Protein AF-A0A813B010-F1 (afdb_monomer_lite)

Foldseek 3Di:
DDPLLCLLVPHDDPPPDDRDPNPDPVSVVVVVVVVVVVVVCVVVVLDDPPDDPVVSVVSNVVVVVPDDDDDDDDDDDDDDDDDDDDDDDDDDDDDDDPPDPDDDDDDPPDDDDWFWDQDPPPRDTDGPDPDQVLQVLCVVLPNDPLLSVLLVVLPNSHLQCLLVLFPDDPPDPDCVRSQVSSCVSNVHGDDPVCVVSSSVSNNVSNVVVVVVVVCLVPDDPPDDQDQDDPVLLVSLVVVVCVVCVVDDDDQLLAFDSVLLSVLVSCVSQLFFADDPLQLLGGNVQVVVPPDFDFDWDQDPVRDTDGDRPPPRRTQDPPDPVSSLSSQSNVLVSVVSQVLAHSVLSNVLSVVLVCLQPDDAPPQFDHFDPVLSVVLSNQLRVQLRVQRRNNRHQHSVSDNSSNVSSVVSSPDPSSVVSSHTGGDPPPPPPPPPPDDDDDDDDDDDDDDDDDDDD

Secondary structure (DSSP, 8-state):
--HHHHHHTTPPPPTTSPPP-TT-HHHHHHHHHHHHHHHHHHHTTS--TTS-HHHHHHHHHHHGGG-------------------------------SS-------PPPP------EE-TTT--EE---SS-HHHHHHHHTT--HHHHHHHHHTT--SHHHHHTSSS--TT-S--HHHHHHHHHHHTSPPPTTHHHHHHHHHHHHHHHHHHHHHHHHH--TTSPPPPPPHHHHHHHHHHHHHH-TTS---TTTSBPHHHHHHHHHHHHHT---PPPGGG--BHHHHHH-----EEEEE-TTS-EEEEE----------SHHHHHHHHHHHHHHHHHHTSS-HHHHHHHHHHHHHHHHSPPPTTBPPPPHHHHHHHHHHHHHHHHHHHTT--SPPTTS--HHHHHHHHHTTSHHHHGGGSPPBP------------------------------

Sequence (453 aa):
VTFEDRRLLGHHVDRNAASPLCYSRDECTRLAALVYGVLHLIRTGVLDPDLPRVMRLKALVEQGETLDRHTVVDHDEPVSEVGSEDCASEDLEDELDDLSSNLPGLPPPSAQDEEVVKHVLSGVLHFKVSGDRLKDKAKAYGLPEATTALLVNNGVNTLGKLAFVSAYQPGMADEAPLFTALEEVMGRGPTAAEKPILRRLYFEANTVCLADMRARIERTDASEPRKLPMAERSSRAELQKTRLEGVVMTLDNEPSHALVDRIFQQQDDGCISWIPWGQLTSRSQEAVQIKKVISFALDASGGLKARAQEDHLEARLVGDARLRQALQRRALAYDLSRMIDYKTLETWTETLFAEMMRDPPKGYRTVTVQQVQEADKRLWQLVSEQTRGNVSMQADNSKPVDAAIKLYMERTEVRLLLQPLPAASGCSAFTDANKPCCRNFNTKGCDGGTAFS

pLDDT: mean 72.88, std 22.27, range [27.06, 97.0]

Radius of gyration: 33.72 Å; chains: 1; bounding box: 84×94×93 Å

Structure (mmCIF, N/CA/C/O backbone):
data_AF-A0A813B010-F1
#
_entry.id   AF-A0A813B010-F1
#
loop_
_atom_site.group_PDB
_atom_site.id
_atom_site.type_symbol
_atom_site.label_atom_id
_atom_site.label_alt_id
_atom_site.label_comp_id
_atom_site.label_asym_id
_atom_site.label_entity_id
_atom_site.label_seq_id
_atom_site.pdbx_PDB_ins_code
_atom_site.Cartn_x
_atom_site.Cartn_y
_atom_site.Cartn_z
_atom_site.occupancy
_atom_site.B_iso_or_equiv
_atom_site.auth_seq_id
_atom_site.auth_comp_id
_atom_site.auth_asym_id
_atom_site.auth_atom_id
_atom_site.pdbx_PDB_model_num
ATOM 1 N N . VAL A 1 1 ? 33.918 30.978 7.379 1.00 63.34 1 VAL A N 1
ATOM 2 C CA . VAL A 1 1 ? 33.956 30.446 5.996 1.00 63.34 1 VAL A CA 1
ATOM 3 C C . VAL A 1 1 ? 32.570 30.589 5.392 1.00 63.34 1 VAL A C 1
ATOM 5 O O . VAL A 1 1 ? 31.666 29.867 5.813 1.00 63.34 1 VAL A O 1
ATOM 8 N N . THR A 1 2 ? 32.386 31.556 4.495 1.00 76.69 2 THR A N 1
ATOM 9 C CA . THR A 1 2 ? 31.087 31.852 3.864 1.00 76.69 2 THR A CA 1
ATOM 10 C C . THR A 1 2 ? 30.794 30.884 2.707 1.00 76.69 2 THR A C 1
ATOM 12 O O . THR A 1 2 ? 31.622 30.039 2.356 1.00 76.69 2 THR A O 1
ATOM 15 N N . PHE A 1 3 ? 29.592 30.965 2.129 1.00 67.62 3 PHE A N 1
ATOM 16 C CA . PHE A 1 3 ? 29.183 30.146 0.981 1.00 67.62 3 PHE A CA 1
ATOM 17 C C . PHE A 1 3 ? 30.067 30.382 -0.257 1.00 67.62 3 PHE A C 1
ATOM 19 O O . PHE A 1 3 ? 30.430 29.437 -0.957 1.00 67.62 3 PHE A O 1
ATOM 26 N N . GLU A 1 4 ? 30.483 31.626 -0.484 1.00 70.75 4 GLU A N 1
ATOM 27 C CA . GLU A 1 4 ? 31.356 32.005 -1.598 1.00 70.75 4 GLU A CA 1
ATOM 28 C C . GLU A 1 4 ? 32.765 31.404 -1.463 1.00 70.75 4 GLU A C 1
ATOM 30 O O . GLU A 1 4 ? 33.340 30.952 -2.451 1.00 70.75 4 GLU A O 1
ATOM 35 N N . ASP A 1 5 ? 33.288 31.291 -0.237 1.00 73.12 5 ASP A N 1
ATOM 36 C CA . ASP A 1 5 ? 34.591 30.669 0.069 1.00 73.12 5 ASP A CA 1
ATOM 37 C C . ASP A 1 5 ? 34.612 29.206 -0.352 1.00 73.12 5 ASP A C 1
ATOM 39 O O . ASP A 1 5 ? 35.573 28.723 -0.945 1.00 73.12 5 ASP A O 1
ATOM 43 N N . ARG A 1 6 ? 33.528 28.491 -0.034 1.00 72.88 6 ARG A N 1
ATOM 44 C CA . ARG A 1 6 ? 33.376 27.063 -0.333 1.00 72.88 6 ARG A CA 1
ATOM 45 C C . ARG A 1 6 ? 33.299 26.828 -1.838 1.00 72.88 6 ARG A C 1
ATOM 47 O O . ARG A 1 6 ? 33.824 25.832 -2.329 1.00 72.88 6 ARG A O 1
ATOM 54 N N . ARG A 1 7 ? 32.685 27.767 -2.562 1.00 70.62 7 ARG A N 1
ATOM 55 C CA . ARG A 1 7 ? 32.562 27.751 -4.022 1.00 70.62 7 ARG A CA 1
ATOM 56 C C . ARG A 1 7 ? 33.905 28.027 -4.710 1.00 70.62 7 ARG A C 1
ATOM 58 O O . ARG A 1 7 ? 34.228 27.350 -5.679 1.00 70.62 7 ARG A O 1
ATOM 65 N N . LEU A 1 8 ? 34.714 28.947 -4.178 1.00 71.94 8 LEU A N 1
ATOM 66 C CA . LEU A 1 8 ? 36.087 29.202 -4.643 1.00 71.94 8 LEU A CA 1
ATOM 67 C C . LEU A 1 8 ? 37.047 28.033 -4.358 1.00 71.94 8 LEU A C 1
ATOM 69 O O . LEU A 1 8 ? 37.937 27.765 -5.157 1.00 71.94 8 LEU A O 1
ATOM 73 N N . LEU A 1 9 ? 36.839 27.302 -3.258 1.00 71.56 9 LEU A N 1
ATOM 74 C CA . LEU A 1 9 ? 37.610 26.103 -2.892 1.00 71.56 9 LEU A CA 1
ATOM 75 C C . LEU A 1 9 ? 37.189 24.831 -3.659 1.00 71.56 9 LEU A C 1
ATOM 77 O O . LEU A 1 9 ? 37.701 23.749 -3.378 1.00 71.56 9 LEU A O 1
ATOM 81 N N . GLY A 1 10 ? 36.269 24.945 -4.624 1.00 65.75 10 GLY A N 1
ATOM 82 C CA . GLY A 1 10 ? 35.882 23.843 -5.508 1.00 65.75 10 GLY A CA 1
ATOM 83 C C . GLY A 1 10 ? 34.891 22.847 -4.903 1.00 65.75 10 GLY A C 1
ATOM 84 O O . GLY A 1 10 ? 34.796 21.716 -5.380 1.00 65.75 10 GLY A O 1
ATOM 85 N N . HIS A 1 11 ? 34.143 23.228 -3.862 1.00 70.19 11 HIS A N 1
ATOM 86 C CA . HIS A 1 11 ? 33.082 22.371 -3.336 1.00 70.19 11 HIS A CA 1
ATOM 87 C C . HIS A 1 11 ? 31.906 22.279 -4.329 1.00 70.19 11 HIS A C 1
ATOM 89 O O . HIS A 1 11 ? 31.590 23.260 -5.004 1.00 70.19 11 HIS A O 1
ATOM 95 N N . HIS A 1 12 ? 31.279 21.099 -4.442 1.00 58.09 12 HIS A N 1
ATOM 96 C CA . HIS A 1 12 ? 30.240 20.816 -5.438 1.00 58.09 12 HIS A CA 1
ATOM 97 C C . HIS A 1 12 ? 29.097 21.835 -5.380 1.00 58.09 12 HIS A C 1
ATOM 99 O O . HIS A 1 12 ? 28.494 22.059 -4.333 1.00 58.09 12 HIS A O 1
ATOM 105 N N . VAL A 1 13 ? 28.823 22.436 -6.534 1.00 62.72 13 VAL A N 1
ATOM 106 C CA . VAL A 1 13 ? 27.777 23.436 -6.742 1.00 62.72 13 VAL A CA 1
ATOM 107 C C . VAL A 1 13 ? 26.550 22.755 -7.351 1.00 62.72 13 VAL A C 1
ATOM 109 O O . VAL A 1 13 ? 26.685 21.799 -8.119 1.00 62.72 13 VAL A O 1
ATOM 112 N N . ASP A 1 14 ? 25.358 23.259 -7.040 1.00 59.34 14 ASP A N 1
ATOM 113 C CA . ASP A 1 14 ? 24.119 22.840 -7.692 1.00 59.34 14 ASP A CA 1
ATOM 114 C C . ASP A 1 14 ? 24.185 23.033 -9.214 1.00 59.34 14 ASP A C 1
ATOM 116 O O . ASP A 1 14 ? 24.765 23.996 -9.717 1.00 59.34 14 ASP A O 1
ATOM 120 N N . ARG A 1 15 ? 23.526 22.138 -9.963 1.00 54.69 15 ARG A N 1
ATOM 121 C CA . ARG A 1 15 ? 23.610 22.013 -11.436 1.00 54.69 15 ARG A CA 1
ATOM 122 C C . ARG A 1 15 ? 23.333 23.307 -12.227 1.00 54.69 15 ARG A C 1
ATOM 124 O O . ARG A 1 15 ? 23.700 23.382 -13.395 1.00 54.69 15 ARG A O 1
ATOM 131 N N . ASN A 1 16 ? 22.694 24.301 -11.608 1.00 59.88 16 ASN A N 1
ATOM 132 C CA . ASN A 1 16 ? 22.284 25.557 -12.240 1.00 59.88 16 ASN A CA 1
ATOM 133 C C . ASN A 1 16 ? 23.102 26.786 -11.805 1.00 59.88 16 ASN A C 1
ATOM 135 O O . ASN A 1 16 ? 22.886 27.867 -12.351 1.00 59.88 16 ASN A O 1
ATOM 139 N N . ALA A 1 17 ? 24.016 26.665 -10.840 1.00 62.75 17 ALA A N 1
ATOM 140 C CA . ALA A 1 17 ? 24.825 27.798 -10.405 1.00 62.75 17 ALA A CA 1
ATOM 141 C C . ALA A 1 17 ? 26.125 27.873 -11.220 1.00 62.75 17 ALA A C 1
ATOM 143 O O . ALA A 1 17 ? 26.918 26.934 -11.266 1.00 62.75 17 ALA A O 1
ATOM 144 N N . ALA A 1 18 ? 26.340 29.012 -11.884 1.00 60.38 18 ALA A N 1
ATOM 145 C CA . ALA A 1 18 ? 27.565 29.276 -12.631 1.00 60.38 18 ALA A CA 1
ATOM 146 C C . ALA A 1 18 ? 28.778 29.221 -11.688 1.00 60.38 18 ALA A C 1
ATOM 148 O O . ALA A 1 18 ? 28.702 29.700 -10.558 1.00 60.38 18 ALA A O 1
ATOM 149 N N . SER A 1 19 ? 29.916 28.676 -12.112 1.00 61.06 19 SER A N 1
ATOM 150 C CA . SER A 1 19 ? 31.158 28.796 -11.337 1.00 61.06 19 SER A CA 1
ATOM 151 C C . SER A 1 19 ? 31.598 30.269 -11.298 1.00 61.06 19 SER A C 1
ATOM 153 O O . SER A 1 19 ? 31.494 30.945 -12.324 1.00 61.06 19 SER A O 1
ATOM 155 N N . PRO A 1 20 ? 32.055 30.804 -10.150 1.00 62.22 20 PRO A N 1
ATOM 156 C CA . PRO A 1 20 ? 32.650 32.135 -10.116 1.00 62.22 20 PRO A CA 1
ATOM 157 C C . PRO A 1 20 ? 33.964 32.118 -10.914 1.00 62.22 20 PRO A C 1
ATOM 159 O O . PRO A 1 20 ? 34.501 31.050 -11.214 1.00 62.22 20 PRO A O 1
ATOM 162 N N . LEU A 1 21 ? 34.469 33.285 -11.309 1.00 58.78 21 LEU A N 1
ATOM 163 C CA . LEU A 1 21 ? 35.710 33.406 -12.078 1.00 58.78 21 LEU A CA 1
ATOM 164 C C . LEU A 1 21 ? 36.921 33.077 -11.185 1.00 58.78 21 LEU A C 1
ATOM 166 O O . LEU A 1 21 ? 37.579 33.963 -10.661 1.00 58.78 21 LEU A O 1
ATOM 170 N N . CYS A 1 22 ? 37.252 31.789 -11.065 1.00 56.66 22 CYS A N 1
ATOM 171 C CA . CYS A 1 22 ? 38.273 31.224 -10.166 1.00 56.66 22 CYS A CA 1
ATOM 172 C C . CYS A 1 22 ? 39.730 31.703 -10.375 1.00 56.66 22 CYS A C 1
ATOM 174 O O . CYS A 1 22 ? 40.641 31.142 -9.770 1.00 56.66 22 CYS A O 1
ATOM 176 N N . TYR A 1 23 ? 39.981 32.686 -11.242 1.00 58.53 23 TYR A N 1
ATOM 177 C CA . TYR A 1 23 ? 41.326 33.113 -11.638 1.00 58.53 23 TYR A CA 1
ATOM 178 C C . TYR A 1 23 ? 41.639 34.582 -11.332 1.00 58.53 23 TYR A C 1
ATOM 180 O O . TYR A 1 23 ? 42.729 35.044 -11.678 1.00 58.53 23 TYR A O 1
ATOM 188 N N . SER A 1 24 ? 40.742 35.332 -10.679 1.00 65.25 24 SER A N 1
ATOM 189 C CA . SER A 1 24 ? 41.118 36.661 -10.196 1.00 65.25 24 SER A CA 1
ATOM 190 C C . SER A 1 24 ? 42.029 36.507 -8.968 1.00 65.25 24 SER A C 1
ATOM 192 O O . SER A 1 24 ? 41.710 35.835 -7.986 1.00 65.25 24 SER A O 1
ATOM 194 N N . ARG A 1 25 ? 43.232 37.090 -9.044 1.00 61.41 25 ARG A N 1
ATOM 195 C CA . ARG A 1 25 ? 44.229 37.030 -7.962 1.00 61.41 25 ARG A CA 1
ATOM 196 C C . ARG A 1 25 ? 43.669 37.600 -6.655 1.00 61.41 25 ARG A C 1
ATOM 198 O O . ARG A 1 25 ? 44.035 37.108 -5.591 1.00 61.41 25 ARG A O 1
ATOM 205 N N . ASP A 1 26 ? 42.749 38.556 -6.761 1.00 71.06 26 ASP A N 1
ATOM 206 C CA . ASP A 1 26 ? 42.093 39.227 -5.641 1.00 71.06 26 ASP A CA 1
ATOM 207 C C . ASP A 1 26 ? 41.082 38.329 -4.913 1.00 71.06 26 ASP A C 1
ATOM 209 O O . ASP A 1 26 ? 41.072 38.329 -3.684 1.00 71.06 26 ASP A O 1
ATOM 213 N N . GLU A 1 27 ? 40.313 37.475 -5.601 1.00 69.19 27 GLU A N 1
ATOM 214 C CA . GLU A 1 27 ? 39.380 36.543 -4.935 1.00 69.19 27 GLU A CA 1
ATOM 215 C C . GLU A 1 27 ? 40.111 35.497 -4.074 1.00 69.19 27 GLU A C 1
ATOM 217 O O . GLU A 1 27 ? 39.638 35.119 -2.997 1.00 69.19 27 GLU A O 1
ATOM 222 N N . CYS A 1 28 ? 41.312 35.085 -4.492 1.00 72.69 28 CYS A N 1
ATOM 223 C CA . CYS A 1 28 ? 42.154 34.151 -3.741 1.00 72.69 28 CYS A CA 1
ATOM 224 C C . CYS A 1 28 ? 42.842 34.787 -2.519 1.00 72.69 28 CYS A C 1
ATOM 226 O O . CYS A 1 28 ? 43.199 34.063 -1.587 1.00 72.69 28 CYS A O 1
ATOM 228 N N . THR A 1 29 ? 43.018 36.116 -2.474 1.00 80.00 29 THR A N 1
ATOM 229 C CA . THR A 1 29 ? 43.701 36.789 -1.346 1.00 80.00 29 THR A CA 1
ATOM 230 C C . THR A 1 29 ? 42.975 36.585 -0.022 1.00 80.00 29 THR A C 1
ATOM 232 O O . THR A 1 29 ? 43.601 36.366 1.013 1.00 80.00 29 THR A O 1
ATOM 235 N N . ARG A 1 30 ? 41.643 36.588 -0.055 1.00 77.38 30 ARG A N 1
ATOM 236 C CA . ARG A 1 30 ? 40.811 36.430 1.135 1.00 77.38 30 ARG A CA 1
ATOM 237 C C . ARG A 1 30 ? 40.887 35.015 1.704 1.00 77.38 30 ARG A C 1
ATOM 239 O O . ARG A 1 30 ? 40.965 34.843 2.917 1.00 77.38 30 ARG A O 1
ATOM 246 N N . LEU A 1 31 ? 40.933 34.002 0.836 1.00 78.00 31 LEU A N 1
ATOM 247 C CA . LEU A 1 31 ? 41.191 32.621 1.249 1.00 78.00 31 LEU A CA 1
ATOM 248 C C . LEU A 1 31 ? 42.603 32.476 1.824 1.00 78.00 31 LEU A C 1
ATOM 250 O O . LEU A 1 31 ? 42.778 31.852 2.869 1.00 78.00 31 LEU A O 1
ATOM 254 N N . ALA A 1 32 ? 43.596 33.106 1.192 1.00 82.75 32 ALA A N 1
ATOM 255 C CA . ALA A 1 32 ? 44.968 33.111 1.686 1.00 82.75 32 ALA A CA 1
ATOM 256 C C . ALA A 1 32 ? 45.091 33.780 3.068 1.00 82.75 32 ALA A C 1
ATOM 258 O O . ALA A 1 32 ? 45.823 33.276 3.914 1.00 82.75 32 ALA A O 1
ATOM 259 N N . ALA A 1 33 ? 44.336 34.851 3.339 1.00 83.12 33 ALA A N 1
ATOM 260 C CA . ALA A 1 33 ? 44.286 35.496 4.653 1.00 83.12 33 ALA A CA 1
ATOM 261 C C . ALA A 1 33 ? 43.704 34.576 5.741 1.00 83.12 33 ALA A C 1
ATOM 263 O O . ALA A 1 33 ? 44.234 34.524 6.850 1.00 83.12 33 ALA A O 1
ATOM 264 N N . LEU A 1 34 ? 42.661 33.798 5.422 1.00 81.38 34 LEU A N 1
ATOM 265 C CA . LEU A 1 34 ? 42.108 32.806 6.350 1.00 81.38 34 LEU A CA 1
ATOM 266 C C . LEU A 1 34 ? 43.116 31.691 6.644 1.00 81.38 34 LEU A C 1
ATOM 268 O O . LEU A 1 34 ? 43.336 31.356 7.805 1.00 81.38 34 LEU A O 1
ATOM 272 N N . VAL A 1 35 ? 43.765 31.151 5.607 1.00 84.75 35 VAL A N 1
ATOM 273 C CA . VAL A 1 35 ? 44.811 30.127 5.763 1.00 84.75 35 VAL A CA 1
ATOM 274 C C . VAL A 1 35 ? 45.983 30.671 6.579 1.00 84.75 35 VAL A C 1
ATOM 276 O O . VAL A 1 35 ? 46.479 29.982 7.466 1.00 84.75 35 VAL A O 1
ATOM 279 N N . TYR A 1 36 ? 46.389 31.918 6.341 1.00 88.69 36 TYR A N 1
ATOM 280 C CA . TYR A 1 36 ? 47.424 32.581 7.127 1.00 88.69 36 TYR A CA 1
ATOM 281 C C . TYR A 1 36 ? 47.031 32.710 8.603 1.00 88.69 36 TYR A C 1
ATOM 283 O O . TYR A 1 36 ? 47.849 32.410 9.467 1.00 88.69 36 TYR A O 1
ATOM 291 N N . GLY A 1 37 ? 45.782 33.082 8.905 1.00 84.69 37 GLY A N 1
ATOM 292 C CA . GLY A 1 37 ? 45.273 33.128 10.278 1.00 84.69 37 GLY A CA 1
ATOM 293 C C . GLY A 1 37 ? 45.339 31.766 10.973 1.00 84.69 37 GLY A C 1
ATOM 294 O O . GLY A 1 37 ? 45.813 31.673 12.102 1.00 84.69 37 GLY A O 1
ATOM 295 N N . VAL A 1 38 ? 44.958 30.690 10.275 1.00 82.44 38 VAL A N 1
ATOM 296 C CA . VAL A 1 38 ? 45.086 29.321 10.803 1.00 82.44 38 VAL A CA 1
ATOM 297 C C . VAL A 1 38 ? 46.551 28.950 11.046 1.00 82.44 38 VAL A C 1
ATOM 299 O O . VAL A 1 38 ? 46.885 28.460 12.119 1.00 82.44 38 VAL A O 1
ATOM 302 N N . LEU A 1 39 ? 47.444 29.220 10.090 1.00 85.12 39 LEU A N 1
ATOM 303 C CA . LEU A 1 39 ? 48.878 28.945 10.238 1.00 85.12 39 LEU A CA 1
ATOM 304 C C . LEU A 1 39 ? 49.518 29.767 11.362 1.00 85.12 39 LEU A C 1
ATOM 306 O O . LEU A 1 39 ? 50.426 29.280 12.034 1.00 85.12 39 LEU A O 1
ATOM 310 N N . HIS A 1 40 ? 49.045 30.992 11.587 1.00 85.50 40 HIS A N 1
ATOM 311 C CA . HIS A 1 40 ? 49.474 31.821 12.704 1.00 85.50 40 HIS A CA 1
ATOM 312 C C . HIS A 1 40 ? 49.067 31.193 14.042 1.00 85.50 40 HIS A C 1
ATOM 314 O O . HIS A 1 40 ? 49.921 31.062 14.909 1.00 85.50 40 HIS A O 1
ATOM 320 N N . LEU A 1 41 ? 47.822 30.716 14.171 1.00 81.12 41 LEU A N 1
ATOM 321 C CA . LEU A 1 41 ? 47.330 30.034 15.377 1.00 81.12 41 LEU A CA 1
ATOM 322 C C . LEU A 1 41 ? 48.060 28.714 15.666 1.00 81.12 41 LEU A C 1
ATOM 324 O O . LEU A 1 41 ? 48.295 28.382 16.827 1.00 81.12 41 LEU A O 1
ATOM 328 N N . ILE A 1 42 ? 48.450 27.981 14.620 1.00 84.75 42 ILE A N 1
ATOM 329 C CA . ILE A 1 42 ? 49.293 26.782 14.754 1.00 84.75 42 ILE A CA 1
ATOM 330 C C . ILE A 1 42 ? 50.688 27.180 15.238 1.00 84.75 42 ILE A C 1
ATOM 332 O O . ILE A 1 42 ? 51.234 26.588 16.163 1.00 84.75 42 ILE A O 1
ATOM 336 N N . ARG A 1 43 ? 51.266 28.231 14.649 1.00 84.50 43 ARG A N 1
ATOM 337 C CA . ARG A 1 43 ? 52.595 28.718 15.030 1.00 84.50 43 ARG A CA 1
ATOM 338 C C . ARG A 1 43 ? 52.642 29.255 16.462 1.00 84.50 43 ARG A C 1
ATOM 340 O O . ARG A 1 43 ? 53.682 29.136 17.102 1.00 84.50 43 ARG A O 1
ATOM 347 N N . THR A 1 44 ? 51.563 29.862 16.950 1.00 83.12 44 THR A N 1
ATOM 348 C CA . THR A 1 44 ? 51.464 30.353 18.332 1.00 83.12 44 THR A CA 1
ATOM 349 C C . THR A 1 44 ? 51.095 29.257 19.334 1.00 83.12 44 THR A C 1
ATOM 351 O O . THR A 1 44 ? 51.026 29.549 20.523 1.00 83.12 44 THR A O 1
ATOM 354 N N . GLY A 1 45 ? 50.881 28.011 18.886 1.00 77.50 45 GLY A N 1
ATOM 355 C CA . GLY A 1 45 ? 50.537 26.872 19.747 1.00 77.50 45 GLY A CA 1
ATOM 356 C C . GLY A 1 45 ? 49.113 26.916 20.310 1.00 77.50 45 GLY A C 1
ATOM 357 O O . GLY A 1 45 ? 48.795 26.187 21.242 1.00 77.50 45 GLY A O 1
ATOM 358 N N . VAL A 1 46 ? 48.253 27.785 19.769 1.00 80.19 46 VAL A N 1
ATOM 359 C CA . VAL A 1 46 ? 46.840 27.910 20.175 1.00 80.19 46 VAL A CA 1
ATOM 360 C C . VAL A 1 46 ? 45.981 26.851 19.478 1.00 80.19 46 VAL A C 1
ATOM 362 O O . VAL A 1 46 ? 44.957 26.418 20.001 1.00 80.19 46 VAL A O 1
ATOM 365 N N . LEU A 1 47 ? 46.390 26.416 18.283 1.00 80.38 47 LEU A N 1
ATOM 366 C CA . LEU A 1 47 ? 45.672 25.424 17.492 1.00 80.38 47 LEU A CA 1
ATOM 367 C C . LEU A 1 47 ? 46.593 24.277 17.070 1.00 80.38 47 LEU A C 1
ATOM 369 O O . LEU A 1 47 ? 47.372 24.433 16.137 1.00 80.38 47 LEU A O 1
ATOM 373 N N . ASP A 1 48 ? 46.406 23.097 17.658 1.00 84.06 48 ASP A N 1
ATOM 374 C CA . ASP A 1 48 ? 47.116 21.881 17.243 1.00 84.06 48 ASP A CA 1
ATOM 375 C C . ASP A 1 48 ? 46.273 21.063 16.251 1.00 84.06 48 ASP A C 1
ATOM 377 O O . ASP A 1 48 ? 45.236 20.511 16.635 1.00 84.06 48 ASP A O 1
ATOM 381 N N . PRO A 1 49 ? 46.665 20.961 14.966 1.00 80.62 49 PRO A N 1
ATOM 382 C CA . PRO A 1 49 ? 45.850 20.312 13.936 1.00 80.62 49 PRO A CA 1
ATOM 383 C C . PRO A 1 49 ? 45.738 18.791 14.115 1.00 80.62 49 PRO A C 1
ATOM 385 O O . PRO A 1 49 ? 44.769 18.202 13.635 1.00 80.62 49 PRO A O 1
ATOM 388 N N . ASP A 1 50 ? 46.684 18.181 14.829 1.00 84.44 50 ASP A N 1
ATOM 389 C CA . ASP A 1 50 ? 46.768 16.731 15.029 1.00 84.44 50 ASP A CA 1
ATOM 390 C C . ASP A 1 50 ? 45.823 16.218 16.131 1.00 84.44 50 ASP A C 1
ATOM 392 O O . ASP A 1 50 ? 45.596 15.013 16.253 1.00 84.44 50 ASP A O 1
ATOM 396 N N . LEU A 1 51 ? 45.226 17.119 16.923 1.00 82.25 51 LEU A N 1
ATOM 397 C CA . LEU A 1 51 ? 44.290 16.749 17.983 1.00 82.25 51 LEU A CA 1
ATOM 398 C C . LEU A 1 51 ? 42.846 16.586 17.468 1.00 82.25 51 LEU A C 1
ATOM 400 O O . LEU A 1 51 ? 42.344 17.400 16.672 1.00 82.25 51 LEU A O 1
ATOM 404 N N . PRO A 1 52 ? 42.104 15.578 17.979 1.00 82.25 52 PRO A N 1
ATOM 405 C CA . PRO A 1 52 ? 40.700 15.399 17.638 1.00 82.25 52 PRO A CA 1
ATOM 406 C C . PRO A 1 52 ? 39.878 16.623 18.061 1.00 82.25 52 PRO A C 1
ATOM 408 O O . PRO A 1 52 ? 40.185 17.315 19.032 1.00 82.25 52 PRO A O 1
ATOM 411 N N . ARG A 1 53 ? 38.796 16.895 17.319 1.00 73.62 53 ARG A N 1
ATOM 412 C CA . ARG A 1 53 ? 37.987 18.124 17.444 1.00 73.62 53 ARG A CA 1
ATOM 413 C C . ARG A 1 53 ? 37.530 18.420 18.878 1.00 73.62 53 ARG A C 1
ATOM 415 O O . ARG A 1 53 ? 37.524 19.579 19.274 1.00 73.62 53 ARG A O 1
ATOM 422 N N . VAL A 1 54 ? 37.172 17.384 19.636 1.00 79.19 54 VAL A N 1
ATOM 423 C CA . VAL A 1 54 ? 36.714 17.501 21.031 1.00 79.19 54 VAL A CA 1
ATOM 424 C C . VAL A 1 54 ? 37.833 18.011 21.945 1.00 79.19 54 VAL A C 1
ATOM 426 O O . VAL A 1 54 ? 37.601 18.902 22.754 1.00 79.19 54 VAL A O 1
ATOM 429 N N . MET A 1 55 ? 39.062 17.521 21.761 1.00 77.88 55 MET A N 1
ATOM 430 C CA . MET A 1 55 ? 40.220 17.950 22.553 1.00 77.88 55 MET A CA 1
ATOM 431 C C . MET A 1 55 ? 40.636 19.385 22.231 1.00 77.88 55 MET A C 1
ATOM 433 O O . MET A 1 55 ? 40.978 20.138 23.134 1.00 77.88 55 MET A O 1
ATOM 437 N N . ARG A 1 56 ? 40.531 19.801 20.962 1.00 77.44 56 ARG A N 1
ATOM 438 C CA . ARG A 1 56 ? 40.764 21.201 20.573 1.00 77.44 56 ARG A CA 1
ATOM 439 C C . ARG A 1 56 ? 39.751 22.155 21.196 1.00 77.44 56 ARG A C 1
ATOM 441 O O . ARG A 1 56 ? 40.122 23.233 21.635 1.00 77.44 56 ARG A O 1
ATOM 448 N N . LEU A 1 57 ? 38.479 21.761 21.232 1.00 75.50 57 LEU A N 1
ATOM 449 C CA . LEU A 1 57 ? 37.429 22.578 21.838 1.00 75.50 57 LEU A CA 1
ATOM 450 C C . LEU A 1 57 ? 37.636 22.702 23.350 1.00 75.50 57 LEU A C 1
ATOM 452 O O . LEU A 1 57 ? 37.508 23.794 23.886 1.00 75.50 57 LEU A O 1
ATOM 456 N N . LYS A 1 58 ? 38.047 21.613 24.008 1.00 78.31 58 LYS A N 1
ATOM 457 C CA . LYS A 1 58 ? 38.429 21.623 25.421 1.00 78.31 58 LYS A CA 1
ATOM 458 C C . LYS A 1 58 ? 39.612 22.562 25.692 1.00 78.31 58 LYS A C 1
ATOM 460 O O . LYS A 1 58 ? 39.498 23.418 26.557 1.00 78.31 58 LYS A O 1
ATOM 465 N N . ALA A 1 59 ? 40.681 22.479 24.898 1.00 70.69 59 ALA A N 1
ATOM 466 C CA . ALA A 1 59 ? 41.842 23.362 25.031 1.00 70.69 59 ALA A CA 1
ATOM 467 C C . ALA A 1 59 ? 41.496 24.845 24.800 1.00 70.69 59 ALA A C 1
ATOM 469 O O . ALA A 1 59 ? 42.007 25.711 25.500 1.00 70.69 59 ALA A O 1
ATOM 470 N N . LEU A 1 60 ? 40.597 25.150 23.856 1.00 69.56 60 LEU A N 1
ATOM 471 C CA . LEU A 1 60 ? 40.126 26.519 23.610 1.00 69.56 60 LEU A CA 1
ATOM 472 C C . LEU A 1 60 ? 39.251 27.060 24.747 1.00 69.56 60 LEU A C 1
ATOM 474 O O . LEU A 1 60 ? 39.316 28.248 25.043 1.00 69.56 60 LEU A O 1
ATOM 478 N N . VAL A 1 61 ? 38.445 26.205 25.381 1.00 73.44 61 VAL A N 1
ATOM 479 C CA . VAL A 1 61 ? 37.649 26.569 26.563 1.00 73.44 61 VAL A CA 1
ATOM 480 C C . VAL A 1 61 ? 38.561 26.796 27.771 1.00 73.44 61 VAL A C 1
ATOM 482 O O . VAL A 1 61 ? 38.397 27.788 28.469 1.00 73.44 61 VAL A O 1
ATOM 485 N N . GLU A 1 62 ? 39.574 25.947 27.962 1.00 68.38 62 GLU A N 1
ATOM 486 C CA . GLU A 1 62 ? 40.579 26.082 29.028 1.00 68.38 62 GLU A CA 1
ATOM 487 C C . GLU A 1 62 ? 41.487 27.314 28.836 1.00 68.38 62 GLU A C 1
ATOM 489 O O . GLU A 1 62 ? 41.882 27.948 29.809 1.00 68.38 62 GLU A O 1
ATOM 494 N N . GLN A 1 63 ? 41.788 27.706 27.593 1.00 63.44 63 GLN A N 1
ATOM 495 C CA . GLN A 1 63 ? 42.519 28.945 27.271 1.00 63.44 63 GLN A CA 1
ATOM 496 C C . GLN A 1 63 ? 41.625 30.203 27.293 1.00 63.44 63 GLN A C 1
ATOM 498 O O . GLN A 1 63 ? 42.128 31.326 27.360 1.00 63.44 63 GLN A O 1
ATOM 503 N N . GLY A 1 64 ? 40.301 30.028 27.231 1.00 53.12 64 GLY A N 1
ATOM 504 C CA . GLY A 1 64 ? 39.304 31.100 27.188 1.00 53.12 64 GLY A CA 1
ATOM 505 C C . GLY A 1 64 ? 39.111 31.852 28.508 1.00 53.12 64 GLY A C 1
ATOM 506 O O . GLY A 1 64 ? 38.508 32.921 28.499 1.00 53.12 64 GLY A O 1
ATOM 507 N N . GLU A 1 65 ? 39.662 31.361 29.622 1.00 47.12 65 GLU A N 1
ATOM 508 C CA . GLU A 1 65 ? 39.632 32.063 30.915 1.00 47.12 65 GLU A CA 1
ATOM 509 C C . GLU A 1 65 ? 40.628 33.244 30.999 1.00 47.12 65 GLU A C 1
ATOM 511 O O . GLU A 1 65 ? 40.604 33.993 31.974 1.00 47.12 65 GLU A O 1
ATOM 516 N N . THR A 1 66 ? 41.473 33.476 29.979 1.00 45.34 66 THR A N 1
ATOM 517 C CA . THR A 1 66 ? 42.498 34.546 29.987 1.00 45.34 66 THR A CA 1
ATOM 518 C C . THR A 1 66 ? 42.472 35.510 28.790 1.00 45.34 66 THR A C 1
ATOM 520 O O . THR A 1 66 ? 43.504 36.087 28.449 1.00 45.34 66 THR A O 1
ATOM 523 N N . LEU A 1 67 ? 41.327 35.726 28.135 1.00 37.19 67 LEU A N 1
ATOM 524 C CA . LEU A 1 67 ? 41.164 36.840 27.186 1.00 37.19 67 LEU A CA 1
ATOM 525 C C . LEU A 1 67 ? 40.228 37.890 27.778 1.00 37.19 67 LEU A C 1
ATOM 527 O O . LEU A 1 67 ? 39.011 37.855 27.610 1.00 37.19 67 LEU A O 1
ATOM 531 N N . ASP A 1 68 ? 40.847 38.820 28.500 1.00 34.25 68 ASP A N 1
ATOM 532 C CA . ASP A 1 68 ? 40.193 39.988 29.060 1.00 34.25 68 ASP A CA 1
ATOM 533 C C . ASP A 1 68 ? 39.700 40.930 27.947 1.00 34.25 68 ASP A C 1
ATOM 535 O O . ASP A 1 68 ? 40.299 41.071 26.875 1.00 34.25 68 ASP A O 1
ATOM 539 N N . ARG A 1 69 ? 38.563 41.562 28.222 1.00 45.00 69 ARG A N 1
ATOM 540 C CA . ARG A 1 69 ? 37.819 42.471 27.344 1.00 45.00 69 ARG A CA 1
ATOM 541 C C . ARG A 1 69 ? 38.708 43.608 26.821 1.00 45.00 69 ARG A C 1
ATOM 543 O O . ARG A 1 69 ? 39.067 44.479 27.598 1.00 45.00 69 ARG A O 1
ATOM 550 N N . HIS A 1 70 ? 38.936 43.693 25.506 1.00 32.66 70 HIS A N 1
ATOM 551 C CA . HIS A 1 70 ? 38.881 44.968 24.764 1.00 32.66 70 HIS A CA 1
ATOM 552 C C . HIS A 1 70 ? 39.031 44.787 23.245 1.00 32.66 70 HIS A C 1
ATOM 554 O O . HIS A 1 70 ? 40.118 44.551 22.728 1.00 32.66 70 HIS A O 1
ATOM 560 N N . THR A 1 71 ? 37.914 44.945 22.531 1.00 32.59 71 THR A N 1
ATOM 561 C CA . THR A 1 71 ? 37.672 45.824 21.360 1.00 32.59 71 THR A CA 1
ATOM 562 C C . THR A 1 71 ? 36.508 45.248 20.552 1.00 32.59 71 THR A C 1
ATOM 564 O O . THR A 1 71 ? 36.665 44.722 19.456 1.00 32.59 71 THR A O 1
ATOM 567 N N . VAL A 1 72 ? 35.307 45.351 21.121 1.00 29.28 72 VAL A N 1
ATOM 568 C CA . VAL A 1 72 ? 34.070 45.348 20.338 1.00 29.28 72 VAL A CA 1
ATOM 569 C C . VAL A 1 72 ? 33.628 46.803 20.308 1.00 29.28 72 VAL A C 1
ATOM 571 O O . VAL A 1 72 ? 33.386 47.399 21.354 1.00 29.28 72 VAL A O 1
ATOM 574 N N . VAL A 1 73 ? 33.652 47.397 19.117 1.00 31.06 73 VAL A N 1
ATOM 575 C CA . VAL A 1 73 ? 32.872 48.599 18.832 1.00 31.06 73 VAL A CA 1
ATOM 576 C C . VAL A 1 73 ? 31.462 48.099 18.559 1.00 31.06 73 VAL A C 1
ATOM 578 O O . VAL A 1 73 ? 31.259 47.309 17.636 1.00 31.06 73 VAL A O 1
ATOM 581 N N . ASP A 1 74 ? 30.539 48.512 19.419 1.00 32.47 74 ASP A N 1
ATOM 582 C CA . ASP A 1 74 ? 29.117 48.211 19.351 1.00 32.47 74 ASP A CA 1
ATOM 583 C C . ASP A 1 74 ? 28.474 48.739 18.062 1.00 32.47 74 ASP A C 1
ATOM 585 O O . ASP A 1 74 ? 28.748 49.857 17.622 1.00 32.47 74 ASP A O 1
ATOM 589 N N . HIS A 1 75 ? 27.558 47.940 17.515 1.00 31.91 75 HIS A N 1
ATOM 590 C CA . HIS A 1 75 ? 26.277 48.442 17.023 1.00 31.91 75 HIS A CA 1
ATOM 591 C C . HIS A 1 75 ? 25.202 47.344 17.160 1.00 31.91 75 HIS A C 1
ATOM 593 O O . HIS A 1 75 ? 25.112 46.447 16.323 1.00 31.91 75 HIS A O 1
ATOM 599 N N . ASP A 1 76 ? 24.482 47.416 18.289 1.00 30.80 76 ASP A N 1
ATOM 600 C CA . ASP A 1 76 ? 23.030 47.245 18.534 1.00 30.80 76 ASP A CA 1
ATOM 601 C C . ASP A 1 76 ? 22.227 46.361 17.547 1.00 30.80 76 ASP A C 1
ATOM 603 O O . ASP A 1 76 ? 22.091 46.702 16.374 1.00 30.80 76 ASP A O 1
ATOM 607 N N . GLU A 1 77 ? 21.759 45.160 17.940 1.00 28.36 77 GLU A N 1
ATOM 608 C CA . GLU A 1 77 ? 20.505 44.820 18.686 1.00 28.36 77 GLU A CA 1
ATOM 609 C C . GLU A 1 77 ? 19.319 44.466 17.739 1.00 28.36 77 GLU A C 1
ATOM 611 O O . GLU A 1 77 ? 19.251 44.976 16.622 1.00 28.36 77 GLU A O 1
ATOM 616 N N . PRO A 1 78 ? 18.282 43.706 18.156 1.00 34.03 78 PRO A N 1
ATOM 617 C CA . PRO A 1 78 ? 18.290 42.424 18.880 1.00 34.03 78 PRO A CA 1
ATOM 618 C C . PRO A 1 78 ? 17.267 41.417 18.277 1.00 34.03 78 PRO A C 1
ATOM 620 O O . PRO A 1 78 ? 16.221 41.822 17.774 1.00 34.03 78 PRO A O 1
ATOM 623 N N . VAL A 1 79 ? 17.464 40.095 18.396 1.00 28.50 79 VAL A N 1
ATOM 624 C CA . VAL A 1 79 ? 16.319 39.153 18.382 1.00 28.50 79 VAL A CA 1
ATOM 625 C C . VAL A 1 79 ? 16.541 38.026 19.387 1.00 28.50 79 VAL A C 1
ATOM 627 O O . VAL A 1 79 ? 17.551 37.332 19.371 1.00 28.50 79 VAL A O 1
ATOM 630 N N . SER A 1 80 ? 15.541 37.902 20.253 1.00 30.73 80 SER A N 1
ATOM 631 C CA . SER A 1 80 ? 15.383 37.045 21.423 1.00 30.73 80 SER A CA 1
ATOM 632 C C . SER A 1 80 ? 15.650 35.554 21.210 1.00 30.73 80 SER A C 1
ATOM 634 O O . SER A 1 80 ? 15.001 34.905 20.386 1.00 30.73 80 SER A O 1
ATOM 636 N N . GLU A 1 81 ? 16.496 35.012 22.081 1.00 27.94 81 GLU A N 1
ATOM 637 C CA . GLU A 1 81 ? 16.520 33.610 22.479 1.00 27.94 81 GLU A CA 1
ATOM 638 C C . GLU A 1 81 ? 15.337 33.306 23.413 1.00 27.94 81 GLU A C 1
ATOM 640 O O . GLU A 1 81 ? 15.075 34.032 24.372 1.00 27.94 81 GLU A O 1
ATOM 645 N N . VAL A 1 82 ? 14.648 32.196 23.163 1.00 30.31 82 VAL A N 1
ATOM 646 C CA . VAL A 1 82 ? 13.957 31.436 24.210 1.00 30.31 82 VAL A CA 1
ATOM 647 C C . VAL A 1 82 ? 14.526 30.029 24.159 1.00 30.31 82 VAL A C 1
ATOM 649 O O . VAL A 1 82 ? 14.376 29.319 23.165 1.00 30.31 82 VAL A O 1
ATOM 652 N N . GLY A 1 83 ? 15.271 29.703 25.211 1.00 27.06 83 GLY A N 1
ATOM 653 C CA . GLY A 1 83 ? 15.978 28.448 25.378 1.00 27.06 83 GLY A CA 1
ATOM 654 C C . GLY A 1 83 ? 15.056 27.272 25.678 1.00 27.06 83 GLY A C 1
ATOM 655 O O . GLY A 1 83 ? 13.915 27.421 26.116 1.00 27.06 83 GLY A O 1
ATOM 656 N N . SER A 1 84 ? 15.608 26.085 25.470 1.00 28.73 84 SER A N 1
ATOM 657 C CA . SER A 1 84 ? 15.135 24.856 26.088 1.00 28.73 84 SER A CA 1
ATOM 658 C C . SER A 1 84 ? 16.348 24.158 26.689 1.00 28.73 84 SER A C 1
ATOM 660 O O . SER A 1 84 ? 17.119 23.510 25.977 1.00 28.73 84 SER A O 1
ATOM 662 N N . GLU A 1 85 ? 16.530 24.361 27.986 1.00 29.08 85 GLU A N 1
ATOM 663 C CA . GLU A 1 85 ? 17.274 23.455 28.850 1.00 29.08 85 GLU A CA 1
ATOM 664 C C . GLU A 1 85 ? 16.377 22.258 29.209 1.00 29.08 85 GLU A C 1
ATOM 666 O O . GLU A 1 85 ? 15.148 22.351 29.171 1.00 29.08 85 GLU A O 1
ATOM 671 N N . ASP A 1 86 ? 17.046 21.164 29.570 1.00 27.20 86 ASP A N 1
ATOM 672 C CA . ASP A 1 86 ? 16.557 20.019 30.343 1.00 27.20 86 ASP A CA 1
ATOM 673 C C . ASP A 1 86 ? 15.706 18.950 29.632 1.00 27.20 86 ASP A C 1
ATOM 675 O O . ASP A 1 86 ? 14.508 19.079 29.399 1.00 27.20 86 ASP A O 1
ATOM 679 N N . CYS A 1 87 ? 16.318 17.797 29.338 1.00 29.38 87 CYS A N 1
ATOM 680 C CA . CYS A 1 87 ? 16.531 16.758 30.358 1.00 29.38 87 CYS A CA 1
ATOM 681 C C . CYS A 1 87 ? 17.125 15.494 29.718 1.00 29.38 87 CYS A C 1
ATOM 683 O O . CYS A 1 87 ? 16.467 14.796 28.946 1.00 29.38 87 CYS A O 1
ATOM 685 N N . ALA A 1 88 ? 18.367 15.183 30.082 1.00 30.89 88 ALA A N 1
ATOM 686 C CA . ALA A 1 88 ? 18.898 13.834 29.992 1.00 30.89 88 ALA A CA 1
ATOM 687 C C . ALA A 1 88 ? 18.375 13.025 31.189 1.00 30.89 88 ALA A C 1
ATOM 689 O O . ALA A 1 88 ? 18.475 13.469 32.331 1.00 30.89 88 ALA A O 1
ATOM 690 N N . SER A 1 89 ? 17.865 11.827 30.932 1.00 31.12 89 SER A N 1
ATOM 691 C CA . SER A 1 89 ? 17.905 10.739 31.904 1.00 31.12 89 SER A CA 1
ATOM 692 C C . SER A 1 89 ? 18.287 9.481 31.145 1.00 31.12 89 SER A C 1
ATOM 694 O O . SER A 1 89 ? 17.585 9.053 30.227 1.00 31.12 89 SER A O 1
ATOM 696 N N . GLU A 1 90 ? 19.457 8.980 31.502 1.00 34.88 90 GLU A N 1
ATOM 697 C CA . GLU A 1 90 ? 20.050 7.741 31.040 1.00 34.88 90 GLU A CA 1
ATOM 698 C C . GLU A 1 90 ? 19.306 6.532 31.646 1.00 34.88 90 GLU A C 1
ATOM 700 O O . GLU A 1 90 ? 18.656 6.645 32.688 1.00 34.88 90 GLU A O 1
ATOM 705 N N . ASP A 1 91 ? 19.495 5.388 30.984 1.00 29.23 91 ASP A N 1
ATOM 706 C CA . ASP A 1 91 ? 19.754 4.081 31.598 1.00 29.23 91 ASP A CA 1
ATOM 707 C C . ASP A 1 91 ? 18.639 3.023 31.806 1.00 29.23 91 ASP A C 1
ATOM 709 O O . ASP A 1 91 ? 17.766 3.127 32.663 1.00 29.23 91 ASP A O 1
ATOM 713 N N . LEU A 1 92 ? 18.865 1.907 31.079 1.00 33.31 92 LEU A N 1
ATOM 714 C CA . LEU A 1 92 ? 18.813 0.495 31.510 1.00 33.31 92 LEU A CA 1
ATOM 715 C C . LEU A 1 92 ? 17.483 -0.271 31.471 1.00 33.31 92 LEU A C 1
ATOM 717 O O . LEU A 1 92 ? 16.867 -0.431 32.513 1.00 33.31 92 LEU A O 1
ATOM 721 N N . GLU A 1 93 ? 17.182 -0.926 30.337 1.00 32.97 93 GLU A N 1
ATOM 722 C CA . GLU A 1 93 ? 16.510 -2.247 30.289 1.00 32.97 93 GLU A CA 1
ATOM 723 C C . GLU A 1 93 ? 16.933 -3.030 29.019 1.00 32.97 93 GLU A C 1
ATOM 725 O O . GLU A 1 93 ? 16.189 -3.110 28.049 1.00 32.97 93 GLU A O 1
ATOM 730 N N . ASP A 1 94 ? 18.141 -3.605 29.018 1.00 31.73 94 ASP A N 1
ATOM 731 C CA . ASP A 1 94 ? 18.600 -4.610 28.039 1.00 31.73 94 ASP A CA 1
ATOM 732 C C . ASP A 1 94 ? 19.164 -5.811 28.820 1.00 31.73 94 ASP A C 1
ATOM 734 O O . ASP A 1 94 ? 20.370 -5.899 28.980 1.00 31.73 94 ASP A O 1
ATOM 738 N N . GLU A 1 95 ? 18.316 -6.696 29.363 1.00 35.88 95 GLU A N 1
ATOM 739 C CA . GLU A 1 95 ? 18.671 -8.081 29.762 1.00 35.88 95 GLU A CA 1
ATOM 740 C C . GLU A 1 95 ? 17.399 -8.893 30.113 1.00 35.88 95 GLU A C 1
ATOM 742 O O . GLU A 1 95 ? 17.179 -9.198 31.280 1.00 35.88 95 GLU A O 1
ATOM 747 N N . LEU A 1 96 ? 16.532 -9.266 29.155 1.00 33.56 96 LEU A N 1
ATOM 748 C CA . LEU A 1 96 ? 15.451 -10.246 29.429 1.00 33.56 96 LEU A CA 1
ATOM 749 C C . LEU A 1 96 ? 14.960 -11.080 28.217 1.00 33.56 96 LEU A C 1
ATOM 751 O O . LEU A 1 96 ? 13.805 -11.493 28.204 1.00 33.56 96 LEU A O 1
ATOM 755 N N . ASP A 1 97 ? 15.812 -11.414 27.238 1.00 29.84 97 ASP A N 1
ATOM 756 C CA . ASP A 1 97 ? 15.371 -12.190 26.052 1.00 29.84 97 ASP A CA 1
ATOM 757 C C . ASP A 1 97 ? 16.029 -13.571 25.839 1.00 29.84 97 ASP A C 1
ATOM 759 O O . ASP A 1 97 ? 15.870 -14.172 24.779 1.00 29.84 97 ASP A O 1
ATOM 763 N N . ASP A 1 98 ? 16.682 -14.150 26.854 1.00 31.38 98 ASP A N 1
ATOM 764 C CA . ASP A 1 98 ? 17.420 -15.421 26.691 1.00 31.38 98 ASP A CA 1
ATOM 765 C C . ASP A 1 98 ? 16.837 -16.659 27.405 1.00 31.38 98 ASP A C 1
ATOM 767 O O . ASP A 1 98 ? 17.541 -17.644 27.620 1.00 31.38 98 ASP A O 1
ATOM 771 N N . LEU A 1 99 ? 15.534 -16.689 27.723 1.00 31.91 99 LEU A N 1
ATOM 772 C CA . LEU A 1 99 ? 14.871 -17.906 28.231 1.00 31.91 99 LEU A CA 1
ATOM 773 C C . LEU A 1 99 ? 13.420 -18.069 27.733 1.00 31.91 99 LEU A C 1
ATOM 775 O O . LEU A 1 99 ? 12.466 -17.937 28.495 1.00 31.91 99 LEU A O 1
ATOM 779 N N . SER A 1 100 ? 13.237 -18.428 26.458 1.00 32.94 100 SER A N 1
ATOM 780 C CA . SER A 1 100 ? 11.972 -19.030 25.970 1.00 32.94 100 SER A CA 1
ATOM 781 C C . SER A 1 100 ? 12.157 -20.033 24.814 1.00 32.94 100 SER A C 1
ATOM 783 O O . SER A 1 100 ? 11.206 -20.493 24.181 1.00 32.94 100 SER A O 1
ATOM 785 N N . SER A 1 101 ? 13.388 -20.465 24.541 1.00 34.56 101 SER A N 1
ATOM 786 C CA . SER A 1 101 ? 13.653 -21.580 23.632 1.00 34.56 101 SER A CA 1
ATOM 787 C C . SER A 1 101 ? 13.540 -22.907 24.387 1.00 34.56 101 SER A C 1
ATOM 789 O O . SER A 1 101 ? 14.543 -23.458 24.819 1.00 34.56 101 SER A O 1
ATOM 791 N N . ASN A 1 102 ? 12.309 -23.392 24.601 1.00 35.16 102 ASN A N 1
ATOM 792 C CA . ASN A 1 102 ? 11.927 -24.820 24.646 1.00 35.16 102 ASN A CA 1
ATOM 793 C C . ASN A 1 102 ? 10.521 -24.998 25.248 1.00 35.16 102 ASN A C 1
ATOM 795 O O . ASN A 1 102 ? 10.381 -25.253 26.441 1.00 35.16 102 ASN A O 1
ATOM 799 N N . LEU A 1 103 ? 9.479 -24.973 24.411 1.00 31.41 103 LEU A N 1
ATOM 800 C CA . LEU A 1 103 ? 8.232 -25.687 24.703 1.00 31.41 103 LEU A CA 1
ATOM 801 C C . LEU A 1 103 ? 7.695 -26.331 23.408 1.00 31.41 103 LEU A C 1
ATOM 803 O O . LEU A 1 103 ? 7.422 -25.609 22.447 1.00 31.41 103 LEU A O 1
ATOM 807 N N . PRO A 1 104 ? 7.543 -27.665 23.330 1.00 33.22 104 PRO A N 1
ATOM 808 C CA . PRO A 1 104 ? 6.965 -28.324 22.164 1.00 33.22 104 PRO A CA 1
ATOM 809 C C . PRO A 1 104 ? 5.430 -28.331 22.224 1.00 33.22 104 PRO A C 1
ATOM 811 O O . PRO A 1 104 ? 4.851 -28.731 23.231 1.00 33.22 104 PRO A O 1
ATOM 814 N N . GLY A 1 105 ? 4.783 -28.014 21.097 1.00 36.66 105 GLY A N 1
ATOM 815 C CA . GLY A 1 105 ? 3.453 -28.540 20.765 1.00 36.66 105 GLY A CA 1
ATOM 816 C C . GLY A 1 105 ? 2.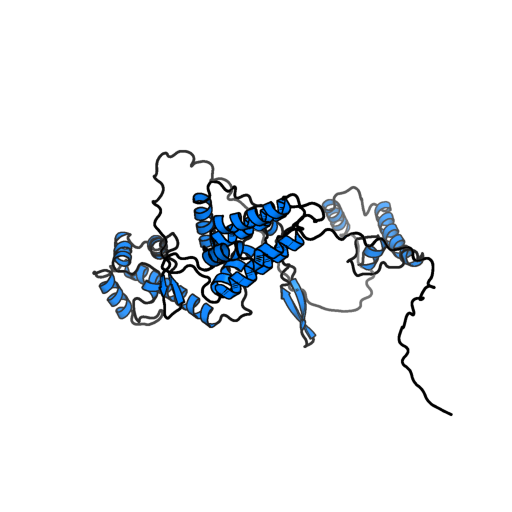236 -27.683 21.124 1.00 36.66 105 GLY A C 1
ATOM 817 O O . GLY A 1 105 ? 1.367 -28.148 21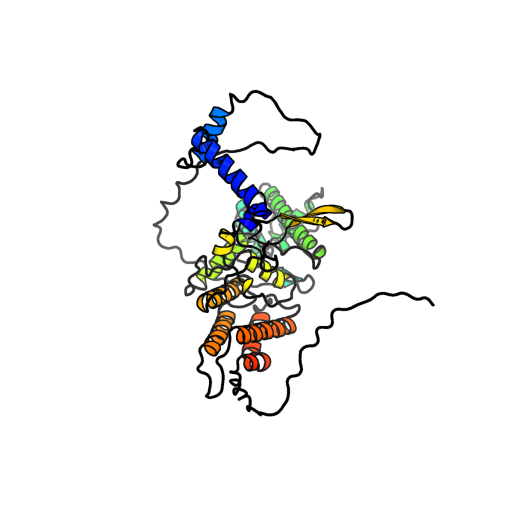.858 1.00 36.66 105 GLY A O 1
ATOM 818 N N . LEU A 1 106 ? 2.092 -26.504 20.511 1.00 30.88 106 LEU A N 1
ATOM 819 C CA . LEU A 1 106 ? 0.779 -25.866 20.362 1.00 30.88 106 LEU A CA 1
ATOM 820 C C . LEU A 1 106 ? 0.403 -25.824 18.869 1.00 30.88 106 LEU A C 1
ATOM 822 O O . LEU A 1 106 ? 1.196 -25.318 18.073 1.00 30.88 106 LEU A O 1
ATOM 826 N N . PRO A 1 107 ? -0.749 -26.384 18.452 1.00 31.75 107 PRO A N 1
ATOM 827 C CA . PRO A 1 107 ? -1.164 -26.334 17.055 1.00 31.75 107 PRO A CA 1
ATOM 828 C C . PRO A 1 107 ? -1.437 -24.879 16.631 1.00 31.75 107 PRO A C 1
ATOM 830 O O . PRO A 1 107 ? -1.943 -24.097 17.442 1.00 31.75 107 PRO A O 1
ATOM 833 N N . PRO A 1 108 ? -1.122 -24.500 15.378 1.00 33.62 108 PRO A N 1
ATOM 834 C CA . PRO A 1 108 ? -1.368 -23.148 14.889 1.00 33.62 108 PRO A CA 1
ATOM 835 C C . PRO A 1 108 ? -2.873 -22.833 14.920 1.00 33.62 108 PRO A C 1
ATOM 837 O O . PRO A 1 108 ? -3.682 -23.719 14.616 1.00 33.62 108 PRO A O 1
ATOM 840 N N . PRO A 1 109 ? -3.279 -21.596 15.272 1.00 32.31 109 PRO A N 1
ATOM 841 C CA . PRO A 1 109 ? -4.681 -21.208 15.231 1.00 32.31 109 PRO A CA 1
ATOM 842 C C . PRO A 1 109 ? -5.203 -21.371 13.801 1.00 32.31 109 PRO A C 1
ATOM 844 O O . PRO A 1 109 ? -4.646 -20.830 12.846 1.00 32.31 109 PRO A O 1
ATOM 847 N N . SER A 1 110 ? -6.262 -22.167 13.668 1.00 30.23 110 SER A N 1
ATOM 848 C CA . SER A 1 110 ? -6.951 -22.459 12.413 1.00 30.23 110 SER A CA 1
ATOM 849 C C . SER A 1 110 ? -7.275 -21.173 11.655 1.00 30.23 110 SER A C 1
ATOM 851 O O . SER A 1 110 ? -7.904 -20.277 12.221 1.00 30.23 110 SER A O 1
ATOM 853 N N . ALA A 1 111 ? -6.880 -21.116 10.381 1.00 35.88 111 ALA A N 1
ATOM 854 C CA . ALA A 1 111 ? -7.252 -20.063 9.447 1.00 35.88 111 ALA A CA 1
ATOM 855 C C . ALA A 1 111 ? -8.780 -19.897 9.439 1.00 35.88 111 ALA A C 1
ATOM 857 O O . ALA A 1 111 ? -9.504 -20.809 9.044 1.00 35.88 111 ALA A O 1
ATOM 858 N N . GLN A 1 112 ? -9.266 -18.759 9.931 1.00 29.92 112 GLN A N 1
ATOM 859 C CA . GLN A 1 112 ? -10.668 -18.378 9.816 1.00 29.92 112 GLN A CA 1
ATOM 860 C C . GLN A 1 112 ? -10.768 -17.280 8.766 1.00 29.92 112 GLN A C 1
ATOM 862 O O . GLN A 1 112 ? -10.134 -16.232 8.894 1.00 29.92 112 GLN A O 1
ATOM 867 N N . ASP A 1 113 ? -11.539 -17.573 7.723 1.00 30.11 113 ASP A N 1
ATOM 868 C CA . ASP A 1 113 ? -11.785 -16.703 6.584 1.00 30.11 113 ASP A CA 1
ATOM 869 C C . ASP A 1 113 ? -12.284 -15.323 7.031 1.00 30.11 113 ASP A C 1
ATOM 871 O O . ASP A 1 113 ? -13.201 -15.182 7.849 1.00 30.11 113 ASP A O 1
ATOM 875 N N . GLU A 1 114 ? -11.642 -14.285 6.501 1.00 39.03 114 GLU A N 1
ATOM 876 C CA . GLU A 1 114 ? -12.020 -12.903 6.759 1.00 39.03 114 GLU A CA 1
ATOM 877 C C . GLU A 1 114 ? -13.187 -12.512 5.857 1.00 39.03 114 GLU A C 1
ATOM 879 O O . GLU A 1 114 ? -13.133 -12.672 4.641 1.00 39.03 114 GLU A O 1
ATOM 884 N N . GLU A 1 115 ? -14.241 -11.981 6.466 1.00 32.84 115 GLU A N 1
ATOM 885 C CA . GLU A 1 115 ? -15.436 -11.497 5.784 1.00 32.84 115 GLU A CA 1
ATOM 886 C C . GLU A 1 115 ? -15.538 -9.992 6.061 1.00 32.84 115 GLU A C 1
ATOM 888 O O . GLU A 1 115 ? -15.682 -9.560 7.211 1.00 32.84 115 GLU A O 1
ATOM 893 N N . VAL A 1 116 ? -15.374 -9.176 5.018 1.00 39.97 116 VAL A N 1
ATOM 894 C CA . VAL A 1 116 ? -15.433 -7.710 5.112 1.00 39.97 116 VAL A CA 1
ATOM 895 C C . VAL A 1 116 ? -16.846 -7.257 4.787 1.00 39.97 116 VAL A C 1
ATOM 897 O O . VAL A 1 116 ? -17.225 -7.148 3.628 1.00 39.97 116 VAL A O 1
ATOM 900 N N . VAL A 1 117 ? -17.648 -6.942 5.802 1.00 39.62 117 VAL A N 1
ATOM 901 C CA . VAL A 1 117 ? -19.016 -6.464 5.563 1.00 39.62 117 VAL A CA 1
ATOM 902 C C . VAL A 1 117 ? -18.999 -4.945 5.390 1.00 39.62 117 VAL A C 1
ATOM 904 O O . VAL A 1 117 ? -18.778 -4.198 6.346 1.00 39.62 117 VAL A O 1
ATOM 907 N N . LYS A 1 118 ? -19.236 -4.473 4.161 1.00 41.09 118 LYS A N 1
ATOM 908 C CA . LYS A 1 118 ? -19.472 -3.053 3.862 1.00 41.09 118 LYS A CA 1
ATOM 909 C C . LYS A 1 118 ? -20.957 -2.746 4.025 1.00 41.09 118 LYS A C 1
ATOM 911 O O . LYS A 1 118 ? -21.793 -3.311 3.324 1.00 41.09 118 LYS A O 1
ATOM 916 N N . HIS A 1 119 ? -21.295 -1.826 4.920 1.00 39.03 119 HIS A N 1
ATOM 917 C CA . HIS A 1 119 ? -22.675 -1.385 5.089 1.00 39.03 119 HIS A CA 1
ATOM 918 C C . HIS A 1 119 ? -23.108 -0.553 3.866 1.00 39.03 119 HIS A C 1
ATOM 920 O O . HIS A 1 119 ? -22.510 0.484 3.570 1.00 39.03 119 HIS A O 1
ATOM 926 N N . VAL A 1 120 ? -24.133 -1.014 3.140 1.00 35.97 120 VAL A N 1
ATOM 927 C CA . VAL A 1 120 ? -24.518 -0.509 1.802 1.00 35.97 120 VAL A CA 1
ATOM 928 C C . VAL A 1 120 ? -24.876 0.984 1.803 1.00 35.97 120 VAL A C 1
ATOM 930 O O . VAL A 1 120 ? -24.579 1.684 0.842 1.00 35.97 120 VAL A O 1
ATOM 933 N N . LEU A 1 121 ? -25.465 1.484 2.895 1.00 31.17 121 LEU A N 1
ATOM 934 C CA . LEU A 1 121 ? -25.941 2.871 2.999 1.00 31.17 121 LEU A CA 1
ATOM 935 C C . LEU A 1 121 ? -24.937 3.836 3.642 1.00 31.17 121 LEU A C 1
ATOM 937 O O . LEU A 1 121 ? -24.969 5.025 3.347 1.00 31.17 121 LEU A O 1
ATOM 941 N N . SER A 1 122 ? -24.053 3.353 4.520 1.00 40.28 122 SER A N 1
ATOM 942 C CA . SER A 1 122 ? -23.113 4.210 5.263 1.00 40.28 122 SER A CA 1
ATOM 943 C C . SER A 1 122 ? -21.663 4.077 4.795 1.00 40.28 122 SER A C 1
ATOM 945 O O . SER A 1 122 ? -20.806 4.832 5.242 1.00 40.28 122 SER A O 1
ATOM 947 N N . GLY A 1 123 ? -21.357 3.105 3.926 1.00 38.66 123 GLY A N 1
ATOM 948 C CA . GLY A 1 123 ? -19.993 2.831 3.469 1.00 38.66 123 GLY A CA 1
ATOM 949 C C . GLY A 1 123 ? -19.045 2.359 4.579 1.00 38.66 123 GLY A C 1
ATOM 950 O O . GLY A 1 123 ? -17.843 2.246 4.338 1.00 38.66 123 GLY A O 1
ATOM 951 N N . VAL A 1 124 ? -19.567 2.079 5.780 1.00 43.09 124 VAL A N 1
ATOM 952 C CA . VAL A 1 124 ? -18.798 1.605 6.934 1.00 43.09 124 VAL A CA 1
ATOM 953 C C . VAL A 1 124 ? -18.256 0.216 6.616 1.00 43.09 124 VAL A C 1
ATOM 955 O O . VAL A 1 124 ? -19.020 -0.721 6.383 1.00 43.09 124 VAL A O 1
ATOM 958 N N . LEU A 1 125 ? -16.929 0.101 6.579 1.00 38.69 125 LEU A N 1
ATOM 959 C CA . LEU A 1 125 ? -16.224 -1.169 6.465 1.00 38.69 125 LEU A CA 1
ATOM 960 C C . LEU A 1 125 ? -16.137 -1.790 7.861 1.00 38.69 125 LEU A C 1
ATOM 962 O O . LEU A 1 125 ? -15.427 -1.276 8.727 1.00 38.69 125 LEU A O 1
ATOM 966 N N . HIS A 1 126 ? -16.841 -2.897 8.089 1.00 39.38 126 HIS A N 1
ATOM 967 C CA . HIS A 1 126 ? -16.554 -3.755 9.230 1.00 39.38 126 HIS A CA 1
ATOM 968 C C . HIS A 1 126 ? -15.320 -4.588 8.896 1.00 39.38 126 HIS A C 1
ATOM 970 O O . HIS A 1 126 ? -15.388 -5.591 8.188 1.00 39.38 126 HIS A O 1
ATOM 976 N N . PHE A 1 127 ? -14.174 -4.152 9.409 1.00 37.78 127 PHE A N 1
ATOM 977 C CA . PHE A 1 127 ? -12.967 -4.959 9.420 1.00 37.78 127 PHE A CA 1
ATOM 978 C C . PHE A 1 127 ? -13.142 -6.062 10.462 1.00 37.78 127 PHE A C 1
ATOM 980 O O . PHE A 1 127 ? -12.940 -5.834 11.653 1.00 37.78 127 PHE A O 1
ATOM 987 N N . LYS A 1 128 ? -13.488 -7.272 10.023 1.00 38.66 128 LYS A N 1
ATOM 988 C CA . LYS A 1 128 ? -13.236 -8.482 10.809 1.00 38.66 128 LYS A CA 1
ATOM 989 C C . LYS A 1 128 ? -11.762 -8.875 10.626 1.00 38.66 128 LYS A C 1
ATOM 991 O O . LYS A 1 128 ? -11.454 -9.961 10.158 1.00 38.66 128 LYS A O 1
ATOM 996 N N . VAL A 1 129 ? -10.852 -7.934 10.891 1.00 35.09 129 VAL A N 1
ATOM 997 C CA . VAL A 1 129 ? -9.408 -8.191 10.856 1.00 35.09 129 VAL A CA 1
ATOM 998 C C . VAL A 1 129 ? -9.027 -8.837 12.180 1.00 35.09 129 VAL A C 1
ATOM 1000 O O . VAL A 1 129 ? -9.449 -8.379 13.239 1.00 35.09 129 VAL A O 1
ATOM 1003 N N . SER A 1 130 ? -8.276 -9.929 12.049 1.00 35.28 130 SER A N 1
ATOM 1004 C CA . SER A 1 130 ? -7.611 -10.744 13.065 1.00 35.28 130 SER A CA 1
ATOM 1005 C C . SER A 1 130 ? -7.422 -10.068 14.433 1.00 35.28 130 SER A C 1
ATOM 1007 O O . SER A 1 130 ? -6.788 -9.020 14.537 1.00 35.28 130 SER A O 1
ATOM 1009 N N . GLY A 1 131 ? -7.967 -10.696 15.479 1.00 45.00 131 GLY A N 1
ATOM 1010 C CA . GLY A 1 131 ? -8.012 -10.165 16.843 1.00 45.00 131 GLY A CA 1
ATOM 1011 C C . GLY A 1 131 ? -9.299 -9.384 17.071 1.00 45.00 131 GLY A C 1
ATOM 1012 O O . GLY A 1 131 ? -9.429 -8.223 16.694 1.00 45.00 131 GLY A O 1
ATOM 1013 N N . ASP A 1 132 ? -10.294 -10.049 17.649 1.00 64.06 132 ASP A N 1
ATOM 1014 C CA . ASP A 1 132 ? -11.589 -9.474 17.990 1.00 64.06 132 ASP A CA 1
ATOM 1015 C C . ASP A 1 132 ? -11.345 -8.322 18.989 1.00 64.06 132 ASP A C 1
ATOM 1017 O O . ASP A 1 132 ? -11.300 -8.542 20.195 1.00 64.06 132 ASP A O 1
ATOM 1021 N N . ARG A 1 133 ? -11.096 -7.093 18.500 1.00 71.94 133 ARG A N 1
ATOM 1022 C CA . ARG A 1 133 ? -10.680 -5.925 19.313 1.00 71.94 133 ARG A CA 1
ATOM 1023 C C . ARG A 1 133 ? -11.574 -5.718 20.529 1.00 71.94 133 ARG A C 1
ATOM 1025 O O . ARG A 1 133 ? -11.120 -5.244 21.566 1.00 71.94 133 ARG A O 1
ATOM 1032 N N . LEU A 1 134 ? -12.849 -6.070 20.385 1.00 80.81 134 LEU A N 1
ATOM 1033 C CA . LEU A 1 134 ? -13.812 -6.092 21.472 1.00 80.81 134 LEU A CA 1
ATOM 1034 C C . LEU A 1 134 ? -13.407 -7.089 22.570 1.00 80.81 134 LEU A C 1
ATOM 1036 O O . LEU A 1 134 ? -13.398 -6.709 23.736 1.00 80.81 134 LEU A O 1
ATOM 1040 N N . LYS A 1 135 ? -13.041 -8.328 22.215 1.00 82.75 135 LYS A N 1
ATOM 1041 C CA . LYS A 1 135 ? -12.546 -9.351 23.150 1.00 82.75 135 LYS A CA 1
ATOM 1042 C C . LYS A 1 135 ? -11.234 -8.943 23.807 1.00 82.75 135 LYS A C 1
ATOM 1044 O O . LYS A 1 135 ? -11.121 -9.080 25.021 1.00 82.75 135 LYS A O 1
ATOM 1049 N N . ASP A 1 136 ? -10.283 -8.400 23.051 1.00 83.12 136 ASP A N 1
ATOM 1050 C CA . ASP A 1 136 ? -8.988 -7.978 23.605 1.00 83.12 136 ASP A CA 1
ATOM 1051 C C . ASP A 1 136 ? -9.164 -6.851 24.631 1.00 83.12 136 ASP A C 1
ATOM 1053 O O . ASP A 1 136 ? -8.604 -6.898 25.727 1.00 83.12 136 ASP A O 1
ATOM 1057 N N . LYS A 1 137 ? -10.013 -5.865 24.315 1.00 83.12 137 LYS A N 1
ATOM 1058 C CA . LYS A 1 137 ? -10.358 -4.764 25.226 1.00 83.12 137 LYS A CA 1
ATOM 1059 C C . LYS A 1 137 ? -11.163 -5.239 26.430 1.00 83.12 137 LYS A C 1
ATOM 1061 O O . LYS A 1 137 ? -10.861 -4.847 27.554 1.00 83.12 137 LYS A O 1
ATOM 1066 N N . ALA A 1 138 ? -12.144 -6.114 26.218 1.00 85.56 138 ALA A N 1
ATOM 1067 C CA . ALA A 1 138 ? -12.926 -6.707 27.296 1.00 85.56 138 ALA A CA 1
ATOM 1068 C C . ALA A 1 138 ? -12.027 -7.485 28.271 1.00 85.56 138 ALA A C 1
ATOM 1070 O O . ALA A 1 138 ? -12.140 -7.301 29.482 1.00 85.56 138 ALA A O 1
ATOM 1071 N N . LYS A 1 139 ? -11.072 -8.267 27.751 1.00 86.88 139 LYS A N 1
ATOM 1072 C CA . LYS A 1 139 ? -10.069 -8.983 28.548 1.00 86.88 139 LYS A CA 1
ATOM 1073 C C . LYS A 1 139 ? -9.148 -8.020 29.299 1.00 86.88 139 LYS A C 1
ATOM 1075 O O . LYS A 1 139 ? -8.935 -8.205 30.493 1.00 86.88 139 LYS A O 1
ATOM 1080 N N . ALA A 1 140 ? -8.656 -6.968 28.642 1.00 86.00 140 ALA A N 1
ATOM 1081 C CA . ALA A 1 140 ? -7.807 -5.953 29.270 1.00 86.00 140 ALA A CA 1
ATOM 1082 C C . ALA A 1 140 ? -8.512 -5.200 30.414 1.00 86.00 140 ALA A C 1
ATOM 1084 O O . ALA A 1 140 ? -7.865 -4.769 31.365 1.00 86.00 140 ALA A O 1
ATOM 1085 N N . TYR A 1 141 ? -9.837 -5.053 30.346 1.00 88.06 141 TYR A N 1
ATOM 1086 C CA . TYR A 1 141 ? -10.641 -4.435 31.404 1.00 88.06 141 TYR A CA 1
ATOM 1087 C C . TYR A 1 141 ? -11.161 -5.420 32.456 1.00 88.06 141 TYR A C 1
ATOM 1089 O O . TYR A 1 141 ? -11.872 -5.004 33.369 1.00 88.06 141 TYR A O 1
ATOM 1097 N N . GLY A 1 142 ? -10.787 -6.699 32.360 1.00 85.50 142 GLY A N 1
ATOM 1098 C CA . GLY A 1 142 ? -11.155 -7.724 33.333 1.00 85.50 142 GLY A CA 1
ATOM 1099 C C . GLY A 1 142 ? -12.598 -8.214 33.213 1.00 85.50 142 GLY A C 1
ATOM 1100 O O . GLY A 1 142 ? -13.146 -8.724 34.189 1.00 85.50 142 GLY A O 1
ATOM 1101 N N . LEU A 1 143 ? -13.236 -8.064 32.045 1.00 87.25 143 LEU A N 1
ATOM 1102 C CA . LEU A 1 143 ? -14.553 -8.652 31.811 1.00 87.25 143 LEU A CA 1
ATOM 1103 C C . LEU A 1 143 ? -14.418 -10.186 31.718 1.00 87.25 143 LEU A C 1
ATOM 1105 O O . LEU A 1 143 ? -13.570 -10.668 30.960 1.00 87.25 143 LEU A O 1
ATOM 1109 N N . PRO A 1 144 ? -15.245 -10.968 32.440 1.00 87.44 144 PRO A N 1
ATOM 1110 C CA . PRO A 1 144 ? -15.207 -12.424 32.356 1.00 87.44 144 PRO A CA 1
ATOM 1111 C C . PRO A 1 144 ? -15.408 -12.911 30.919 1.00 87.44 144 PRO A C 1
ATOM 1113 O O . PRO A 1 144 ? -16.289 -12.424 30.208 1.00 87.44 144 PRO A O 1
ATOM 1116 N N . GLU A 1 145 ? -14.643 -13.922 30.502 1.00 86.06 145 GLU A N 1
ATOM 1117 C CA . GLU A 1 145 ? -14.712 -14.467 29.139 1.00 86.06 145 GLU A CA 1
ATOM 1118 C C . GLU A 1 145 ? -16.113 -14.990 28.790 1.00 86.06 145 GLU A C 1
ATOM 1120 O O . GLU A 1 145 ? -16.588 -14.790 27.674 1.00 86.06 145 GLU A O 1
ATOM 1125 N N . ALA A 1 146 ? -16.829 -15.546 29.774 1.00 86.12 146 ALA A N 1
ATOM 1126 C CA . ALA A 1 146 ? -18.225 -15.952 29.627 1.00 86.12 146 ALA A CA 1
ATOM 1127 C C . ALA A 1 146 ? -19.146 -14.780 29.239 1.00 86.12 146 ALA A C 1
ATOM 1129 O O . ALA A 1 146 ? -20.025 -14.929 28.394 1.00 86.12 146 ALA A O 1
ATOM 1130 N N . THR A 1 147 ? -18.931 -13.598 29.817 1.00 85.19 147 THR A N 1
ATOM 1131 C CA . THR A 1 147 ? -19.731 -12.397 29.539 1.00 85.19 147 THR A CA 1
ATOM 1132 C C . THR A 1 147 ? -19.406 -11.828 28.163 1.00 85.19 147 THR A C 1
ATOM 1134 O O . THR A 1 147 ? -20.306 -11.470 27.406 1.00 85.19 147 THR A O 1
ATOM 1137 N N . THR A 1 148 ? -18.127 -11.823 27.795 1.00 86.06 148 THR A N 1
ATOM 1138 C CA . THR A 1 148 ? -17.679 -11.441 26.452 1.00 86.06 148 THR A CA 1
ATOM 1139 C C . THR A 1 148 ? -18.245 -12.383 25.383 1.00 86.06 148 THR A C 1
ATOM 1141 O O . THR A 1 148 ? -18.698 -11.924 24.335 1.00 86.06 148 THR A O 1
ATOM 1144 N N . ALA A 1 149 ? -18.284 -13.692 25.651 1.00 86.31 149 ALA A N 1
ATOM 1145 C CA . ALA A 1 149 ? -18.873 -14.681 24.752 1.00 86.31 149 ALA A CA 1
ATOM 1146 C C . ALA A 1 149 ? -20.380 -14.456 24.550 1.00 86.31 149 ALA A C 1
ATOM 1148 O O . ALA A 1 149 ? -20.855 -14.558 23.423 1.00 86.31 149 ALA A O 1
ATOM 1149 N N . LEU A 1 150 ? -21.124 -14.084 25.601 1.00 87.06 150 LEU A N 1
ATOM 1150 C CA . LEU A 1 150 ? -22.548 -13.741 25.487 1.00 87.06 150 LEU A CA 1
ATOM 1151 C C . LEU A 1 150 ? -22.783 -12.539 24.565 1.00 87.06 150 LEU A C 1
ATOM 1153 O O . LEU A 1 150 ? -23.671 -12.598 23.720 1.00 87.06 150 LEU A O 1
ATOM 1157 N N . LEU A 1 151 ? -21.978 -11.478 24.681 1.00 85.06 151 LEU A N 1
ATOM 1158 C CA . LEU A 1 151 ? -22.087 -10.309 23.798 1.00 85.06 151 LEU A CA 1
ATOM 1159 C C . LEU A 1 151 ? -21.850 -10.692 22.330 1.00 85.06 151 LEU A C 1
ATOM 1161 O O . LEU A 1 151 ? -22.628 -10.327 21.449 1.00 85.06 151 LEU A O 1
ATOM 1165 N N . VAL A 1 152 ? -20.804 -11.480 22.076 1.00 86.06 152 VAL A N 1
ATOM 1166 C CA . VAL A 1 152 ? -20.409 -11.899 20.725 1.00 86.06 152 VAL A CA 1
ATOM 1167 C C . VAL A 1 152 ? -21.443 -12.844 20.108 1.00 86.06 152 VAL A C 1
ATOM 1169 O O . VAL A 1 152 ? -21.818 -12.659 18.949 1.00 86.06 152 VAL A O 1
ATOM 1172 N N . ASN A 1 153 ? -21.939 -13.815 20.880 1.00 86.38 153 ASN A N 1
ATOM 1173 C CA . ASN A 1 153 ? -22.929 -14.795 20.427 1.00 86.38 153 ASN A CA 1
ATOM 1174 C C . ASN A 1 153 ? -24.286 -14.152 20.117 1.00 86.38 153 ASN A C 1
ATOM 1176 O O . ASN A 1 153 ? -24.959 -14.581 19.185 1.00 86.38 153 ASN A O 1
ATOM 1180 N N . ASN A 1 154 ? -24.655 -13.088 20.835 1.00 85.31 154 ASN A N 1
ATOM 1181 C CA . ASN A 1 154 ? -25.873 -12.313 20.581 1.00 85.31 154 ASN A CA 1
ATOM 1182 C C . ASN A 1 154 ? -25.662 -11.172 19.567 1.00 85.31 154 ASN A C 1
ATOM 1184 O O . ASN A 1 154 ? -26.435 -10.220 19.498 1.00 85.31 154 ASN A O 1
ATOM 1188 N N . GLY A 1 155 ? -24.611 -11.260 18.747 1.00 80.44 155 GLY A N 1
ATOM 1189 C CA . GLY A 1 155 ? -24.420 -10.403 17.578 1.00 80.44 155 GLY A CA 1
ATOM 1190 C C . GLY A 1 155 ? -23.627 -9.118 17.820 1.00 80.44 155 GLY A C 1
ATOM 1191 O O . GLY A 1 155 ? -23.259 -8.466 16.836 1.00 80.44 155 GLY A O 1
ATOM 1192 N N . VAL A 1 156 ? -23.276 -8.779 19.067 1.00 83.94 156 VAL A N 1
ATOM 1193 C CA . VAL A 1 156 ? -22.394 -7.650 19.419 1.00 83.94 156 VAL A CA 1
ATOM 1194 C C . VAL A 1 156 ? -20.939 -8.117 19.389 1.00 83.94 156 VAL A C 1
ATOM 1196 O O . VAL A 1 156 ? -20.278 -8.309 20.402 1.00 83.94 156 VAL A O 1
ATOM 1199 N N . ASN A 1 157 ? -20.440 -8.321 18.172 1.00 82.25 157 ASN A N 1
ATOM 1200 C CA . ASN A 1 157 ? -19.102 -8.848 17.897 1.00 82.25 157 ASN A CA 1
ATOM 1201 C C . ASN A 1 157 ? -18.095 -7.785 17.423 1.00 82.25 157 ASN A C 1
ATOM 1203 O O . ASN A 1 157 ? -17.015 -8.122 16.962 1.00 82.25 157 ASN A O 1
ATOM 1207 N N . THR A 1 158 ? -18.447 -6.498 17.466 1.00 82.25 158 THR A N 1
ATOM 1208 C CA . THR A 1 158 ? -17.534 -5.403 17.097 1.00 82.25 158 THR A CA 1
ATOM 1209 C C . THR A 1 158 ? -17.762 -4.192 17.997 1.00 82.25 158 THR A C 1
ATOM 1211 O O . THR A 1 158 ? -18.882 -3.966 18.458 1.00 82.25 158 THR A O 1
ATOM 1214 N N . LEU A 1 159 ? -16.723 -3.369 18.193 1.00 83.44 159 LEU A N 1
ATOM 1215 C CA . LEU A 1 159 ? -16.847 -2.082 18.897 1.00 83.44 159 LEU A CA 1
ATOM 1216 C C . LEU A 1 159 ? -17.893 -1.171 18.234 1.00 83.44 159 LEU A C 1
ATOM 1218 O O . LEU A 1 159 ? -18.636 -0.494 18.931 1.00 83.44 159 LEU A O 1
ATOM 1222 N N . GLY A 1 160 ? -18.019 -1.218 16.902 1.00 82.69 160 GLY A N 1
ATOM 1223 C CA . GLY A 1 160 ? -19.052 -0.478 16.173 1.00 82.69 160 GLY A CA 1
ATOM 1224 C C . GLY A 1 160 ? -20.468 -0.874 16.581 1.00 82.69 160 GLY A C 1
ATOM 1225 O O . GLY A 1 160 ? -21.282 -0.014 16.893 1.00 82.69 160 GLY A O 1
ATOM 1226 N N . LYS A 1 161 ? -20.759 -2.178 16.654 1.00 84.75 161 LYS A N 1
ATOM 1227 C CA . LYS A 1 161 ? -22.077 -2.647 17.105 1.00 84.75 161 LYS A CA 1
ATOM 1228 C C . LYS A 1 161 ? -22.340 -2.313 18.572 1.00 84.75 161 LYS A C 1
ATOM 1230 O O . LYS A 1 161 ? -23.458 -1.943 18.906 1.00 84.75 161 LYS A O 1
ATOM 1235 N N . LEU A 1 162 ? -21.318 -2.389 19.429 1.00 87.38 162 LEU A N 1
ATOM 1236 C CA . LEU A 1 162 ? -21.449 -1.998 20.834 1.00 87.38 162 LEU A CA 1
ATOM 1237 C C . LEU A 1 162 ? -21.754 -0.499 20.980 1.00 87.38 162 LEU A C 1
ATOM 1239 O O . LEU A 1 162 ? -22.611 -0.135 21.776 1.00 87.38 162 LEU A O 1
ATOM 1243 N N . ALA A 1 163 ? -21.100 0.361 20.194 1.00 87.19 163 ALA A N 1
ATOM 1244 C CA . ALA A 1 163 ? -21.303 1.812 20.224 1.00 87.19 163 ALA A CA 1
ATOM 1245 C C . ALA A 1 163 ? -22.742 2.240 19.886 1.00 87.19 163 ALA A C 1
ATOM 1247 O O . ALA A 1 163 ? -23.185 3.293 20.337 1.00 87.19 163 ALA A O 1
ATOM 1248 N N . PHE A 1 164 ? -23.456 1.422 19.107 1.00 87.12 164 PHE A N 1
ATOM 1249 C CA . PHE A 1 164 ? -24.819 1.677 18.637 1.00 87.12 164 PHE A CA 1
ATOM 1250 C C . PHE A 1 164 ? -25.872 0.751 19.257 1.00 87.12 164 PHE A C 1
ATOM 1252 O O . PHE A 1 164 ? -27.004 0.709 18.783 1.00 87.12 164 PHE A O 1
ATOM 1259 N N . VAL A 1 165 ? -25.527 0.018 20.321 1.00 87.94 165 VAL A N 1
ATOM 1260 C CA . VAL A 1 165 ? -26.459 -0.912 20.981 1.00 87.94 165 VAL A CA 1
ATOM 1261 C C . VAL A 1 165 ? -27.607 -0.190 21.694 1.00 87.94 165 VAL A C 1
ATOM 1263 O O . VAL A 1 165 ? -28.659 -0.773 21.923 1.00 87.94 165 VAL A O 1
ATOM 1266 N N . SER A 1 166 ? -27.417 1.081 22.058 1.00 87.75 166 SER A N 1
ATOM 1267 C CA . SER A 1 166 ? -28.394 1.856 22.820 1.00 87.75 166 SER A CA 1
ATOM 1268 C C . SER A 1 166 ? -28.448 3.310 22.356 1.00 87.75 166 SER A C 1
ATOM 1270 O O . SER A 1 166 ? -27.498 3.825 21.769 1.00 87.75 166 SER A O 1
ATOM 1272 N N . ALA A 1 167 ? -29.544 3.998 22.681 1.00 85.12 167 ALA A N 1
ATOM 1273 C CA . ALA A 1 167 ? -29.686 5.438 22.456 1.00 85.12 167 ALA A CA 1
ATOM 1274 C C . ALA A 1 167 ? -28.898 6.298 23.469 1.00 85.12 167 ALA A C 1
ATOM 1276 O O . ALA A 1 167 ? -28.878 7.524 23.351 1.00 85.12 167 ALA A O 1
ATOM 1277 N N . TYR A 1 168 ? -28.265 5.680 24.472 1.00 88.00 168 TYR A N 1
ATOM 1278 C CA . TYR A 1 168 ? -27.494 6.383 25.492 1.00 88.00 168 TYR A CA 1
ATOM 1279 C C . TYR A 1 168 ? -26.258 7.054 24.881 1.00 88.00 168 TYR A C 1
ATOM 1281 O O . TYR A 1 168 ? -25.506 6.431 24.134 1.00 88.00 168 TYR A O 1
ATOM 1289 N N . GLN A 1 169 ? -26.003 8.312 25.231 1.00 84.19 169 GLN A N 1
ATOM 1290 C CA . GLN A 1 169 ? -24.772 9.004 24.853 1.00 84.19 169 GLN A CA 1
ATOM 1291 C C . GLN A 1 169 ? -23.878 9.191 26.081 1.00 84.19 169 GLN A C 1
ATOM 1293 O O . GLN A 1 169 ? -24.383 9.574 27.140 1.00 84.19 169 GLN A O 1
ATOM 1298 N N . PRO A 1 170 ? -22.560 8.952 25.956 1.00 82.88 170 PRO A N 1
ATOM 1299 C CA . PRO A 1 170 ? -21.602 9.263 27.006 1.00 82.88 170 PRO A CA 1
ATOM 1300 C C . PRO A 1 170 ? -21.791 10.665 27.600 1.00 82.88 170 PRO A C 1
ATOM 1302 O O . PRO A 1 170 ? -21.762 11.656 26.876 1.00 82.88 170 PRO A O 1
ATOM 1305 N N . GLY A 1 171 ? -21.973 10.747 28.920 1.00 79.56 171 GLY A N 1
ATOM 1306 C CA . GLY A 1 171 ? -22.192 12.013 29.634 1.00 79.56 171 GLY A CA 1
ATOM 1307 C C . GLY A 1 171 ? -23.659 12.339 29.932 1.00 79.56 171 GLY A C 1
ATOM 1308 O O . GLY A 1 171 ? -23.927 13.297 30.654 1.00 79.56 171 GLY A O 1
ATOM 1309 N N . MET A 1 172 ? -24.610 11.536 29.445 1.00 83.75 172 MET A N 1
ATOM 1310 C CA . MET A 1 172 ? -26.002 11.605 29.896 1.00 83.75 172 MET A CA 1
ATOM 1311 C C . MET A 1 172 ? -26.133 11.068 31.329 1.00 83.75 172 MET A C 1
ATOM 1313 O O . MET A 1 172 ? -25.471 10.096 31.699 1.00 83.75 172 MET A O 1
ATOM 1317 N N . ALA A 1 173 ? -27.004 11.698 32.124 1.00 79.94 173 ALA A N 1
ATOM 1318 C CA . ALA A 1 173 ? -27.208 11.355 33.534 1.00 79.94 173 ALA A CA 1
ATOM 1319 C C . ALA A 1 173 ? -27.940 10.017 33.739 1.00 79.94 173 ALA A C 1
ATOM 1321 O O . ALA A 1 173 ? -27.726 9.353 34.750 1.00 79.94 173 ALA A O 1
ATOM 1322 N N . ASP A 1 174 ? -28.798 9.628 32.791 1.00 87.19 174 ASP A N 1
ATOM 1323 C CA . ASP A 1 174 ? -29.558 8.382 32.856 1.00 87.19 174 ASP A CA 1
ATOM 1324 C C . ASP A 1 174 ? -28.884 7.276 32.035 1.00 87.19 174 ASP A C 1
ATOM 1326 O O . ASP A 1 174 ? -28.852 7.331 30.807 1.00 87.19 174 ASP A O 1
ATOM 1330 N N . GLU A 1 175 ? -28.347 6.268 32.724 1.00 87.25 175 GLU A N 1
ATOM 1331 C CA . GLU A 1 175 ? -27.699 5.091 32.129 1.00 87.25 175 GLU A CA 1
ATOM 1332 C C . GLU A 1 175 ? -28.663 3.909 31.938 1.00 87.25 175 GLU A C 1
ATOM 1334 O O . GLU A 1 175 ? -28.263 2.865 31.411 1.00 87.25 175 GLU A O 1
ATOM 1339 N N . ALA A 1 176 ? -29.927 4.033 32.362 1.00 88.12 176 ALA A N 1
ATOM 1340 C CA . ALA A 1 176 ? -30.905 2.955 32.248 1.00 88.12 176 ALA A CA 1
ATOM 1341 C C . ALA A 1 176 ? -31.066 2.425 30.808 1.00 88.12 176 ALA A C 1
ATOM 1343 O O . ALA A 1 176 ? -31.103 1.200 30.648 1.00 88.12 176 ALA A O 1
ATOM 1344 N N . PRO A 1 177 ? -31.069 3.262 29.745 1.00 89.62 177 PRO A N 1
ATOM 1345 C CA . PRO A 1 177 ? -31.187 2.771 28.370 1.00 89.62 177 PRO A CA 1
ATOM 1346 C C . PRO A 1 177 ? -30.021 1.873 27.938 1.00 89.62 177 PRO A C 1
ATOM 1348 O O . PRO A 1 177 ? -30.224 0.922 27.187 1.00 89.62 177 PRO A O 1
ATOM 1351 N N . LEU A 1 178 ? -28.805 2.147 28.427 1.00 88.81 178 LEU A N 1
ATOM 1352 C CA . LEU A 1 178 ? -27.625 1.334 28.130 1.00 88.81 178 LEU A CA 1
ATOM 1353 C C . LEU A 1 178 ? -27.741 -0.045 28.779 1.00 88.81 178 LEU A C 1
ATOM 1355 O O . LEU A 1 178 ? -27.555 -1.061 28.114 1.00 88.81 178 LEU A O 1
ATOM 1359 N N . PHE A 1 179 ? -28.054 -0.091 30.075 1.00 91.00 179 PHE A N 1
ATOM 1360 C CA . PHE A 1 179 ? -28.150 -1.366 30.783 1.00 91.00 179 PHE A CA 1
ATOM 1361 C C . PHE A 1 179 ? -29.355 -2.189 30.341 1.00 91.00 179 PHE A C 1
ATOM 1363 O O . PHE A 1 179 ? -29.210 -3.395 30.218 1.00 91.00 179 PHE A O 1
ATOM 1370 N N . THR A 1 180 ? -30.480 -1.558 30.000 1.00 91.19 180 THR A N 1
ATOM 1371 C CA . THR A 1 180 ? -31.640 -2.262 29.423 1.00 91.19 180 THR A CA 1
ATOM 1372 C C . THR A 1 180 ? -31.260 -2.968 28.118 1.00 91.19 180 THR A C 1
ATOM 1374 O O . THR A 1 180 ? -31.556 -4.146 27.942 1.00 91.19 180 THR A O 1
ATOM 1377 N N . ALA A 1 181 ? -30.529 -2.286 27.230 1.00 88.69 181 ALA A N 1
ATOM 1378 C CA . ALA A 1 181 ? -30.063 -2.885 25.980 1.00 88.69 181 ALA A CA 1
ATOM 1379 C C . ALA A 1 181 ? -29.021 -3.996 26.212 1.00 88.69 181 ALA A C 1
ATOM 1381 O O . ALA A 1 181 ? -29.051 -5.035 25.557 1.00 88.69 181 ALA A O 1
ATOM 1382 N N . LEU A 1 182 ? -28.099 -3.813 27.164 1.00 89.25 182 LEU A N 1
ATOM 1383 C CA . LEU A 1 182 ? -27.115 -4.844 27.512 1.00 89.25 182 LEU A CA 1
ATOM 1384 C C . LEU A 1 182 ? -27.763 -6.074 28.160 1.00 89.25 182 LEU A C 1
ATOM 1386 O O . LEU A 1 182 ? -27.300 -7.186 27.927 1.00 89.25 182 LEU A O 1
ATOM 1390 N N . GLU A 1 183 ? -28.829 -5.892 28.939 1.00 91.88 183 GLU A N 1
ATOM 1391 C CA . GLU A 1 183 ? -29.618 -6.980 29.523 1.00 91.88 183 GLU A CA 1
ATOM 1392 C C . GLU A 1 183 ? -30.305 -7.822 28.451 1.00 91.88 183 GLU A C 1
ATOM 1394 O O . GLU A 1 183 ? -30.248 -9.052 28.511 1.00 91.88 183 GLU A O 1
ATOM 1399 N N . GLU A 1 184 ? -30.883 -7.166 27.443 1.00 89.25 184 GLU A N 1
ATOM 1400 C CA . GLU A 1 184 ? -31.488 -7.825 26.286 1.00 89.25 184 GLU A CA 1
ATOM 1401 C C . GLU A 1 184 ? -30.447 -8.621 25.486 1.00 89.25 184 GLU A C 1
ATOM 1403 O O . GLU A 1 184 ? -30.656 -9.798 25.195 1.00 89.25 184 GLU A O 1
ATOM 1408 N N . VAL A 1 185 ? -29.282 -8.024 25.209 1.00 87.44 185 VAL A N 1
ATOM 1409 C CA . VAL A 1 185 ? -28.197 -8.689 24.468 1.00 87.44 185 VAL A CA 1
ATOM 1410 C C . VAL A 1 185 ? -27.587 -9.843 25.261 1.00 87.44 185 VAL A C 1
ATOM 1412 O O . VAL A 1 185 ? -27.259 -10.875 24.691 1.00 87.44 185 VAL A O 1
ATOM 1415 N N . MET A 1 186 ? -27.382 -9.698 26.569 1.00 86.81 186 MET A N 1
ATOM 1416 C CA . MET A 1 186 ? -26.754 -10.745 27.382 1.00 86.81 186 MET A CA 1
ATOM 1417 C C . MET A 1 186 ? -27.736 -11.844 27.807 1.00 86.81 186 MET A C 1
ATOM 1419 O O . MET A 1 186 ? -27.295 -12.887 28.293 1.00 86.81 186 MET A O 1
ATOM 1423 N N . GLY A 1 187 ? -29.048 -11.610 27.685 1.00 85.44 187 GLY A N 1
ATOM 1424 C CA . GLY A 1 187 ? -30.097 -12.480 28.224 1.00 85.44 187 GLY A CA 1
ATOM 1425 C C . GLY A 1 187 ? -30.117 -12.542 29.758 1.00 85.44 187 GLY A C 1
ATOM 1426 O O . GLY A 1 187 ? -30.781 -13.402 30.337 1.00 85.44 187 GLY A O 1
ATOM 1427 N N . ARG A 1 188 ? -29.359 -11.664 30.430 1.00 88.75 188 ARG A N 1
ATOM 1428 C CA . ARG A 1 188 ? -29.267 -11.561 31.890 1.00 88.75 188 ARG A CA 1
ATOM 1429 C C . ARG A 1 188 ? -28.869 -10.155 32.333 1.00 88.75 188 ARG A C 1
ATOM 1431 O O . ARG A 1 188 ? -28.146 -9.454 31.631 1.00 88.75 188 ARG A O 1
ATOM 1438 N N . GLY A 1 189 ? -29.224 -9.827 33.574 1.00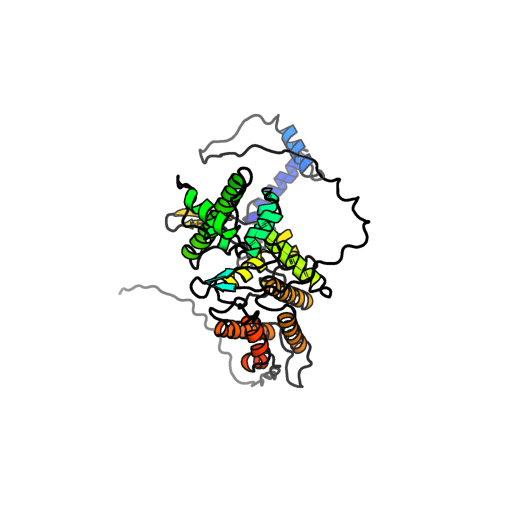 84.81 189 GLY A N 1
ATOM 1439 C CA . GLY A 1 189 ? -28.701 -8.677 34.316 1.00 84.81 189 GLY A CA 1
ATOM 1440 C C . GLY A 1 189 ? -27.165 -8.635 34.361 1.00 84.81 189 GLY A C 1
ATOM 1441 O O . GLY A 1 189 ? -26.560 -9.640 34.762 1.00 84.81 189 GLY A O 1
ATOM 1442 N N . PRO A 1 190 ? -26.503 -7.511 34.017 1.00 86.81 190 PRO A N 1
ATOM 1443 C CA . PRO A 1 190 ? -25.087 -7.320 34.296 1.00 86.81 190 PRO A CA 1
ATOM 1444 C C . PRO A 1 190 ? -24.860 -7.178 35.806 1.00 86.81 190 PRO A C 1
ATOM 1446 O O . PRO A 1 190 ? -25.542 -6.422 36.506 1.00 86.81 190 PRO A O 1
ATOM 1449 N N . THR A 1 191 ? -23.863 -7.898 36.314 1.00 88.25 191 THR A N 1
ATOM 1450 C CA . THR A 1 191 ? -23.498 -7.905 37.737 1.00 88.25 191 THR A CA 1
ATOM 1451 C C . THR A 1 191 ? -22.963 -6.534 38.151 1.00 88.25 191 THR A C 1
ATOM 1453 O O . THR A 1 191 ? -22.371 -5.828 37.337 1.00 88.25 191 THR A O 1
ATOM 1456 N N . ALA A 1 192 ? -23.086 -6.151 39.427 1.00 86.38 192 ALA A N 1
ATOM 1457 C CA . ALA A 1 192 ? -22.566 -4.869 39.925 1.00 86.38 192 ALA A CA 1
ATOM 1458 C C . ALA A 1 192 ? -21.076 -4.632 39.590 1.00 86.38 192 ALA A C 1
ATOM 1460 O O . ALA A 1 192 ? -20.695 -3.501 39.299 1.00 86.38 192 ALA A O 1
ATOM 1461 N N . ALA A 1 193 ? -20.264 -5.696 39.562 1.00 86.12 193 ALA A N 1
ATOM 1462 C CA . ALA A 1 193 ? -18.856 -5.648 39.160 1.00 86.12 193 ALA A CA 1
ATOM 1463 C C . ALA A 1 193 ? -18.648 -5.460 37.642 1.00 86.12 193 ALA A C 1
ATOM 1465 O O . ALA A 1 193 ? -17.670 -4.851 37.222 1.00 86.12 193 ALA A O 1
ATOM 1466 N N . GLU A 1 194 ? -19.577 -5.941 36.813 1.00 87.69 194 GLU A N 1
ATOM 1467 C CA . GLU A 1 194 ? -19.498 -5.846 35.348 1.00 87.69 194 GLU A CA 1
ATOM 1468 C C . GLU A 1 194 ? -19.956 -4.475 34.845 1.00 87.69 194 GLU A C 1
ATOM 1470 O O . GLU A 1 194 ? -19.421 -3.968 33.862 1.00 87.69 194 GLU A O 1
ATOM 1475 N N . LYS A 1 195 ? -20.911 -3.837 35.537 1.00 89.44 195 LYS A N 1
ATOM 1476 C CA . LYS A 1 195 ? -21.447 -2.513 35.179 1.00 89.44 195 LYS A CA 1
ATOM 1477 C C . LYS A 1 195 ? -20.371 -1.446 34.898 1.00 89.44 195 LYS A C 1
ATOM 1479 O O . LYS A 1 195 ? -20.438 -0.837 33.832 1.00 89.44 195 LYS A O 1
ATOM 1484 N N . PRO A 1 196 ? -19.373 -1.191 35.771 1.00 89.44 196 PRO A N 1
ATOM 1485 C CA . PRO A 1 196 ? -18.334 -0.196 35.488 1.00 89.44 196 PRO A CA 1
ATOM 1486 C C . PRO A 1 196 ? -17.447 -0.574 34.291 1.00 89.44 196 PRO A C 1
ATOM 1488 O O . PRO A 1 196 ? -17.058 0.303 33.521 1.00 89.44 196 PRO A O 1
ATOM 1491 N N . ILE A 1 197 ? -17.170 -1.867 34.102 1.00 90.44 197 ILE A N 1
ATOM 1492 C CA . ILE A 1 197 ? -16.366 -2.374 32.982 1.00 90.44 197 ILE A CA 1
ATOM 1493 C C . ILE A 1 197 ? -17.113 -2.157 31.659 1.00 90.44 197 ILE A C 1
ATOM 1495 O O . ILE A 1 197 ? -16.546 -1.624 30.706 1.00 90.44 197 ILE A O 1
ATOM 1499 N N . LEU A 1 198 ? -18.405 -2.496 31.622 1.00 89.38 198 LEU A N 1
ATOM 1500 C CA . LEU A 1 198 ? -19.270 -2.319 30.455 1.00 89.38 198 LEU A CA 1
ATOM 1501 C C . LEU A 1 198 ? -19.459 -0.841 30.094 1.00 89.38 198 LEU A C 1
ATOM 1503 O O . LEU A 1 198 ? -19.412 -0.505 28.913 1.00 89.38 198 LEU A O 1
ATOM 1507 N N . ARG A 1 199 ? -19.584 0.060 31.080 1.00 90.62 199 ARG A N 1
ATOM 1508 C CA . ARG A 1 199 ? -19.596 1.514 30.826 1.00 90.62 199 ARG A CA 1
ATOM 1509 C C . ARG A 1 199 ? -18.321 1.984 30.152 1.00 90.62 199 ARG A C 1
ATOM 1511 O O . ARG A 1 199 ? -18.388 2.714 29.169 1.00 90.62 199 ARG A O 1
ATOM 1518 N N . ARG A 1 200 ? -17.162 1.573 30.675 1.00 89.88 200 ARG A N 1
ATOM 1519 C CA . ARG A 1 200 ? -15.863 1.950 30.107 1.00 89.88 200 ARG A CA 1
ATOM 1520 C C . ARG A 1 200 ? -15.731 1.446 28.671 1.00 89.88 200 ARG A C 1
ATOM 1522 O O . ARG A 1 200 ? -15.339 2.213 27.797 1.00 89.88 200 ARG A O 1
ATOM 1529 N N . LEU A 1 201 ? -16.106 0.190 28.433 1.00 88.94 201 LEU A N 1
ATOM 1530 C CA . LEU A 1 201 ? -16.073 -0.426 27.108 1.00 88.94 201 LEU A CA 1
ATOM 1531 C C . LEU A 1 201 ? -17.020 0.287 26.127 1.00 88.94 201 LEU A C 1
ATOM 1533 O O . LEU A 1 201 ? -16.630 0.572 24.998 1.00 88.94 201 LEU A O 1
ATOM 1537 N N . TYR A 1 202 ? -18.235 0.633 26.567 1.00 90.50 202 TYR A N 1
ATOM 1538 C CA . TYR A 1 202 ? -19.198 1.400 25.774 1.00 90.50 202 TYR A CA 1
ATOM 1539 C C . TYR A 1 202 ? -18.696 2.813 25.457 1.00 90.50 202 TYR A C 1
ATOM 1541 O O . TYR A 1 202 ? -18.769 3.253 24.311 1.00 90.50 202 TYR A O 1
ATOM 1549 N N . PHE A 1 203 ? -18.151 3.513 26.455 1.00 90.19 203 PHE A N 1
ATOM 1550 C CA . PHE A 1 203 ? -17.593 4.855 26.297 1.00 90.19 203 PHE A CA 1
ATOM 1551 C C . PHE A 1 203 ? -16.472 4.874 25.256 1.00 90.19 203 PHE A C 1
ATOM 1553 O O . PHE A 1 203 ? -16.468 5.717 24.359 1.00 90.19 203 PHE A O 1
ATOM 1560 N N . GLU A 1 204 ? -15.538 3.927 25.350 1.00 87.06 204 GLU A N 1
ATOM 1561 C CA . GLU A 1 204 ? -14.442 3.800 24.392 1.00 87.06 204 GLU A CA 1
ATOM 1562 C C . GLU A 1 204 ? -14.968 3.479 22.988 1.00 87.06 204 GLU A C 1
ATOM 1564 O O . GLU A 1 204 ? -14.591 4.144 22.024 1.00 87.06 204 GLU A O 1
ATOM 1569 N N . ALA A 1 205 ? -15.887 2.515 22.873 1.00 87.75 205 ALA A N 1
ATOM 1570 C CA . ALA A 1 205 ? -16.503 2.139 21.605 1.00 87.75 205 ALA A CA 1
ATOM 1571 C C . ALA A 1 205 ? -17.196 3.331 20.922 1.00 87.75 205 ALA A C 1
ATOM 1573 O O . ALA A 1 205 ? -16.966 3.586 19.737 1.00 87.75 205 ALA A O 1
ATOM 1574 N N . ASN A 1 206 ? -18.004 4.083 21.673 1.00 87.88 206 ASN A N 1
ATOM 1575 C CA . ASN A 1 206 ? -18.720 5.258 21.187 1.00 87.88 206 ASN A CA 1
ATOM 1576 C C . ASN A 1 206 ? -17.745 6.378 20.777 1.00 87.88 206 ASN A C 1
ATOM 1578 O O . ASN A 1 206 ? -17.847 6.899 19.667 1.00 87.88 206 ASN A O 1
ATOM 1582 N N . THR A 1 207 ? -16.723 6.654 21.595 1.00 86.25 207 THR A N 1
ATOM 1583 C CA . THR A 1 207 ? -15.682 7.653 21.290 1.00 86.25 207 THR A CA 1
ATOM 1584 C C . THR A 1 207 ? -14.931 7.321 19.999 1.00 86.25 207 THR A C 1
ATOM 1586 O O . THR A 1 207 ? -14.769 8.188 19.141 1.00 86.25 207 THR A O 1
ATOM 1589 N N . VAL A 1 208 ? -14.506 6.064 19.822 1.00 83.38 208 VAL A N 1
ATOM 1590 C CA . VAL A 1 208 ? -13.787 5.617 18.618 1.00 83.38 208 VAL A CA 1
ATOM 1591 C C . VAL A 1 208 ? -14.671 5.722 17.374 1.00 83.38 208 VAL A C 1
ATOM 1593 O O . VAL A 1 208 ? -14.211 6.195 16.336 1.00 83.38 208 VAL A O 1
ATOM 1596 N N . CYS A 1 209 ? -15.943 5.330 17.467 1.00 84.19 209 CYS A N 1
ATOM 1597 C CA . CYS A 1 209 ? -16.863 5.401 16.332 1.00 84.19 209 CYS A CA 1
ATOM 1598 C C . CYS A 1 209 ? -17.183 6.848 15.946 1.00 84.19 209 CYS A C 1
ATOM 1600 O O . CYS A 1 209 ? -17.112 7.193 14.767 1.00 84.19 209 CYS A O 1
ATOM 1602 N N . LEU A 1 210 ? -17.492 7.711 16.918 1.00 83.06 210 LEU A N 1
ATOM 1603 C CA . LEU A 1 210 ? -17.752 9.128 16.656 1.00 83.06 210 LEU A CA 1
ATOM 1604 C C . LEU A 1 210 ? -16.526 9.833 16.068 1.00 83.06 210 LEU A C 1
ATOM 1606 O O . LEU A 1 210 ? -16.682 10.645 15.157 1.00 83.06 210 LEU A O 1
ATOM 1610 N N . ALA A 1 211 ? -15.321 9.509 16.544 1.00 79.19 211 ALA A N 1
ATOM 1611 C CA . ALA A 1 211 ? -14.084 10.025 15.969 1.00 79.19 211 ALA A CA 1
ATOM 1612 C C . ALA A 1 211 ? -13.900 9.578 14.508 1.00 79.19 211 ALA A C 1
ATOM 1614 O O . ALA A 1 211 ? -13.599 10.415 13.660 1.00 79.19 211 ALA A O 1
ATOM 1615 N N . ASP A 1 212 ? -14.144 8.300 14.188 1.00 76.12 212 ASP A N 1
ATOM 1616 C CA . ASP A 1 212 ? -14.059 7.790 12.807 1.00 76.12 212 ASP A CA 1
ATOM 1617 C C . ASP A 1 212 ? -15.102 8.453 11.889 1.00 76.12 212 ASP A C 1
ATOM 1619 O O . ASP A 1 212 ? -14.785 8.847 10.769 1.00 76.12 212 ASP A O 1
ATOM 1623 N N . MET A 1 213 ? -16.335 8.654 12.367 1.00 76.06 213 MET A N 1
ATOM 1624 C CA . MET A 1 213 ? -17.379 9.357 11.610 1.00 76.06 213 MET A CA 1
ATOM 1625 C C . MET A 1 213 ? -17.039 10.827 11.359 1.00 76.06 213 MET A C 1
ATOM 1627 O O . MET A 1 213 ? -17.183 11.292 10.229 1.00 76.06 213 MET A O 1
ATOM 1631 N N . ARG A 1 214 ? -16.561 11.555 12.377 1.00 79.06 214 ARG A N 1
ATOM 1632 C CA . ARG A 1 214 ? -16.119 12.951 12.217 1.00 79.06 214 ARG A CA 1
ATOM 1633 C C . ARG A 1 214 ? -14.970 13.055 11.224 1.00 79.06 214 ARG A C 1
ATOM 1635 O O . ARG A 1 214 ? -15.060 13.844 10.291 1.00 79.06 214 ARG A O 1
ATOM 1642 N N . ALA A 1 215 ? -13.963 12.190 11.354 1.00 70.94 215 ALA A N 1
ATOM 1643 C CA . ALA A 1 215 ? -12.817 12.166 10.451 1.00 70.94 215 ALA A CA 1
ATOM 1644 C C . ALA A 1 215 ? -13.224 11.946 8.985 1.00 70.94 215 ALA A C 1
ATOM 1646 O O . ALA A 1 215 ? -12.626 12.534 8.093 1.00 70.94 215 ALA A O 1
ATOM 1647 N N . ARG A 1 216 ? -14.262 11.142 8.716 1.00 68.75 216 ARG A N 1
ATOM 1648 C CA . ARG A 1 216 ? -14.785 10.936 7.353 1.00 68.75 216 ARG A CA 1
ATOM 1649 C C . ARG A 1 216 ? -15.507 12.160 6.795 1.00 68.75 216 ARG A C 1
ATOM 1651 O O . ARG A 1 216 ? -15.408 12.406 5.599 1.00 68.75 216 ARG A O 1
ATOM 1658 N N . ILE A 1 217 ? -16.244 12.883 7.639 1.00 74.06 217 ILE A N 1
ATOM 1659 C CA . ILE A 1 217 ? -17.005 14.077 7.239 1.00 74.06 217 ILE A CA 1
ATOM 1660 C C . ILE A 1 217 ? -16.065 15.266 7.010 1.00 74.06 217 ILE A C 1
ATOM 1662 O O . ILE A 1 217 ? -16.255 16.025 6.067 1.00 74.06 217 ILE A O 1
ATOM 1666 N N . GLU A 1 218 ? -15.049 15.420 7.858 1.00 75.00 218 GLU A N 1
ATOM 1667 C CA . GLU A 1 218 ? -14.088 16.530 7.807 1.00 75.00 218 GLU A CA 1
ATOM 1668 C C . GLU A 1 218 ? -12.987 16.330 6.752 1.00 75.00 218 GLU A C 1
ATOM 1670 O O . GLU A 1 218 ? -12.195 17.240 6.494 1.00 75.00 218 GLU A O 1
ATOM 1675 N N . ARG A 1 219 ? -12.922 15.151 6.120 1.00 65.25 219 ARG A N 1
ATOM 1676 C CA . ARG A 1 219 ? -11.900 14.844 5.121 1.00 65.25 219 ARG A CA 1
ATOM 1677 C C . ARG A 1 219 ? -12.112 15.675 3.858 1.00 65.25 219 ARG A C 1
ATOM 1679 O O . ARG A 1 219 ? -13.148 15.593 3.205 1.00 65.25 219 ARG A O 1
ATOM 1686 N N . THR A 1 220 ? -11.090 16.439 3.498 1.00 61.09 220 THR A N 1
ATOM 1687 C CA . THR A 1 220 ? -11.005 17.193 2.242 1.00 61.09 220 THR A CA 1
ATOM 1688 C C . THR A 1 220 ? -9.857 16.639 1.401 1.00 61.09 220 THR A C 1
ATOM 1690 O O . THR A 1 220 ? -8.965 15.992 1.944 1.00 61.09 220 THR A O 1
ATOM 1693 N N . ASP A 1 221 ? -9.828 16.922 0.097 1.00 55.50 221 ASP A N 1
ATOM 1694 C CA . ASP A 1 221 ? -8.785 16.429 -0.827 1.00 55.50 221 ASP A CA 1
ATOM 1695 C C . ASP A 1 221 ? -7.344 16.845 -0.442 1.00 55.50 221 ASP A C 1
ATOM 1697 O O . ASP A 1 221 ? -6.377 16.333 -0.999 1.00 55.50 221 ASP A O 1
ATOM 1701 N N . ALA A 1 222 ? -7.184 17.774 0.510 1.00 54.91 222 ALA A N 1
ATOM 1702 C CA . ALA A 1 222 ? -5.899 18.254 1.019 1.00 54.91 222 ALA A CA 1
ATOM 1703 C C . ALA A 1 222 ? -5.493 17.652 2.381 1.00 54.91 222 ALA A C 1
ATOM 1705 O O . ALA A 1 222 ? -4.491 18.080 2.956 1.00 54.91 222 ALA A O 1
ATOM 1706 N N . SER A 1 223 ? -6.263 16.711 2.939 1.00 57.75 223 SER A N 1
ATOM 1707 C CA . SER A 1 223 ? -5.930 16.088 4.225 1.00 57.75 223 SER A CA 1
ATOM 1708 C C . SER A 1 223 ? -4.695 15.191 4.114 1.00 57.75 223 SER A C 1
ATOM 1710 O O . SER A 1 223 ? -4.584 14.422 3.159 1.00 57.75 223 SER A O 1
ATOM 1712 N N . GLU A 1 224 ? -3.804 15.247 5.110 1.00 60.75 224 GLU A N 1
ATOM 1713 C CA . GLU A 1 224 ? -2.655 14.337 5.202 1.00 60.75 224 GLU A CA 1
ATOM 1714 C C . GLU A 1 224 ? -3.098 12.862 5.147 1.00 60.75 224 GLU A C 1
ATOM 1716 O O . GLU A 1 224 ? -4.161 12.526 5.686 1.00 60.75 224 GLU A O 1
ATOM 1721 N N . PRO A 1 225 ? -2.285 11.968 4.544 1.00 60.50 225 PRO A N 1
ATOM 1722 C CA . PRO A 1 225 ? -2.596 10.550 4.481 1.00 60.50 225 PRO A CA 1
ATOM 1723 C C . PRO A 1 225 ? -2.877 9.965 5.864 1.00 60.50 225 PRO A C 1
ATOM 1725 O O . PRO A 1 225 ? -2.107 10.172 6.811 1.00 60.50 225 PRO A O 1
ATOM 1728 N N . ARG A 1 226 ? -3.961 9.194 5.986 1.00 68.56 226 ARG A N 1
ATOM 1729 C CA . ARG A 1 226 ? -4.274 8.488 7.229 1.00 68.56 226 ARG A CA 1
ATOM 1730 C C . ARG A 1 226 ? -3.136 7.523 7.558 1.00 68.56 226 ARG A C 1
ATOM 1732 O O . ARG A 1 226 ? -2.888 6.562 6.837 1.00 68.56 226 ARG A O 1
ATOM 1739 N N . LYS A 1 227 ? -2.475 7.748 8.693 1.00 74.56 227 LYS A N 1
ATOM 1740 C CA . LYS A 1 227 ? -1.417 6.858 9.182 1.00 74.56 227 LYS A CA 1
ATOM 1741 C C . LYS A 1 227 ? -2.038 5.607 9.779 1.00 74.56 227 LYS A C 1
ATOM 1743 O O . LYS A 1 227 ? -2.862 5.699 10.695 1.00 74.56 227 LYS A O 1
ATOM 1748 N N . LEU A 1 228 ? -1.633 4.440 9.283 1.00 73.62 228 LEU A N 1
ATOM 1749 C CA . LEU A 1 228 ? -2.075 3.182 9.869 1.00 73.62 228 LEU A CA 1
ATOM 1750 C C . LEU A 1 228 ? -1.470 3.022 11.276 1.00 73.62 228 LEU A C 1
ATOM 1752 O O . LEU A 1 228 ? -0.265 3.235 11.443 1.00 73.62 228 LEU A O 1
ATOM 1756 N N . PRO A 1 229 ? -2.247 2.617 12.297 1.00 75.38 229 PRO A N 1
ATOM 1757 C CA . PRO A 1 229 ? -1.690 2.311 13.611 1.00 75.38 229 PRO A CA 1
ATOM 1758 C C . PRO A 1 229 ? -0.637 1.197 13.532 1.00 75.38 229 PRO A C 1
ATOM 1760 O O . PRO A 1 229 ? -0.855 0.188 12.857 1.00 75.38 229 PRO A O 1
ATOM 1763 N N . MET A 1 230 ? 0.472 1.332 14.273 1.00 73.75 230 MET A N 1
ATOM 1764 C CA . MET A 1 230 ? 1.578 0.356 14.232 1.00 73.75 230 MET A CA 1
ATOM 1765 C C . MET A 1 230 ? 1.121 -1.071 14.552 1.00 73.75 230 MET A C 1
ATOM 1767 O O . MET A 1 230 ? 1.546 -2.003 13.881 1.00 73.75 230 MET A O 1
ATOM 1771 N N . ALA A 1 231 ? 0.217 -1.235 15.523 1.00 71.12 231 ALA A N 1
ATOM 1772 C CA . ALA A 1 231 ? -0.293 -2.545 15.928 1.00 71.12 231 ALA A CA 1
ATOM 1773 C C . ALA A 1 231 ? -1.096 -3.254 14.822 1.00 71.12 231 ALA A C 1
ATOM 1775 O O . ALA A 1 231 ? -1.021 -4.469 14.669 1.00 71.12 231 ALA A O 1
ATOM 1776 N N . GLU A 1 232 ? -1.865 -2.505 14.024 1.00 78.69 232 GLU A N 1
ATOM 1777 C CA . GLU A 1 232 ? -2.571 -3.095 12.881 1.00 78.69 232 GLU A CA 1
ATOM 1778 C C . GLU A 1 232 ? -1.578 -3.475 11.779 1.00 78.69 232 GLU A C 1
ATOM 1780 O O . GLU A 1 232 ? -1.687 -4.534 11.160 1.00 78.69 232 GLU A O 1
ATOM 1785 N N . ARG A 1 233 ? -0.578 -2.619 11.556 1.00 80.31 233 ARG A N 1
ATOM 1786 C CA . ARG A 1 233 ? 0.459 -2.853 10.557 1.00 80.31 233 ARG A CA 1
ATOM 1787 C C . ARG A 1 233 ? 1.288 -4.099 10.870 1.00 80.31 233 ARG A C 1
ATOM 1789 O O . ARG A 1 233 ? 1.496 -4.907 9.968 1.00 80.31 233 ARG A O 1
ATOM 1796 N N . SER A 1 234 ? 1.729 -4.271 12.117 1.00 81.56 234 SER A N 1
ATOM 1797 C CA . SER A 1 234 ? 2.507 -5.443 12.534 1.00 81.56 234 SER A CA 1
ATOM 1798 C C . SER A 1 234 ? 1.702 -6.732 12.380 1.00 81.56 234 SER A C 1
ATOM 1800 O O . SER A 1 234 ? 2.202 -7.683 11.786 1.00 81.56 234 SER A O 1
ATOM 1802 N N . SER A 1 235 ? 0.431 -6.730 12.796 1.00 83.56 235 SER A N 1
ATOM 1803 C CA . SER A 1 235 ? -0.472 -7.874 12.624 1.00 83.56 235 SER A CA 1
ATOM 1804 C C . SER A 1 235 ? -0.644 -8.261 11.148 1.00 83.56 235 SER A C 1
ATOM 1806 O O . SER A 1 235 ? -0.503 -9.430 10.783 1.00 83.56 235 SER A O 1
ATOM 1808 N N . ARG A 1 236 ? -0.875 -7.284 10.257 1.00 86.56 236 ARG A N 1
ATOM 1809 C CA . ARG A 1 236 ? -0.981 -7.540 8.808 1.00 86.56 236 ARG A CA 1
ATOM 1810 C C . ARG A 1 236 ? 0.323 -8.076 8.216 1.00 86.56 236 ARG A C 1
ATOM 1812 O O . ARG A 1 236 ? 0.276 -8.979 7.384 1.00 86.56 236 ARG A O 1
ATOM 1819 N N . ALA A 1 237 ? 1.466 -7.542 8.642 1.00 86.25 237 ALA A N 1
ATOM 1820 C CA . ALA A 1 237 ? 2.776 -7.992 8.181 1.00 86.25 237 ALA A CA 1
ATOM 1821 C C . ALA A 1 237 ? 3.089 -9.425 8.638 1.00 86.25 237 ALA A C 1
ATOM 1823 O O . ALA A 1 237 ? 3.644 -10.206 7.871 1.00 86.25 237 ALA A O 1
ATOM 1824 N N . GLU A 1 238 ? 2.701 -9.805 9.853 1.00 87.50 238 GLU A N 1
ATOM 1825 C CA . GLU A 1 238 ? 2.879 -11.165 10.370 1.00 87.50 238 GLU A CA 1
ATOM 1826 C C . GLU A 1 238 ? 2.002 -12.185 9.627 1.00 87.50 238 GLU A C 1
ATOM 1828 O O . GLU A 1 238 ? 2.483 -13.236 9.195 1.00 87.50 238 GLU A O 1
ATOM 1833 N N . LEU A 1 239 ? 0.741 -11.836 9.352 1.00 87.38 239 LEU A N 1
ATOM 1834 C CA . LEU A 1 239 ? -0.138 -12.642 8.496 1.00 87.38 239 LEU A CA 1
ATOM 1835 C C . LEU A 1 239 ? 0.404 -12.772 7.064 1.00 87.38 239 LEU A C 1
ATOM 1837 O O . LEU A 1 239 ? 0.304 -13.829 6.445 1.00 87.38 239 LEU A O 1
ATOM 1841 N N . GLN A 1 240 ? 0.997 -11.708 6.523 1.00 90.00 240 GLN A N 1
ATOM 1842 C CA . GLN A 1 240 ? 1.631 -11.756 5.209 1.00 90.00 240 GLN A CA 1
ATOM 1843 C C . GLN A 1 240 ? 2.866 -12.669 5.214 1.00 90.00 240 GLN A C 1
ATOM 1845 O O . GLN A 1 240 ? 3.015 -13.478 4.301 1.00 90.00 240 GLN A O 1
ATOM 1850 N N . LYS A 1 241 ? 3.721 -12.582 6.241 1.00 88.50 241 LYS A N 1
ATOM 1851 C CA . LYS A 1 241 ? 4.917 -13.428 6.394 1.00 88.50 241 LYS A CA 1
ATOM 1852 C C . LYS A 1 241 ? 4.564 -14.909 6.519 1.00 88.50 241 LYS A C 1
ATOM 1854 O O . LYS A 1 241 ? 5.195 -15.733 5.870 1.00 88.50 241 LYS A O 1
ATOM 1859 N N . THR A 1 242 ? 3.538 -15.240 7.302 1.00 89.12 242 THR A N 1
ATOM 1860 C CA . THR A 1 242 ? 3.063 -16.627 7.456 1.00 89.12 242 THR A CA 1
ATOM 1861 C C . THR A 1 242 ? 2.435 -17.174 6.174 1.00 89.12 242 THR A C 1
ATOM 1863 O O . THR A 1 242 ? 2.629 -18.341 5.850 1.00 89.12 242 THR A O 1
ATOM 1866 N N . ARG A 1 243 ? 1.724 -16.338 5.405 1.00 91.50 243 ARG A N 1
ATOM 1867 C CA . ARG A 1 243 ? 1.132 -16.729 4.115 1.00 91.50 243 ARG A CA 1
ATOM 1868 C C . ARG A 1 243 ? 2.159 -16.859 2.984 1.00 91.50 243 ARG A C 1
ATOM 1870 O O . ARG A 1 243 ? 1.970 -17.679 2.091 1.00 91.50 243 ARG A O 1
ATOM 1877 N N . LEU A 1 244 ? 3.203 -16.028 2.977 1.00 89.88 244 LEU A N 1
ATOM 1878 C CA . LEU A 1 244 ? 4.212 -15.949 1.913 1.00 89.88 244 LEU A CA 1
ATOM 1879 C C . LEU A 1 244 ? 5.548 -16.572 2.350 1.00 89.88 244 LEU A C 1
ATOM 1881 O O . LEU A 1 244 ? 6.586 -15.918 2.296 1.00 89.88 244 LEU A O 1
ATOM 1885 N N . GLU A 1 245 ? 5.538 -17.851 2.732 1.00 85.19 245 GLU A N 1
ATOM 1886 C CA . GLU A 1 245 ? 6.734 -18.572 3.212 1.00 85.19 245 GLU A CA 1
ATOM 1887 C C . GLU A 1 245 ? 7.907 -18.600 2.206 1.00 85.19 245 GLU A C 1
ATOM 1889 O O . GLU A 1 245 ? 9.068 -18.691 2.597 1.00 85.19 245 GLU A O 1
ATOM 1894 N N . GLY A 1 246 ? 7.622 -18.471 0.905 1.00 84.56 246 GLY A N 1
ATOM 1895 C CA . GLY A 1 246 ? 8.634 -18.439 -0.156 1.00 84.56 246 GLY A CA 1
ATOM 1896 C C . GLY A 1 246 ? 9.292 -17.073 -0.397 1.00 84.56 246 GLY A C 1
ATOM 1897 O O . GLY A 1 246 ? 10.211 -16.985 -1.210 1.00 84.56 246 GLY A O 1
ATOM 1898 N N . VAL A 1 247 ? 8.832 -16.000 0.258 1.00 87.31 247 VAL A N 1
ATOM 1899 C CA . VAL A 1 247 ? 9.341 -14.636 0.040 1.00 87.31 247 VAL A CA 1
ATOM 1900 C C . VAL A 1 247 ? 10.197 -14.196 1.223 1.00 87.31 247 VAL A C 1
ATOM 1902 O O . VAL A 1 247 ? 9.716 -14.042 2.343 1.00 87.31 247 VAL A O 1
ATOM 1905 N N . VAL A 1 248 ? 11.477 -13.921 0.966 1.00 85.06 248 VAL A N 1
ATOM 1906 C CA . VAL A 1 248 ? 12.390 -13.419 1.999 1.00 85.06 248 VAL A CA 1
ATOM 1907 C C . VAL A 1 248 ? 12.165 -11.918 2.214 1.00 85.06 248 VAL A C 1
ATOM 1909 O O . VAL A 1 248 ? 12.618 -11.079 1.426 1.00 85.06 248 VAL A O 1
ATOM 1912 N N . MET A 1 249 ? 11.481 -11.582 3.309 1.00 84.81 249 MET A N 1
ATOM 1913 C CA . MET A 1 249 ? 11.232 -10.202 3.741 1.00 84.81 249 MET A CA 1
ATOM 1914 C C . MET A 1 249 ? 12.463 -9.632 4.465 1.00 84.81 249 MET A C 1
ATOM 1916 O O . MET A 1 249 ? 12.558 -9.682 5.690 1.00 84.81 249 MET A O 1
ATOM 1920 N N . THR A 1 250 ? 13.432 -9.117 3.709 1.00 87.56 250 THR A N 1
ATOM 1921 C CA . THR A 1 250 ? 14.559 -8.330 4.247 1.00 87.56 250 THR A CA 1
ATOM 1922 C C . THR A 1 250 ? 14.191 -6.847 4.354 1.00 87.56 250 THR A C 1
ATOM 1924 O O . THR A 1 250 ? 13.276 -6.392 3.674 1.00 87.56 250 THR A O 1
ATOM 1927 N N . LEU A 1 251 ? 14.952 -6.052 5.118 1.00 86.44 251 LEU A N 1
ATOM 1928 C CA . LEU A 1 251 ? 14.738 -4.596 5.239 1.00 86.44 251 LEU A CA 1
ATOM 1929 C C . LEU A 1 251 ? 14.775 -3.839 3.896 1.00 86.44 251 LEU A C 1
ATOM 1931 O O . LEU A 1 251 ? 14.199 -2.757 3.781 1.00 86.44 251 LEU A O 1
ATOM 1935 N N . ASP A 1 252 ? 15.460 -4.387 2.889 1.00 86.50 252 ASP A N 1
ATOM 1936 C CA . ASP A 1 252 ? 15.540 -3.812 1.542 1.00 86.50 252 ASP A CA 1
ATOM 1937 C C . ASP A 1 252 ? 14.365 -4.211 0.642 1.00 86.50 252 ASP A C 1
ATOM 1939 O O . ASP A 1 252 ? 14.058 -3.483 -0.306 1.00 86.50 252 ASP A O 1
ATOM 1943 N N . ASN A 1 253 ? 13.717 -5.343 0.918 1.00 89.25 253 ASN A N 1
ATOM 1944 C CA . ASN A 1 253 ? 12.556 -5.833 0.172 1.00 89.25 253 ASN A CA 1
ATOM 1945 C C . ASN A 1 253 ? 11.235 -5.443 0.852 1.00 89.25 253 ASN A C 1
ATOM 1947 O O . ASN A 1 253 ? 10.210 -5.353 0.185 1.00 89.25 253 ASN A O 1
ATOM 1951 N N . GLU A 1 254 ? 11.258 -5.174 2.157 1.00 91.94 254 GLU A N 1
ATOM 1952 C CA . GLU A 1 254 ? 10.106 -4.712 2.924 1.00 91.94 254 GLU A CA 1
ATOM 1953 C C . GLU A 1 254 ? 9.734 -3.269 2.527 1.00 91.94 254 GLU A C 1
ATOM 1955 O O . GLU A 1 254 ? 10.615 -2.398 2.451 1.00 91.94 254 GLU A O 1
ATOM 1960 N N . PRO A 1 255 ? 8.447 -2.987 2.242 1.00 93.50 255 PRO A N 1
ATOM 1961 C CA . PRO A 1 255 ? 8.002 -1.642 1.901 1.00 93.50 255 PRO A CA 1
ATOM 1962 C C . PRO A 1 255 ? 8.123 -0.687 3.094 1.00 93.50 255 PRO A C 1
ATOM 1964 O O . PRO A 1 255 ? 7.901 -1.072 4.242 1.00 93.50 255 PRO A O 1
ATOM 1967 N N . SER A 1 256 ? 8.433 0.581 2.820 1.00 91.94 256 SER A N 1
ATOM 1968 C CA . SER A 1 256 ? 8.398 1.634 3.839 1.00 91.94 256 SER A CA 1
ATOM 1969 C C . SER A 1 256 ? 6.979 1.859 4.368 1.00 91.94 256 SER A C 1
ATOM 1971 O O . SER A 1 256 ? 5.980 1.644 3.674 1.00 91.94 256 SER A O 1
ATOM 1973 N N . HIS A 1 257 ? 6.873 2.358 5.593 1.00 89.88 257 HIS A N 1
ATOM 1974 C CA . HIS A 1 257 ? 5.597 2.733 6.184 1.00 89.88 257 HIS A CA 1
ATOM 1975 C C . HIS A 1 257 ? 4.917 3.861 5.412 1.00 89.88 257 HIS A C 1
ATOM 1977 O O . HIS A 1 257 ? 3.706 3.807 5.214 1.00 89.88 257 HIS A O 1
ATOM 1983 N N . ALA A 1 258 ? 5.692 4.819 4.899 1.00 88.31 258 ALA A N 1
ATOM 1984 C CA . ALA A 1 258 ? 5.181 5.884 4.041 1.00 88.31 258 ALA A CA 1
ATOM 1985 C C . ALA A 1 258 ? 4.536 5.342 2.750 1.00 88.31 258 ALA A C 1
ATOM 1987 O O . ALA A 1 258 ? 3.482 5.825 2.333 1.00 88.31 258 ALA A O 1
ATOM 1988 N N . LEU A 1 259 ? 5.132 4.316 2.124 1.00 90.94 259 LEU A N 1
ATOM 1989 C CA . LEU A 1 259 ? 4.558 3.669 0.941 1.00 90.94 259 LEU A CA 1
ATOM 1990 C C . LEU A 1 259 ? 3.253 2.936 1.278 1.00 90.94 259 LEU A C 1
ATOM 1992 O O . LEU A 1 259 ? 2.284 3.034 0.524 1.00 90.94 259 LEU A O 1
ATOM 1996 N N . VAL A 1 260 ? 3.222 2.224 2.407 1.00 92.06 260 VAL A N 1
ATOM 1997 C CA . VAL A 1 260 ? 2.018 1.529 2.882 1.00 92.06 260 VAL A CA 1
ATOM 1998 C C . VAL A 1 260 ? 0.897 2.533 3.152 1.00 92.06 260 VAL A C 1
ATOM 2000 O O . VAL A 1 260 ? -0.192 2.378 2.606 1.00 92.06 260 VAL A O 1
ATOM 2003 N N . ASP A 1 261 ? 1.167 3.598 3.907 1.00 89.81 261 ASP A N 1
ATOM 2004 C CA . ASP A 1 261 ? 0.172 4.625 4.244 1.00 89.81 261 ASP A CA 1
ATOM 2005 C C . ASP A 1 261 ? -0.404 5.292 2.984 1.00 89.81 261 ASP A C 1
ATOM 2007 O O . ASP A 1 261 ? -1.613 5.493 2.880 1.00 89.81 261 ASP A O 1
ATOM 2011 N N . ARG A 1 262 ? 0.426 5.537 1.963 1.00 89.81 262 ARG A N 1
ATOM 2012 C CA . ARG A 1 262 ? -0.041 6.051 0.669 1.00 89.81 262 ARG A CA 1
ATOM 2013 C C . ARG A 1 262 ? -1.008 5.104 -0.046 1.00 89.81 262 ARG A C 1
ATOM 2015 O O . ARG A 1 262 ? -1.956 5.567 -0.675 1.00 89.81 262 ARG A O 1
ATOM 2022 N N . ILE A 1 263 ? -0.780 3.794 0.010 1.00 91.94 263 ILE A N 1
ATOM 2023 C CA . ILE A 1 263 ? -1.673 2.807 -0.617 1.00 91.94 263 ILE A CA 1
ATOM 2024 C C . ILE A 1 263 ? -2.994 2.700 0.151 1.00 91.94 263 ILE A C 1
ATOM 2026 O O . ILE A 1 263 ? -4.054 2.636 -0.468 1.00 91.94 263 ILE A O 1
ATOM 2030 N N . PHE A 1 264 ? -2.955 2.745 1.483 1.00 89.25 264 PHE A N 1
ATOM 2031 C CA . PHE A 1 264 ? -4.174 2.819 2.291 1.00 89.25 264 PHE A CA 1
ATOM 2032 C C . PHE A 1 264 ? -4.954 4.111 2.034 1.00 89.25 264 PHE A C 1
ATOM 2034 O O . PHE A 1 264 ? -6.178 4.078 1.958 1.00 89.25 264 PHE A O 1
ATOM 2041 N N . GLN A 1 265 ? -4.265 5.226 1.786 1.00 87.19 265 GLN A N 1
ATOM 2042 C CA . GLN A 1 265 ? -4.924 6.457 1.366 1.00 87.19 265 GLN A CA 1
ATOM 2043 C C . GLN A 1 265 ? -5.654 6.286 0.024 1.00 87.19 265 GLN A C 1
ATOM 2045 O O . GLN A 1 265 ? -6.817 6.659 -0.076 1.00 87.19 265 GLN A O 1
ATOM 2050 N N . GLN A 1 266 ? -5.039 5.643 -0.979 1.00 89.31 266 GLN A N 1
ATOM 2051 C CA . GLN A 1 266 ? -5.724 5.324 -2.246 1.00 89.31 266 GLN A CA 1
ATOM 2052 C C . GLN A 1 266 ? -6.975 4.452 -2.034 1.00 89.31 266 GLN A C 1
ATOM 2054 O O . GLN A 1 266 ? -7.969 4.588 -2.754 1.00 89.31 266 GLN A O 1
ATOM 2059 N N . GLN A 1 267 ? -6.935 3.555 -1.045 1.00 88.12 267 GLN A N 1
ATOM 2060 C CA . GLN A 1 267 ? -8.081 2.736 -0.663 1.00 88.12 267 GLN A CA 1
ATOM 2061 C C . GLN A 1 267 ? -9.216 3.582 -0.066 1.00 88.12 267 GLN A C 1
ATOM 2063 O O . GLN A 1 267 ? -10.368 3.415 -0.474 1.00 88.12 267 GLN A O 1
ATOM 2068 N N . ASP A 1 268 ? -8.890 4.487 0.860 1.00 84.44 268 ASP A N 1
ATOM 2069 C CA . ASP A 1 268 ? -9.843 5.382 1.528 1.00 84.44 268 ASP A CA 1
ATOM 2070 C C . ASP A 1 268 ? -10.414 6.441 0.565 1.00 84.44 268 ASP A C 1
ATOM 2072 O O . ASP A 1 268 ? -11.590 6.806 0.647 1.00 84.44 268 ASP A O 1
ATOM 2076 N N . ASP A 1 269 ? -9.614 6.917 -0.390 1.00 84.81 269 ASP A N 1
ATOM 2077 C CA . ASP A 1 269 ? -10.044 7.815 -1.470 1.00 84.81 269 ASP A CA 1
ATOM 2078 C C . ASP A 1 269 ? -10.941 7.103 -2.493 1.00 84.81 269 ASP A C 1
ATOM 2080 O O . ASP A 1 269 ? -11.684 7.743 -3.238 1.00 84.81 269 ASP A O 1
ATOM 2084 N N . GLY A 1 270 ? -10.884 5.769 -2.551 1.00 85.69 270 GLY A N 1
ATOM 2085 C CA . GLY A 1 270 ? -11.598 4.986 -3.556 1.00 85.69 270 GLY A CA 1
ATOM 2086 C C . GLY A 1 270 ? -11.081 5.232 -4.977 1.00 85.69 270 GLY A C 1
ATOM 2087 O O . GLY A 1 270 ? -11.827 5.042 -5.942 1.00 85.69 270 GLY A O 1
ATOM 2088 N N . CYS A 1 271 ? -9.821 5.657 -5.116 1.00 87.56 271 CYS A N 1
ATOM 2089 C CA . CYS A 1 271 ? -9.180 5.940 -6.394 1.00 87.56 271 CYS A CA 1
ATOM 2090 C C . CYS A 1 271 ? -7.711 5.508 -6.370 1.00 87.56 271 CYS A C 1
ATOM 2092 O O . CYS A 1 271 ? -6.920 5.962 -5.544 1.00 87.56 271 CYS A O 1
ATOM 2094 N N . ILE A 1 272 ? -7.328 4.650 -7.313 1.00 92.19 272 ILE A N 1
ATOM 2095 C CA . ILE A 1 272 ? -5.940 4.216 -7.474 1.00 92.19 272 ILE A CA 1
ATOM 2096 C C . ILE A 1 272 ? -5.224 5.153 -8.434 1.00 92.19 272 ILE A C 1
ATOM 2098 O O . ILE A 1 272 ? -5.762 5.521 -9.476 1.00 92.19 272 ILE A O 1
ATOM 2102 N N . SER A 1 273 ? -3.975 5.482 -8.125 1.00 92.00 273 SER A N 1
ATOM 2103 C CA . SER A 1 273 ? -3.084 6.212 -9.023 1.00 92.00 273 SER A CA 1
ATOM 2104 C C . SER A 1 273 ? -1.747 5.492 -9.178 1.00 92.00 273 SER A C 1
ATOM 2106 O O . SER A 1 273 ? -1.297 4.772 -8.284 1.00 92.00 273 SER A O 1
ATOM 2108 N N . TRP A 1 274 ? -1.098 5.685 -10.329 1.00 95.19 274 TRP A N 1
ATOM 2109 C CA . TRP A 1 274 ? 0.243 5.155 -10.560 1.00 95.19 274 TRP A CA 1
ATOM 2110 C C . TRP A 1 274 ? 1.238 5.795 -9.588 1.00 95.19 274 TRP A C 1
ATOM 2112 O O . TRP A 1 274 ? 1.395 7.018 -9.564 1.00 95.19 274 TRP A O 1
ATOM 2122 N N . ILE A 1 275 ? 1.928 4.968 -8.802 1.00 93.88 275 ILE A N 1
ATOM 2123 C CA . ILE A 1 275 ? 3.008 5.414 -7.920 1.00 93.88 275 ILE A CA 1
ATOM 2124 C C . ILE A 1 275 ? 4.318 5.357 -8.713 1.00 93.88 275 ILE A C 1
ATOM 2126 O O . ILE A 1 275 ? 4.690 4.276 -9.187 1.00 93.88 275 ILE A O 1
ATOM 2130 N N . PRO A 1 276 ? 5.039 6.485 -8.858 1.00 92.88 276 PRO A N 1
ATOM 2131 C CA . PRO A 1 276 ? 6.345 6.490 -9.488 1.00 92.88 276 PRO A CA 1
ATOM 2132 C C . PRO A 1 276 ? 7.276 5.458 -8.871 1.00 92.88 276 PRO A C 1
ATOM 2134 O O . PRO A 1 276 ? 7.353 5.341 -7.653 1.00 92.88 276 PRO A O 1
ATOM 2137 N N . TRP A 1 277 ? 8.033 4.740 -9.701 1.00 93.31 277 TRP A N 1
ATOM 2138 C CA . TRP A 1 277 ? 8.944 3.701 -9.209 1.00 93.31 277 TRP A CA 1
ATOM 2139 C C . TRP A 1 277 ? 9.992 4.242 -8.231 1.00 93.31 277 TRP A C 1
ATOM 2141 O O . TRP A 1 277 ? 10.383 3.547 -7.300 1.00 93.31 277 TRP A O 1
ATOM 2151 N N . GLY A 1 278 ? 10.396 5.506 -8.402 1.00 90.94 278 GLY A N 1
ATOM 2152 C CA . GLY A 1 278 ? 11.275 6.200 -7.464 1.00 90.94 278 GLY A CA 1
ATOM 2153 C C . GLY A 1 278 ? 10.632 6.416 -6.096 1.00 90.94 278 GLY A C 1
ATOM 2154 O O . GLY A 1 278 ? 11.337 6.616 -5.137 1.00 90.94 278 GLY A O 1
ATOM 2155 N N . GLN A 1 279 ? 9.318 6.317 -5.942 1.00 90.81 279 GLN A N 1
ATOM 2156 C CA . GLN A 1 279 ? 8.636 6.485 -4.653 1.00 90.81 279 GLN A CA 1
ATOM 2157 C C . GLN A 1 279 ? 8.351 5.136 -3.966 1.00 90.81 279 GLN A C 1
ATOM 2159 O O . GLN A 1 279 ? 7.716 5.095 -2.915 1.00 90.81 279 GLN A O 1
ATOM 2164 N N . LEU A 1 280 ? 8.832 4.021 -4.533 1.00 93.56 280 LEU A N 1
ATOM 2165 C CA . LEU A 1 280 ? 8.701 2.671 -3.975 1.00 93.56 280 LEU A CA 1
ATOM 2166 C C . LEU A 1 280 ? 9.834 2.382 -2.979 1.00 93.56 280 LEU A C 1
ATOM 2168 O O . LEU A 1 280 ? 10.759 1.602 -3.242 1.00 93.56 280 LEU A O 1
ATOM 2172 N N . THR A 1 281 ? 9.791 3.077 -1.849 1.00 91.69 281 THR A N 1
ATOM 2173 C CA . THR A 1 281 ? 10.875 3.102 -0.861 1.00 91.69 281 THR A CA 1
ATOM 2174 C C . THR A 1 281 ? 10.858 1.895 0.070 1.00 91.69 281 THR A C 1
ATOM 2176 O O . THR A 1 281 ? 9.814 1.284 0.307 1.00 91.69 281 THR A O 1
ATOM 2179 N N . SER A 1 282 ? 12.040 1.511 0.556 1.00 92.88 282 SER A N 1
ATOM 2180 C CA . SER A 1 282 ? 12.218 0.389 1.486 1.00 92.88 282 SER A CA 1
ATOM 2181 C C . SER A 1 282 ? 12.147 0.829 2.942 1.00 92.88 282 SER A C 1
ATOM 2183 O O . SER A 1 282 ? 12.403 1.995 3.262 1.00 92.88 282 SER A O 1
ATOM 2185 N N . ARG A 1 283 ? 11.914 -0.133 3.843 1.00 89.94 283 ARG A N 1
ATOM 2186 C CA . ARG A 1 283 ? 12.123 0.075 5.280 1.00 89.94 283 ARG A CA 1
ATOM 2187 C C . ARG A 1 283 ? 13.560 0.568 5.523 1.00 89.94 283 ARG A C 1
ATOM 2189 O O . ARG A 1 283 ? 13.756 1.542 6.248 1.00 89.94 283 ARG A O 1
ATOM 2196 N N . SER A 1 284 ? 14.573 -0.054 4.916 1.00 88.44 284 SER A N 1
ATOM 2197 C CA . SER A 1 284 ? 15.976 0.351 5.111 1.00 88.44 284 SER A CA 1
ATOM 2198 C C . SER A 1 284 ? 16.230 1.835 4.797 1.00 88.44 284 SER A C 1
ATOM 2200 O O . SER A 1 284 ? 16.939 2.502 5.546 1.00 88.44 284 SER A O 1
ATOM 2202 N N . GLN A 1 285 ? 15.608 2.382 3.748 1.00 85.62 285 GLN A N 1
ATOM 2203 C CA . GLN A 1 285 ? 15.715 3.802 3.383 1.00 85.62 285 GLN A CA 1
ATOM 2204 C C . GLN A 1 285 ? 15.011 4.710 4.394 1.00 85.62 285 GLN A C 1
ATOM 2206 O O . GLN A 1 285 ? 15.561 5.736 4.791 1.00 85.62 285 GLN A O 1
ATOM 2211 N N . GLU A 1 286 ? 13.829 4.307 4.853 1.00 85.75 286 GLU A N 1
ATOM 2212 C CA . GLU A 1 286 ? 13.082 5.031 5.881 1.00 85.75 286 GLU A CA 1
ATOM 2213 C C . GLU A 1 286 ? 13.834 5.076 7.221 1.00 85.75 286 GLU A C 1
ATOM 2215 O O . GLU A 1 286 ? 13.839 6.102 7.894 1.00 85.75 286 GLU A O 1
ATOM 2220 N N . ALA A 1 287 ? 14.521 3.990 7.596 1.00 82.56 287 ALA A N 1
ATOM 2221 C CA . ALA A 1 287 ? 15.318 3.924 8.824 1.00 82.56 287 ALA A CA 1
ATOM 2222 C C . ALA A 1 287 ? 16.450 4.955 8.856 1.00 82.56 287 ALA A C 1
ATOM 2224 O O . ALA A 1 287 ? 16.769 5.503 9.908 1.00 82.56 287 ALA A O 1
ATOM 2225 N N . VAL A 1 288 ? 17.071 5.187 7.700 1.00 79.06 288 VAL A N 1
ATOM 2226 C CA . VAL A 1 288 ? 18.273 6.015 7.573 1.00 79.06 288 VAL A CA 1
ATOM 2227 C C . VAL A 1 288 ? 17.928 7.506 7.467 1.00 79.06 288 VAL A C 1
ATOM 2229 O O . VAL A 1 288 ? 18.720 8.349 7.890 1.00 79.06 288 VAL A O 1
ATOM 2232 N N . GLN A 1 289 ? 16.755 7.869 6.940 1.00 63.19 289 GLN A N 1
ATOM 2233 C CA . GLN A 1 289 ? 16.379 9.266 6.691 1.00 63.19 289 GLN A CA 1
ATOM 2234 C C . GLN A 1 289 ? 15.350 9.794 7.705 1.00 63.19 289 GLN A C 1
ATOM 2236 O O . GLN A 1 289 ? 14.186 10.004 7.388 1.00 63.19 289 GLN A O 1
ATOM 2241 N N . ILE A 1 290 ? 15.812 10.089 8.927 1.00 52.66 290 ILE A N 1
ATOM 2242 C CA . ILE A 1 290 ? 15.012 10.722 10.004 1.00 52.66 290 ILE A CA 1
ATOM 2243 C C . ILE A 1 290 ? 15.038 12.272 9.940 1.00 52.66 290 ILE A C 1
ATOM 2245 O O . ILE A 1 290 ? 14.474 12.957 10.791 1.00 52.66 290 ILE A O 1
ATOM 2249 N N . LYS A 1 291 ? 15.646 12.901 8.926 1.00 53.06 291 LYS A N 1
ATOM 2250 C CA . LYS A 1 291 ? 15.720 14.375 8.873 1.00 53.06 291 LYS A CA 1
ATOM 2251 C C . LYS A 1 291 ? 14.547 14.976 8.102 1.00 53.06 291 LYS A C 1
ATOM 2253 O O . LYS A 1 291 ? 14.603 15.094 6.887 1.00 53.06 291 LYS A O 1
ATOM 2258 N N . LYS A 1 292 ? 13.514 15.417 8.825 1.00 53.88 292 LYS A N 1
ATOM 2259 C CA . LYS A 1 292 ? 12.531 16.371 8.291 1.00 53.88 292 LYS A CA 1
ATOM 2260 C C . LYS A 1 292 ? 13.223 17.721 8.115 1.00 53.88 292 LYS A C 1
ATOM 2262 O O . LYS A 1 292 ? 13.567 18.365 9.106 1.00 53.88 292 LYS A O 1
ATOM 2267 N N . VAL A 1 293 ? 13.445 18.146 6.877 1.00 50.19 293 VAL A N 1
ATOM 2268 C CA . VAL A 1 293 ? 13.909 19.506 6.595 1.00 50.19 293 VAL A CA 1
ATOM 2269 C C . VAL A 1 293 ? 12.701 20.434 6.696 1.00 50.19 293 VAL A C 1
ATOM 2271 O O . VAL A 1 293 ? 11.818 20.443 5.843 1.00 50.19 293 VAL A O 1
ATOM 2274 N N . ILE A 1 294 ? 12.624 21.201 7.782 1.00 57.25 294 ILE A N 1
ATOM 2275 C CA . ILE A 1 294 ? 11.638 22.279 7.906 1.00 57.25 294 ILE A CA 1
ATOM 2276 C C . ILE A 1 294 ? 12.079 23.383 6.939 1.00 57.25 294 ILE A C 1
ATOM 2278 O O . 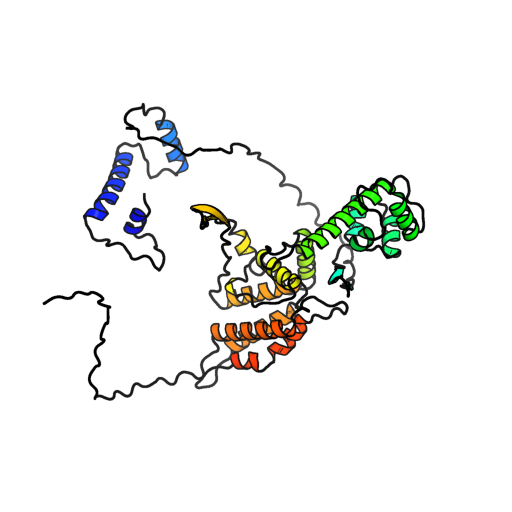ILE A 1 294 ? 13.151 23.960 7.127 1.00 57.25 294 ILE A O 1
ATOM 2282 N N . SER A 1 295 ? 11.289 23.663 5.898 1.00 49.84 295 SER A N 1
ATOM 2283 C CA . SER A 1 295 ? 11.535 24.805 5.017 1.00 49.84 295 SER A CA 1
ATOM 2284 C C . SER A 1 295 ? 10.675 25.984 5.464 1.00 49.84 295 SER A C 1
ATOM 2286 O O . SER A 1 295 ? 9.517 25.849 5.853 1.00 49.84 295 SER A O 1
ATOM 2288 N N . PHE A 1 296 ? 11.247 27.180 5.471 1.00 63.22 296 PHE A N 1
ATOM 2289 C CA . PHE A 1 296 ? 10.496 28.390 5.777 1.00 63.22 296 PHE A CA 1
ATOM 2290 C C . PHE A 1 296 ? 10.101 29.041 4.455 1.00 63.22 296 PHE A C 1
ATOM 2292 O O . PHE A 1 296 ? 10.964 29.352 3.636 1.00 63.22 296 PHE A O 1
ATOM 2299 N N . ALA A 1 297 ? 8.799 29.220 4.232 1.00 64.31 297 ALA A N 1
ATOM 2300 C CA . ALA A 1 297 ? 8.272 29.930 3.075 1.00 64.31 297 ALA A CA 1
ATOM 2301 C C . ALA A 1 297 ? 7.684 31.272 3.528 1.00 64.31 297 ALA A C 1
ATOM 2303 O O . ALA A 1 297 ? 7.009 31.349 4.553 1.00 64.31 297 ALA A O 1
ATOM 2304 N N . LEU A 1 298 ? 7.945 32.332 2.767 1.00 66.50 298 LEU A N 1
ATOM 2305 C CA . LEU A 1 298 ? 7.326 33.637 2.983 1.00 66.50 298 LEU A CA 1
ATOM 2306 C C . LEU A 1 298 ? 5.885 33.608 2.459 1.00 66.50 298 LEU A C 1
ATOM 2308 O O . LEU A 1 298 ? 5.639 33.230 1.314 1.00 66.50 298 LEU A O 1
ATOM 2312 N N . ASP A 1 299 ? 4.944 33.988 3.314 1.00 66.12 299 ASP A N 1
ATOM 2313 C CA . ASP A 1 299 ? 3.552 34.227 2.956 1.00 66.12 299 ASP A CA 1
ATOM 2314 C C . ASP A 1 299 ? 3.426 35.515 2.125 1.00 66.12 299 ASP A C 1
ATOM 2316 O O . ASP A 1 299 ? 4.266 36.414 2.205 1.00 66.12 299 ASP A O 1
ATOM 2320 N N . ALA A 1 300 ? 2.347 35.638 1.350 1.00 68.00 300 ALA A N 1
ATOM 2321 C CA . ALA A 1 300 ? 2.061 36.810 0.516 1.00 68.00 300 ALA A CA 1
ATOM 2322 C C . ALA A 1 300 ? 1.932 38.119 1.327 1.00 68.00 300 ALA A C 1
ATOM 2324 O O . ALA A 1 300 ? 2.007 39.209 0.765 1.00 68.00 300 ALA A O 1
ATOM 2325 N N . SER A 1 301 ? 1.758 38.006 2.646 1.00 72.94 301 SER A N 1
ATOM 2326 C CA . SER A 1 301 ? 1.708 39.097 3.621 1.00 72.94 301 SER A CA 1
ATOM 2327 C C . SER A 1 301 ? 3.075 39.472 4.228 1.00 72.94 301 SER A C 1
ATOM 2329 O O . SER A 1 301 ? 3.146 40.380 5.053 1.00 72.94 301 SER A O 1
ATOM 2331 N N . GLY A 1 302 ? 4.163 38.793 3.841 1.00 68.44 302 GLY A N 1
ATOM 2332 C CA . GLY A 1 302 ? 5.514 39.019 4.372 1.00 68.44 302 GLY A CA 1
ATOM 2333 C C . GLY A 1 302 ? 5.839 38.265 5.670 1.00 68.44 302 GLY A C 1
ATOM 2334 O O . GLY A 1 302 ? 6.931 38.434 6.206 1.00 68.44 302 GLY A O 1
ATOM 2335 N N . GLY A 1 303 ? 4.934 37.418 6.175 1.00 66.88 303 GLY A N 1
ATOM 2336 C CA . GLY A 1 303 ? 5.190 36.547 7.329 1.00 66.88 303 GLY A CA 1
ATOM 2337 C C . GLY A 1 303 ? 5.922 35.252 6.952 1.00 66.88 303 GLY A C 1
ATOM 2338 O O . GLY A 1 303 ? 5.601 34.624 5.948 1.00 66.88 303 GLY A O 1
ATOM 2339 N N . LEU A 1 304 ? 6.891 34.810 7.758 1.00 65.88 304 LEU A N 1
ATOM 2340 C CA . LEU A 1 304 ? 7.541 33.502 7.594 1.00 65.88 304 LEU A CA 1
ATOM 2341 C C . LEU A 1 304 ? 6.615 32.395 8.115 1.00 65.88 304 LEU A C 1
ATOM 2343 O O . LEU A 1 304 ? 6.396 32.280 9.320 1.00 65.88 304 LEU A O 1
ATOM 2347 N N . LYS A 1 305 ? 6.093 31.550 7.222 1.00 68.94 305 LYS A N 1
ATOM 2348 C CA . LYS A 1 305 ? 5.363 30.336 7.593 1.00 68.94 305 LYS A CA 1
ATOM 2349 C C . LYS A 1 305 ? 6.288 29.137 7.421 1.00 68.94 305 LYS A C 1
ATOM 2351 O O . LYS A 1 305 ? 6.710 28.812 6.310 1.00 68.94 305 LYS A O 1
ATOM 2356 N N . ALA A 1 306 ? 6.607 28.468 8.527 1.00 62.28 306 ALA A N 1
ATOM 2357 C CA . ALA A 1 306 ? 7.257 27.165 8.476 1.00 62.28 306 ALA A CA 1
ATOM 2358 C C . ALA A 1 306 ? 6.335 26.201 7.718 1.00 62.28 306 ALA A C 1
ATOM 2360 O O . ALA A 1 306 ? 5.204 25.946 8.140 1.00 62.28 306 ALA A O 1
ATOM 2361 N N . ARG A 1 307 ? 6.793 25.700 6.574 1.00 56.09 307 ARG A N 1
ATOM 2362 C CA . ARG A 1 307 ? 6.126 24.648 5.818 1.00 56.09 307 ARG A CA 1
ATOM 2363 C C . ARG A 1 307 ? 7.008 23.414 5.936 1.00 56.09 307 ARG A C 1
ATOM 2365 O O . ARG A 1 307 ? 8.198 23.459 5.647 1.00 56.09 307 ARG A O 1
ATOM 2372 N N . ALA A 1 308 ? 6.452 22.300 6.393 1.00 55.75 308 ALA A N 1
ATOM 2373 C CA . ALA A 1 308 ? 7.178 21.045 6.287 1.00 55.75 308 ALA A CA 1
ATOM 2374 C C . ALA A 1 308 ? 7.400 20.779 4.788 1.00 55.75 308 ALA A C 1
ATOM 2376 O O . ALA A 1 308 ? 6.438 20.546 4.056 1.00 55.75 308 ALA A O 1
ATOM 2377 N N . GLN A 1 309 ? 8.642 20.902 4.314 1.00 49.31 309 GLN A N 1
ATOM 2378 C CA . GLN A 1 309 ? 9.004 20.366 3.013 1.00 49.31 309 GLN A CA 1
ATOM 2379 C C . GLN A 1 309 ? 9.034 18.858 3.214 1.00 49.31 309 GLN A C 1
ATOM 2381 O O . GLN A 1 309 ? 9.869 18.341 3.958 1.00 49.31 309 GLN A O 1
ATOM 2386 N N . GLU A 1 310 ? 8.092 18.146 2.611 1.00 53.75 310 GLU A N 1
ATOM 2387 C CA . GLU A 1 310 ? 8.213 16.701 2.524 1.00 53.75 310 GLU A CA 1
ATOM 2388 C C . GLU A 1 310 ? 9.370 16.401 1.573 1.00 53.75 310 GLU A C 1
ATOM 2390 O O . GLU A 1 310 ? 9.239 16.521 0.353 1.00 53.75 310 GLU A O 1
ATOM 2395 N N . ASP A 1 311 ? 10.528 16.050 2.135 1.00 52.22 311 ASP A N 1
ATOM 2396 C CA . ASP A 1 311 ? 11.571 15.376 1.373 1.00 52.22 311 ASP A CA 1
ATOM 2397 C C . ASP A 1 311 ? 10.984 14.041 0.921 1.00 52.22 311 ASP A C 1
ATOM 2399 O O . ASP A 1 311 ? 10.842 13.088 1.692 1.00 52.22 311 ASP A O 1
ATOM 2403 N N . HIS A 1 312 ? 10.556 14.002 -0.337 1.00 59.97 312 HIS A N 1
ATOM 2404 C CA . HIS A 1 312 ? 9.991 12.804 -0.918 1.00 59.97 312 HIS A CA 1
ATOM 2405 C C . HIS A 1 312 ? 11.121 11.778 -1.014 1.00 59.97 312 HIS A C 1
ATOM 2407 O O . HIS A 1 312 ? 12.051 11.937 -1.803 1.00 59.97 312 HIS A O 1
ATOM 2413 N N . LEU A 1 313 ? 11.068 10.743 -0.174 1.00 65.94 313 LEU A N 1
ATOM 2414 C CA . LEU A 1 313 ? 12.049 9.665 -0.205 1.00 65.94 313 LEU A CA 1
ATOM 2415 C C . LEU A 1 313 ? 12.049 9.049 -1.613 1.00 65.94 313 LEU A C 1
ATOM 2417 O O . LEU A 1 313 ? 11.003 8.602 -2.098 1.00 65.94 313 LEU A O 1
ATOM 2421 N N . GLU A 1 314 ? 13.216 9.043 -2.262 1.00 76.06 314 GLU A N 1
ATOM 2422 C CA . GLU A 1 314 ? 13.402 8.448 -3.582 1.00 76.06 314 GLU A CA 1
ATOM 2423 C C . GLU A 1 314 ? 14.217 7.149 -3.495 1.00 76.06 314 GLU A C 1
ATOM 2425 O O . GLU A 1 314 ? 15.400 7.122 -3.151 1.00 76.06 314 GLU A O 1
ATOM 2430 N N . ALA A 1 315 ? 13.580 6.039 -3.849 1.00 78.19 315 ALA A N 1
ATOM 2431 C CA . ALA A 1 315 ? 14.194 4.749 -4.057 1.00 78.19 315 ALA A CA 1
ATOM 2432 C C . ALA A 1 315 ? 15.238 4.831 -5.176 1.00 78.19 315 ALA A C 1
ATOM 2434 O O . ALA A 1 315 ? 14.961 5.206 -6.317 1.00 78.19 315 ALA A O 1
ATOM 2435 N N . ARG A 1 316 ? 16.461 4.400 -4.865 1.00 77.00 316 ARG A N 1
ATOM 2436 C CA . ARG A 1 316 ? 17.553 4.353 -5.837 1.00 77.00 316 ARG A CA 1
ATOM 2437 C C . ARG A 1 316 ? 17.350 3.217 -6.847 1.00 77.00 316 ARG A C 1
ATOM 2439 O O . ARG A 1 316 ? 17.668 2.070 -6.550 1.00 77.00 316 ARG A O 1
ATOM 2446 N N . LEU A 1 317 ? 16.930 3.549 -8.068 1.00 83.12 317 LEU A N 1
ATOM 2447 C CA . LEU A 1 317 ? 16.642 2.592 -9.156 1.00 83.12 317 LEU A CA 1
ATOM 2448 C C . LEU A 1 317 ? 17.849 2.249 -10.053 1.00 83.12 317 LEU A C 1
ATOM 2450 O O . LEU A 1 317 ? 17.691 1.926 -11.227 1.00 83.12 317 LEU A O 1
ATOM 2454 N N . VAL A 1 318 ? 19.078 2.361 -9.542 1.00 84.94 318 VAL A N 1
ATOM 2455 C CA . VAL A 1 318 ? 20.275 2.089 -10.357 1.00 84.94 318 VAL A CA 1
ATOM 2456 C C . VAL A 1 318 ? 20.445 0.579 -10.538 1.00 84.94 318 VAL A C 1
ATOM 2458 O O . VAL A 1 318 ? 20.843 -0.106 -9.595 1.00 84.94 318 VAL A O 1
ATOM 2461 N N . GLY A 1 319 ? 20.175 0.099 -11.754 1.00 85.94 319 GLY A N 1
ATOM 2462 C CA . GLY A 1 319 ? 20.296 -1.301 -12.161 1.00 85.94 319 GLY A CA 1
ATOM 2463 C C . GLY A 1 319 ? 19.004 -2.110 -11.998 1.00 85.94 319 GLY A C 1
ATOM 2464 O O . GLY A 1 319 ? 18.184 -1.846 -11.116 1.00 85.94 319 GLY A O 1
ATOM 2465 N N . ASP A 1 320 ? 18.864 -3.138 -12.833 1.00 88.62 320 ASP A N 1
ATOM 2466 C CA . ASP A 1 320 ? 17.657 -3.968 -12.948 1.00 88.62 320 ASP A CA 1
ATOM 2467 C C . ASP A 1 320 ? 17.289 -4.679 -11.640 1.00 88.62 320 ASP A C 1
ATOM 2469 O O . ASP A 1 320 ? 16.116 -4.764 -11.281 1.00 88.62 320 ASP A O 1
ATOM 2473 N N . ALA A 1 321 ? 18.289 -5.105 -10.862 1.00 90.50 321 ALA A N 1
ATOM 2474 C CA . ALA A 1 321 ? 18.072 -5.743 -9.564 1.00 90.50 321 ALA A CA 1
ATOM 2475 C C . ALA A 1 321 ? 17.350 -4.816 -8.569 1.00 90.50 321 ALA A C 1
ATOM 2477 O O . ALA A 1 321 ? 16.397 -5.226 -7.909 1.00 90.50 321 ALA A O 1
ATOM 2478 N N . ARG A 1 322 ? 17.751 -3.539 -8.491 1.00 90.81 322 ARG A N 1
ATOM 2479 C CA . ARG A 1 322 ? 17.107 -2.569 -7.589 1.00 90.81 322 ARG A CA 1
ATOM 2480 C C . ARG A 1 322 ? 15.718 -2.178 -8.071 1.00 90.81 322 ARG A C 1
ATOM 2482 O O . ARG A 1 322 ? 14.837 -1.940 -7.247 1.00 90.81 322 ARG A O 1
ATOM 2489 N N . LEU A 1 323 ? 15.516 -2.141 -9.388 1.00 93.12 323 LEU A N 1
ATOM 2490 C CA . LEU A 1 323 ? 14.192 -1.957 -9.971 1.00 93.12 323 LEU A CA 1
ATOM 2491 C C . LEU A 1 323 ? 13.261 -3.125 -9.610 1.00 93.12 323 LEU A C 1
ATOM 2493 O O . LEU A 1 323 ? 12.128 -2.887 -9.193 1.00 93.12 323 LEU A O 1
ATOM 2497 N N . ARG A 1 324 ? 13.744 -4.372 -9.687 1.00 93.31 324 ARG A N 1
ATOM 2498 C CA . ARG A 1 324 ? 12.976 -5.559 -9.279 1.00 93.31 324 ARG A CA 1
ATOM 2499 C C . ARG A 1 324 ? 12.581 -5.482 -7.807 1.00 93.31 324 ARG A C 1
ATOM 2501 O O . ARG A 1 324 ? 11.408 -5.656 -7.499 1.00 93.31 324 ARG A O 1
ATOM 2508 N N . GLN A 1 325 ? 13.517 -5.128 -6.922 1.00 93.50 325 GLN A N 1
ATOM 2509 C CA . GLN A 1 325 ? 13.230 -4.931 -5.494 1.00 93.50 325 GLN A CA 1
ATOM 2510 C C . GLN A 1 325 ? 12.189 -3.828 -5.254 1.00 93.50 325 GLN A C 1
ATOM 2512 O O . GLN A 1 325 ? 11.289 -3.995 -4.437 1.00 93.50 325 GLN A O 1
ATOM 2517 N N . ALA A 1 326 ? 12.271 -2.707 -5.976 1.00 94.31 326 ALA A N 1
ATOM 2518 C CA . ALA A 1 326 ? 11.290 -1.628 -5.868 1.00 94.31 326 ALA A CA 1
ATOM 2519 C C . ALA A 1 326 ? 9.878 -2.093 -6.270 1.00 94.31 326 ALA A C 1
ATOM 2521 O O . ALA A 1 326 ? 8.908 -1.826 -5.561 1.00 94.31 326 ALA A O 1
ATOM 2522 N N . LEU A 1 327 ? 9.754 -2.838 -7.372 1.00 95.31 327 LEU A N 1
ATOM 2523 C CA . LEU A 1 327 ? 8.472 -3.398 -7.807 1.00 95.31 327 LEU A CA 1
ATOM 2524 C C . LEU A 1 327 ? 7.957 -4.497 -6.863 1.00 95.31 327 LEU A C 1
ATOM 2526 O O . LEU A 1 327 ? 6.750 -4.572 -6.633 1.00 95.31 327 LEU A O 1
ATOM 2530 N N . GLN A 1 328 ? 8.850 -5.272 -6.246 1.00 94.75 328 GLN A N 1
ATOM 2531 C CA . GLN A 1 328 ? 8.493 -6.241 -5.210 1.00 94.75 328 GLN A CA 1
ATOM 2532 C C . GLN A 1 328 ? 7.907 -5.551 -3.968 1.00 94.75 328 GLN A C 1
ATOM 2534 O O . GLN A 1 328 ? 6.860 -5.967 -3.478 1.00 94.75 328 GLN A O 1
ATOM 2539 N N . ARG A 1 329 ? 8.495 -4.435 -3.507 1.00 95.44 329 ARG A N 1
ATOM 2540 C CA . ARG A 1 329 ? 7.925 -3.621 -2.411 1.00 95.44 329 ARG A CA 1
ATOM 2541 C C . ARG A 1 329 ? 6.515 -3.141 -2.731 1.00 95.44 329 ARG A C 1
ATOM 2543 O O . ARG A 1 329 ? 5.650 -3.182 -1.862 1.00 95.44 329 ARG A O 1
ATOM 2550 N N . ARG A 1 330 ? 6.264 -2.712 -3.976 1.00 95.56 330 ARG A N 1
ATOM 2551 C CA . ARG A 1 330 ? 4.915 -2.335 -4.433 1.00 95.56 330 ARG A CA 1
ATOM 2552 C C . ARG A 1 330 ? 3.944 -3.503 -4.288 1.00 95.56 330 ARG A C 1
ATOM 2554 O O . ARG A 1 330 ? 2.855 -3.310 -3.757 1.00 95.56 330 ARG A O 1
ATOM 2561 N N . ALA A 1 331 ? 4.338 -4.694 -4.739 1.00 95.81 331 ALA A N 1
ATOM 2562 C CA . ALA A 1 331 ? 3.516 -5.895 -4.625 1.00 95.81 331 ALA A CA 1
ATOM 2563 C C . ALA A 1 331 ? 3.188 -6.228 -3.161 1.00 95.81 331 ALA A C 1
ATOM 2565 O O . ALA A 1 331 ? 2.029 -6.462 -2.829 1.00 95.81 331 ALA A O 1
ATOM 2566 N N . LEU A 1 332 ? 4.185 -6.165 -2.274 1.00 95.00 332 LEU A N 1
ATOM 2567 C CA . LEU A 1 332 ? 4.005 -6.411 -0.842 1.00 95.00 332 LEU A CA 1
ATOM 2568 C C . LEU A 1 332 ? 3.106 -5.370 -0.174 1.00 95.00 332 LEU A C 1
ATOM 2570 O O . LEU A 1 332 ? 2.242 -5.728 0.624 1.00 95.00 332 LEU A O 1
ATOM 2574 N N . ALA A 1 333 ? 3.262 -4.093 -0.519 1.00 94.50 333 ALA A N 1
ATOM 2575 C CA . ALA A 1 333 ? 2.479 -3.019 0.078 1.00 94.50 333 ALA A CA 1
ATOM 2576 C C . ALA A 1 333 ? 0.991 -3.076 -0.320 1.00 94.50 333 ALA A C 1
ATOM 2578 O O . ALA A 1 333 ? 0.127 -2.865 0.530 1.00 94.50 333 ALA A O 1
ATOM 2579 N N . TYR A 1 334 ? 0.671 -3.426 -1.572 1.00 95.06 334 TYR A N 1
ATOM 2580 C CA . TYR A 1 334 ? -0.721 -3.652 -1.994 1.00 95.06 334 TYR A CA 1
ATOM 2581 C C . TYR A 1 334 ? -1.333 -4.934 -1.407 1.00 95.06 334 TYR A C 1
ATOM 2583 O O . TYR A 1 334 ? -2.536 -4.981 -1.145 1.00 95.06 334 TYR A O 1
ATOM 2591 N N . ASP A 1 335 ? -0.522 -5.959 -1.152 1.00 93.50 335 ASP A N 1
ATOM 2592 C CA . ASP A 1 335 ? -0.983 -7.187 -0.500 1.00 93.50 335 ASP A CA 1
ATOM 2593 C C . ASP A 1 335 ? -1.334 -6.950 0.986 1.00 93.50 335 ASP A C 1
ATOM 2595 O O . ASP A 1 335 ? -2.310 -7.517 1.487 1.00 93.50 335 ASP A O 1
ATOM 2599 N N . LEU A 1 336 ? -0.644 -6.020 1.665 1.00 90.69 336 LEU A N 1
ATOM 2600 C CA . LEU A 1 336 ? -0.995 -5.576 3.025 1.00 90.69 336 LEU A CA 1
ATOM 2601 C C . LEU A 1 336 ? -2.361 -4.869 3.088 1.00 90.69 336 LEU A C 1
ATOM 2603 O O . LEU A 1 336 ? -3.100 -5.051 4.065 1.00 90.69 336 LEU A O 1
ATOM 2607 N N . SER A 1 337 ? -2.730 -4.093 2.061 1.00 89.06 337 SER A N 1
ATOM 2608 C CA . SER A 1 337 ? -4.060 -3.465 1.968 1.00 89.06 337 SER A CA 1
ATOM 2609 C C . SER A 1 337 ? -5.156 -4.438 1.515 1.00 89.06 337 SER A C 1
ATOM 2611 O O . SER A 1 337 ? -6.342 -4.153 1.673 1.00 89.06 337 SER A O 1
ATOM 2613 N N . ARG A 1 338 ? -4.773 -5.623 1.012 1.00 89.12 338 ARG A N 1
ATOM 2614 C CA . ARG A 1 338 ? -5.651 -6.661 0.437 1.00 89.12 338 ARG A CA 1
ATOM 2615 C C . ARG A 1 338 ? -6.436 -6.223 -0.797 1.00 89.12 338 ARG A C 1
ATOM 2617 O O . ARG A 1 338 ? -7.369 -6.915 -1.201 1.00 89.12 338 ARG A O 1
ATOM 2624 N N . MET A 1 339 ? -6.052 -5.110 -1.414 1.00 89.44 339 MET A N 1
ATOM 2625 C CA . MET A 1 339 ? -6.643 -4.658 -2.674 1.00 89.44 339 MET A CA 1
ATOM 2626 C C . MET A 1 339 ? -6.215 -5.541 -3.847 1.00 89.44 339 MET A C 1
ATOM 2628 O O . MET A 1 339 ? -7.004 -5.787 -4.759 1.00 89.44 339 MET A O 1
ATOM 2632 N N . ILE A 1 340 ? -4.959 -5.993 -3.824 1.00 94.25 340 ILE A N 1
ATOM 2633 C CA . ILE A 1 340 ? -4.337 -6.784 -4.886 1.00 94.25 340 ILE A CA 1
ATOM 2634 C C . ILE A 1 340 ? -3.512 -7.890 -4.240 1.00 94.25 340 ILE A C 1
ATOM 2636 O O . ILE A 1 340 ? -2.849 -7.646 -3.234 1.00 94.25 340 ILE A O 1
ATOM 2640 N N . ASP A 1 341 ? -3.545 -9.091 -4.810 1.00 93.81 341 ASP A N 1
ATOM 2641 C CA . ASP A 1 341 ? -2.723 -10.191 -4.313 1.00 93.81 341 ASP A CA 1
ATOM 2642 C C . ASP A 1 341 ? -1.259 -10.009 -4.715 1.00 93.81 341 ASP A C 1
ATOM 2644 O O . ASP A 1 341 ? -0.957 -9.629 -5.854 1.00 93.81 341 ASP A O 1
ATOM 2648 N N . TYR A 1 342 ? -0.341 -10.387 -3.818 1.00 94.81 342 TYR A N 1
ATOM 2649 C CA . TYR A 1 342 ? 1.098 -10.379 -4.107 1.00 94.81 342 TYR A CA 1
ATOM 2650 C C . TYR A 1 342 ? 1.422 -11.089 -5.433 1.00 94.81 342 TYR A C 1
ATOM 2652 O O . TYR A 1 342 ? 2.123 -10.546 -6.286 1.00 94.81 342 TYR A O 1
ATOM 2660 N N . LYS A 1 343 ? 0.836 -12.275 -5.652 1.00 94.75 343 LYS A N 1
ATOM 2661 C CA . LYS A 1 343 ? 1.062 -13.094 -6.852 1.00 94.75 343 LYS A CA 1
ATOM 2662 C C . LYS A 1 343 ? 0.681 -12.372 -8.147 1.00 94.75 343 LYS A C 1
ATOM 2664 O O . LYS A 1 343 ? 1.372 -12.530 -9.152 1.00 94.75 343 LYS A O 1
ATOM 2669 N N . THR A 1 344 ? -0.400 -11.597 -8.143 1.00 95.81 344 THR A N 1
ATOM 2670 C CA . THR A 1 344 ? -0.880 -10.884 -9.334 1.00 95.81 344 THR A CA 1
ATOM 2671 C C . THR A 1 344 ? 0.113 -9.806 -9.758 1.00 95.81 344 THR A C 1
ATOM 2673 O O . THR A 1 344 ? 0.490 -9.736 -10.929 1.00 95.81 344 THR A O 1
ATOM 2676 N N . LEU A 1 345 ? 0.586 -8.998 -8.804 1.00 96.00 345 LEU A N 1
ATOM 2677 C CA . LEU A 1 345 ? 1.577 -7.959 -9.084 1.00 96.00 345 LEU A CA 1
ATOM 2678 C C . LEU A 1 345 ? 2.952 -8.543 -9.403 1.00 96.00 345 LEU A C 1
ATOM 2680 O O . LEU A 1 345 ? 3.607 -8.038 -10.309 1.00 96.00 345 LEU A O 1
ATOM 2684 N N . GLU A 1 346 ? 3.360 -9.625 -8.738 1.00 95.38 346 GLU A N 1
ATOM 2685 C CA . GLU A 1 346 ? 4.613 -10.317 -9.058 1.00 95.38 346 GLU A CA 1
ATOM 2686 C C . GLU A 1 346 ? 4.580 -10.907 -10.478 1.00 95.38 346 GLU A C 1
ATOM 2688 O O . GLU A 1 346 ? 5.554 -10.785 -11.212 1.00 95.38 346 GLU A O 1
ATOM 2693 N N . THR A 1 347 ? 3.442 -11.460 -10.917 1.00 96.50 347 THR A N 1
ATOM 2694 C CA . THR A 1 347 ? 3.260 -11.952 -12.299 1.00 96.50 347 THR A CA 1
ATOM 2695 C C . THR A 1 347 ? 3.403 -10.821 -13.317 1.00 96.50 347 THR A C 1
ATOM 2697 O O . THR A 1 347 ? 4.032 -10.988 -14.365 1.00 96.50 347 THR A O 1
ATOM 2700 N N . TRP A 1 348 ? 2.850 -9.645 -13.008 1.00 96.75 348 TRP A N 1
ATOM 2701 C CA . TRP A 1 348 ? 3.026 -8.467 -13.850 1.00 96.75 348 TRP A CA 1
ATOM 2702 C C . TRP A 1 348 ? 4.490 -8.020 -13.891 1.00 96.75 348 TRP A C 1
ATOM 2704 O O . TRP A 1 348 ? 5.040 -7.819 -14.970 1.00 96.75 348 TRP A O 1
ATOM 2714 N N . THR A 1 349 ? 5.149 -7.930 -12.735 1.00 96.19 349 THR A N 1
ATOM 2715 C CA . THR A 1 349 ? 6.575 -7.605 -12.652 1.00 96.19 349 THR A CA 1
ATOM 2716 C C . THR A 1 349 ? 7.426 -8.594 -13.447 1.00 96.19 349 THR A C 1
ATOM 2718 O O . THR A 1 349 ? 8.273 -8.160 -14.223 1.00 96.19 349 THR A O 1
ATOM 2721 N N . GLU A 1 350 ? 7.174 -9.896 -13.337 1.00 96.00 350 GLU A N 1
ATOM 2722 C CA . GLU A 1 350 ? 7.871 -10.917 -14.123 1.00 96.00 350 GLU A CA 1
ATOM 2723 C C . GLU A 1 350 ? 7.657 -10.724 -15.627 1.00 96.00 350 GLU A C 1
ATOM 2725 O O . GLU A 1 350 ? 8.613 -10.772 -16.394 1.00 96.00 350 GLU A O 1
ATOM 2730 N N . THR A 1 351 ? 6.430 -10.407 -16.049 1.00 95.81 351 THR A N 1
ATOM 2731 C CA . THR A 1 351 ? 6.114 -10.118 -17.457 1.00 95.81 351 THR A CA 1
ATOM 2732 C C . THR A 1 351 ? 6.938 -8.943 -17.986 1.00 95.81 351 THR A C 1
ATOM 2734 O O . THR A 1 351 ? 7.489 -9.019 -19.082 1.00 95.81 351 THR A O 1
ATOM 2737 N N . LEU A 1 352 ? 7.069 -7.868 -17.206 1.00 95.50 352 LEU A N 1
ATOM 2738 C CA . LEU A 1 352 ? 7.856 -6.696 -17.593 1.00 95.50 352 LEU A CA 1
ATOM 2739 C C . LEU A 1 352 ? 9.342 -7.029 -17.790 1.00 95.50 352 LEU A C 1
ATOM 2741 O O . LEU A 1 352 ? 9.938 -6.627 -18.790 1.00 95.50 352 LEU A O 1
ATOM 2745 N N . PHE A 1 353 ? 9.934 -7.778 -16.856 1.00 95.75 353 PHE A N 1
ATOM 2746 C CA . PHE A 1 353 ? 11.337 -8.188 -16.946 1.00 95.75 353 PHE A CA 1
ATOM 2747 C C . PHE A 1 353 ? 11.575 -9.217 -18.054 1.00 95.75 353 PHE A C 1
ATOM 2749 O O . PHE A 1 353 ? 12.592 -9.140 -18.740 1.00 95.75 353 PHE A O 1
ATOM 2756 N N . ALA A 1 354 ? 10.634 -10.135 -18.282 1.00 94.81 354 ALA A N 1
ATOM 2757 C CA . ALA A 1 354 ? 10.717 -11.099 -19.371 1.00 94.81 354 ALA A CA 1
ATOM 2758 C C . ALA A 1 354 ? 10.783 -10.403 -20.740 1.00 94.81 354 ALA A C 1
ATOM 2760 O O . ALA A 1 354 ? 11.608 -10.777 -21.569 1.00 94.81 354 ALA A O 1
ATOM 2761 N N . GLU A 1 355 ? 9.984 -9.354 -20.966 1.00 93.44 355 GLU A N 1
ATOM 2762 C CA . GLU A 1 355 ? 10.028 -8.588 -22.223 1.00 93.44 355 GLU A CA 1
ATOM 2763 C C . GLU A 1 355 ? 11.316 -7.758 -22.369 1.00 93.44 355 GLU A C 1
ATOM 2765 O O . GLU A 1 355 ? 11.814 -7.597 -23.482 1.00 93.44 355 GLU A O 1
ATOM 2770 N N . MET A 1 356 ? 11.904 -7.272 -21.267 1.00 93.12 356 MET A N 1
ATOM 2771 C CA . MET A 1 356 ? 13.219 -6.608 -21.298 1.00 93.12 356 MET A CA 1
ATOM 2772 C C . MET A 1 356 ? 14.356 -7.564 -21.663 1.00 93.12 356 MET A C 1
ATOM 2774 O O . MET A 1 356 ? 15.273 -7.181 -22.387 1.00 93.12 356 MET A O 1
ATOM 2778 N N . MET A 1 357 ? 14.298 -8.795 -21.152 1.00 92.00 357 MET A N 1
ATOM 2779 C CA . MET A 1 357 ? 15.324 -9.822 -21.356 1.00 92.00 357 MET A CA 1
ATOM 2780 C C . MET A 1 357 ? 15.157 -10.586 -22.673 1.00 92.00 357 MET A C 1
ATOM 2782 O O . MET A 1 357 ? 16.022 -11.378 -23.042 1.00 92.00 357 MET A O 1
ATOM 2786 N N . ARG A 1 358 ? 14.044 -10.381 -23.383 1.00 92.12 358 ARG A N 1
ATOM 2787 C CA . ARG A 1 358 ? 13.742 -11.075 -24.629 1.00 92.12 358 ARG A CA 1
ATOM 2788 C C . ARG A 1 358 ? 14.631 -10.579 -25.768 1.00 92.12 358 ARG A C 1
ATOM 2790 O O . ARG A 1 358 ? 14.696 -9.382 -26.048 1.00 92.12 358 ARG A O 1
ATOM 2797 N N . ASP A 1 359 ? 15.218 -11.518 -26.507 1.00 90.19 359 ASP A N 1
ATOM 2798 C CA . ASP A 1 359 ? 15.977 -11.193 -27.712 1.00 90.19 359 ASP A CA 1
ATOM 2799 C C . ASP A 1 359 ? 15.072 -10.549 -28.783 1.00 90.19 359 ASP A C 1
ATOM 2801 O O . ASP A 1 359 ? 14.033 -11.116 -29.163 1.00 90.19 359 ASP A O 1
ATOM 2805 N N . PRO A 1 360 ? 15.430 -9.356 -29.296 1.00 91.19 360 PRO A N 1
ATOM 2806 C CA . PRO A 1 360 ? 14.632 -8.681 -30.300 1.00 91.19 360 PRO A CA 1
ATOM 2807 C C . PRO A 1 360 ? 14.816 -9.352 -31.673 1.00 91.19 360 PRO A C 1
ATOM 2809 O O . PRO A 1 360 ? 15.909 -9.819 -32.008 1.00 91.19 360 PRO A O 1
ATOM 2812 N N . PRO A 1 361 ? 13.774 -9.368 -32.523 1.00 90.25 361 PRO A N 1
ATOM 2813 C CA . PRO A 1 361 ? 13.916 -9.779 -33.916 1.00 90.25 361 PRO A CA 1
ATOM 2814 C C . PRO A 1 361 ? 14.957 -8.932 -34.666 1.00 90.25 361 PRO A C 1
ATOM 2816 O O . PRO A 1 361 ? 15.218 -7.778 -34.320 1.00 90.25 361 PRO A O 1
ATOM 2819 N N . LYS A 1 362 ? 15.523 -9.475 -35.752 1.00 88.50 362 LYS A N 1
ATOM 2820 C CA . LYS A 1 362 ? 16.487 -8.741 -36.590 1.00 88.50 362 LYS A CA 1
ATOM 2821 C C . LYS A 1 362 ? 15.886 -7.415 -37.070 1.00 88.50 362 LYS A C 1
ATOM 2823 O O . LYS A 1 362 ? 14.788 -7.400 -37.616 1.00 88.50 362 LYS A O 1
ATOM 2828 N N . GLY A 1 363 ? 16.626 -6.322 -36.895 1.00 89.06 363 GLY A N 1
ATOM 2829 C CA . GLY A 1 363 ? 16.173 -4.974 -37.257 1.00 89.06 363 GLY A CA 1
ATOM 2830 C C . GLY A 1 363 ? 15.355 -4.257 -36.176 1.00 89.06 363 GLY A C 1
ATOM 2831 O O . GLY A 1 363 ? 14.906 -3.141 -36.418 1.00 89.06 363 GLY A O 1
ATOM 2832 N N . TYR A 1 364 ? 15.190 -4.847 -34.988 1.00 92.56 364 TYR A N 1
ATOM 2833 C CA . TYR A 1 364 ? 14.496 -4.247 -33.846 1.00 92.56 364 TYR A CA 1
ATOM 2834 C C . TYR A 1 364 ? 15.446 -4.026 -32.663 1.00 92.56 364 TYR A C 1
ATOM 2836 O O . TYR A 1 364 ? 16.460 -4.709 -32.524 1.00 92.56 364 TYR A O 1
ATOM 2844 N N . ARG A 1 365 ? 15.121 -3.047 -31.812 1.00 91.50 365 ARG A N 1
ATOM 2845 C CA . ARG A 1 365 ? 15.834 -2.750 -30.561 1.00 91.50 365 ARG A CA 1
ATOM 2846 C C . ARG A 1 365 ? 15.219 -3.509 -29.387 1.00 91.50 365 ARG A C 1
ATOM 2848 O O . ARG A 1 365 ? 14.023 -3.794 -29.403 1.00 91.50 365 ARG A O 1
ATOM 2855 N N . THR A 1 366 ? 16.020 -3.783 -28.361 1.00 91.69 366 THR A N 1
ATOM 2856 C CA . THR A 1 366 ? 15.527 -4.322 -27.087 1.00 91.69 366 THR A CA 1
ATOM 2857 C C . THR A 1 366 ? 14.542 -3.359 -26.426 1.00 91.69 366 THR A C 1
ATOM 2859 O O . THR A 1 366 ? 14.602 -2.140 -26.622 1.00 91.69 366 THR A O 1
ATOM 2862 N N . VAL A 1 367 ? 13.623 -3.910 -25.636 1.00 93.88 367 VAL A N 1
ATOM 2863 C CA . VAL A 1 367 ? 12.668 -3.118 -24.859 1.00 93.88 367 VAL A CA 1
ATOM 2864 C C . VAL A 1 367 ? 13.432 -2.369 -23.767 1.00 93.88 367 VAL A C 1
ATOM 2866 O O . VAL A 1 367 ? 14.175 -2.962 -22.988 1.00 93.88 367 VAL A O 1
ATOM 2869 N N . THR A 1 368 ? 13.279 -1.046 -23.721 1.00 93.25 368 THR A N 1
ATOM 2870 C CA . THR A 1 368 ? 13.979 -0.210 -22.738 1.00 93.25 368 THR A CA 1
ATOM 2871 C C . THR A 1 368 ? 13.204 -0.127 -21.423 1.00 93.25 368 THR A C 1
ATOM 2873 O O . THR A 1 368 ? 11.982 -0.257 -21.393 1.00 93.25 368 THR A O 1
ATOM 2876 N N . VAL A 1 369 ? 13.897 0.198 -20.327 1.00 92.19 369 VAL A N 1
ATOM 2877 C CA . VAL A 1 369 ? 13.264 0.449 -19.017 1.00 92.19 369 VAL A CA 1
ATOM 2878 C C . VAL A 1 369 ? 12.193 1.548 -19.100 1.00 92.19 369 VAL A C 1
ATOM 2880 O O . VAL A 1 369 ? 11.150 1.446 -18.461 1.00 92.19 369 VAL A O 1
ATOM 2883 N N . GLN A 1 370 ? 12.418 2.585 -19.916 1.00 92.81 370 GLN A N 1
ATOM 2884 C CA . GLN A 1 370 ? 11.438 3.657 -20.139 1.00 92.81 370 GLN A CA 1
ATOM 2885 C C . GLN A 1 370 ? 10.162 3.131 -20.800 1.00 92.81 370 GLN A C 1
ATOM 2887 O O . GLN A 1 370 ? 9.063 3.456 -20.363 1.00 92.81 370 GLN A O 1
ATOM 2892 N N . GLN A 1 371 ? 10.312 2.273 -21.808 1.00 94.38 371 GLN A N 1
ATOM 2893 C CA . GLN A 1 371 ? 9.193 1.661 -22.512 1.00 94.38 371 GLN A CA 1
ATOM 2894 C C . GLN A 1 371 ? 8.360 0.768 -21.574 1.00 94.38 371 GLN A C 1
ATOM 2896 O O . GLN A 1 371 ? 7.132 0.846 -21.555 1.00 94.38 371 GLN A O 1
ATOM 2901 N N . VAL A 1 372 ? 9.020 -0.008 -20.711 1.00 95.31 372 VAL A N 1
ATOM 2902 C CA . VAL A 1 372 ? 8.351 -0.777 -19.649 1.00 95.31 372 VAL A CA 1
ATOM 2903 C C . VAL A 1 372 ? 7.621 0.130 -18.657 1.00 95.31 372 VAL A C 1
ATOM 2905 O O . VAL A 1 372 ? 6.503 -0.174 -18.242 1.00 95.31 372 VAL A O 1
ATOM 2908 N N . GLN A 1 373 ? 8.223 1.259 -18.282 1.00 95.25 373 GLN A N 1
ATOM 2909 C CA . GLN A 1 373 ? 7.602 2.217 -17.372 1.00 95.25 373 GLN A CA 1
ATOM 2910 C C . GLN A 1 373 ? 6.334 2.840 -17.966 1.00 95.25 373 GLN A C 1
ATOM 2912 O O . GLN A 1 373 ? 5.362 3.058 -17.245 1.00 95.25 373 GLN A O 1
ATOM 2917 N N . GLU A 1 374 ? 6.325 3.128 -19.266 1.00 96.06 374 GLU A N 1
ATOM 2918 C CA . GLU A 1 374 ? 5.142 3.617 -19.979 1.00 96.06 374 GLU A CA 1
ATOM 2919 C C . GLU A 1 374 ? 4.035 2.561 -20.041 1.00 96.06 374 GLU A C 1
ATOM 2921 O O . GLU A 1 374 ? 2.873 2.888 -19.791 1.00 96.06 374 GLU A O 1
ATOM 2926 N N . ALA A 1 375 ? 4.387 1.294 -20.282 1.00 96.69 375 ALA A N 1
ATOM 2927 C CA . ALA A 1 375 ? 3.438 0.184 -20.231 1.00 96.69 375 ALA A CA 1
ATOM 2928 C C . ALA A 1 375 ? 2.820 0.019 -18.832 1.00 96.69 375 ALA A C 1
ATOM 2930 O O . ALA A 1 375 ? 1.600 -0.079 -18.700 1.00 96.69 375 ALA A O 1
ATOM 2931 N N . ASP A 1 376 ? 3.640 0.062 -17.777 1.00 97.00 376 ASP A N 1
ATOM 2932 C CA . ASP A 1 376 ? 3.171 0.022 -16.388 1.00 97.00 376 ASP A CA 1
ATOM 2933 C C . ASP A 1 376 ? 2.251 1.217 -16.086 1.00 97.00 376 ASP A C 1
ATOM 2935 O O . ASP A 1 376 ? 1.133 1.023 -15.617 1.00 97.00 376 ASP A O 1
ATOM 2939 N N . LYS A 1 377 ? 2.638 2.451 -16.439 1.00 96.25 377 LYS A N 1
ATOM 2940 C CA . LYS A 1 377 ? 1.767 3.635 -16.298 1.00 96.25 377 LYS A CA 1
ATOM 2941 C C . LYS A 1 377 ? 0.418 3.441 -16.986 1.00 96.25 377 LYS A C 1
ATOM 2943 O O . LYS A 1 377 ? -0.614 3.758 -16.394 1.00 96.25 377 LYS A O 1
ATOM 2948 N N . ARG A 1 378 ? 0.419 2.920 -18.216 1.00 96.31 378 ARG A N 1
ATOM 2949 C CA . ARG A 1 378 ? -0.808 2.695 -18.986 1.00 96.31 378 ARG A CA 1
ATOM 2950 C C . ARG A 1 378 ? -1.712 1.657 -18.325 1.00 96.31 378 ARG A C 1
ATOM 2952 O O . ARG A 1 378 ? -2.918 1.882 -18.261 1.00 96.31 378 ARG A O 1
ATOM 2959 N N . LEU A 1 379 ? -1.141 0.575 -17.790 1.00 96.81 379 LEU A N 1
ATOM 2960 C CA . LEU A 1 379 ? -1.881 -0.422 -17.013 1.00 96.81 379 LEU A CA 1
ATOM 2961 C C . LEU A 1 379 ? -2.612 0.236 -15.835 1.00 96.81 379 LEU A C 1
ATOM 2963 O O . LEU A 1 379 ? -3.822 0.079 -15.690 1.00 96.81 379 LEU A O 1
ATOM 2967 N N . TRP A 1 380 ? -1.897 1.014 -15.021 1.00 96.00 380 TRP A N 1
ATOM 2968 C CA . TRP A 1 380 ? -2.474 1.649 -13.833 1.00 96.00 380 TRP A CA 1
ATOM 2969 C C . TRP A 1 380 ? -3.522 2.720 -14.164 1.00 96.00 380 TRP A C 1
ATOM 2971 O O . TRP A 1 380 ? -4.477 2.873 -13.406 1.00 96.00 380 TRP A O 1
ATOM 2981 N N . GLN A 1 381 ? -3.395 3.420 -15.296 1.00 95.38 381 GLN A N 1
ATOM 2982 C CA . GLN A 1 381 ? -4.437 4.331 -15.790 1.00 95.38 381 GLN A CA 1
ATOM 2983 C C . GLN A 1 381 ? -5.740 3.584 -16.101 1.00 95.38 381 GLN A C 1
ATOM 2985 O O . GLN A 1 381 ? -6.795 3.969 -15.606 1.00 95.38 381 GLN A O 1
ATOM 2990 N N . LEU A 1 382 ? -5.664 2.481 -16.851 1.00 95.25 382 LEU A N 1
ATOM 2991 C CA . LEU A 1 382 ? -6.838 1.678 -17.215 1.00 95.25 382 LEU A CA 1
ATOM 2992 C C . LEU A 1 382 ? -7.504 1.030 -15.991 1.00 95.25 382 LEU A C 1
ATOM 2994 O O . LEU A 1 382 ? -8.730 1.003 -15.877 1.00 95.25 382 LEU A O 1
ATOM 2998 N N . VAL A 1 383 ? -6.699 0.545 -15.043 1.00 95.50 383 VAL A N 1
ATOM 2999 C CA . VAL A 1 383 ? -7.192 -0.002 -13.769 1.00 95.50 383 VAL A CA 1
ATOM 3000 C C . VAL A 1 383 ? -7.892 1.081 -12.946 1.00 95.50 383 VAL A C 1
ATOM 3002 O O . VAL A 1 383 ? -8.972 0.832 -12.410 1.00 95.50 383 VAL A O 1
ATOM 3005 N N . SER A 1 384 ? -7.315 2.284 -12.865 1.00 93.75 384 SER A N 1
ATOM 3006 C CA . SER A 1 384 ? -7.916 3.430 -12.169 1.00 93.75 384 SER A CA 1
ATOM 3007 C C . SER A 1 384 ? -9.273 3.816 -12.768 1.00 93.75 384 SER A C 1
ATOM 3009 O O . SER A 1 384 ? -10.253 3.966 -12.038 1.00 93.75 384 SER A O 1
ATOM 3011 N N . GLU A 1 385 ? -9.360 3.886 -14.099 1.00 93.44 385 GLU A N 1
ATOM 3012 C CA . GLU A 1 385 ? -10.603 4.174 -14.822 1.00 93.44 385 GLU A CA 1
ATOM 3013 C C . GLU A 1 385 ? -11.693 3.128 -14.539 1.00 93.44 385 GLU A C 1
ATOM 3015 O O . GLU A 1 385 ? -12.844 3.491 -14.295 1.00 93.44 385 GLU A O 1
ATOM 3020 N N . GLN A 1 386 ? -11.343 1.836 -14.519 1.00 92.44 386 GLN A N 1
ATOM 3021 C CA . GLN A 1 386 ? -12.316 0.755 -14.318 1.00 92.44 386 GLN A CA 1
ATOM 3022 C C . GLN A 1 386 ? -12.791 0.620 -12.863 1.00 92.44 386 GLN A C 1
ATOM 3024 O O . GLN A 1 386 ? -13.943 0.264 -12.619 1.00 92.44 386 GLN A O 1
ATOM 3029 N N . THR A 1 387 ? -11.909 0.858 -11.893 1.00 91.25 387 THR A N 1
ATOM 3030 C CA . THR A 1 387 ? -12.153 0.567 -10.466 1.00 91.25 387 THR A CA 1
ATOM 3031 C C . THR A 1 387 ? -12.620 1.780 -9.663 1.00 91.25 387 THR A C 1
ATOM 3033 O O . THR A 1 387 ? -12.752 1.696 -8.441 1.00 91.25 387 THR A O 1
ATOM 3036 N N . ARG A 1 388 ? -12.892 2.916 -10.319 1.00 86.38 388 ARG A N 1
ATOM 3037 C CA . ARG A 1 388 ? -13.252 4.175 -9.655 1.00 86.38 388 ARG A CA 1
ATOM 3038 C C . ARG A 1 388 ? -14.433 3.996 -8.692 1.00 86.38 388 ARG A C 1
ATOM 3040 O O . ARG A 1 388 ? -15.524 3.602 -9.094 1.00 86.38 388 ARG A O 1
ATOM 3047 N N . GLY A 1 389 ? -14.216 4.307 -7.414 1.00 81.31 389 GLY A N 1
ATOM 3048 C CA . GLY A 1 389 ? -15.216 4.173 -6.347 1.00 81.31 389 GLY A CA 1
ATOM 3049 C C . GLY A 1 389 ? -15.413 2.746 -5.814 1.00 81.31 389 GLY A C 1
ATOM 3050 O O . GLY A 1 389 ? -16.095 2.562 -4.805 1.00 81.31 389 GLY A O 1
ATOM 3051 N N . ASN A 1 390 ? -14.788 1.740 -6.432 1.00 86.75 390 ASN A N 1
ATOM 3052 C CA . ASN A 1 390 ? -14.841 0.341 -6.017 1.00 86.75 390 ASN A CA 1
ATOM 3053 C C . ASN A 1 390 ? -13.431 -0.265 -5.958 1.00 86.75 390 ASN A C 1
ATOM 3055 O O . ASN A 1 390 ? -13.075 -1.155 -6.725 1.00 86.75 390 ASN A O 1
ATOM 3059 N N . VAL A 1 391 ? -12.617 0.282 -5.056 1.00 87.00 391 VAL A N 1
ATOM 3060 C CA . VAL A 1 391 ? -11.195 -0.063 -4.896 1.00 87.00 391 VAL A CA 1
ATOM 3061 C C . VAL A 1 391 ? -10.961 -1.073 -3.765 1.00 87.00 391 VAL A C 1
ATOM 3063 O O . VAL A 1 391 ? -10.030 -1.874 -3.817 1.00 87.00 391 VAL A O 1
ATOM 3066 N N . SER A 1 392 ? -11.814 -1.052 -2.740 1.00 85.94 392 SER A N 1
ATOM 3067 C CA . SER A 1 392 ? -11.733 -1.973 -1.602 1.00 85.94 392 SER A CA 1
ATOM 3068 C C . SER A 1 392 ? -12.251 -3.372 -1.950 1.00 85.94 392 SER A C 1
ATOM 3070 O O . SER A 1 392 ? -13.085 -3.535 -2.840 1.00 85.94 392 SER A O 1
ATOM 3072 N N . MET A 1 393 ? -11.794 -4.374 -1.195 1.00 86.44 393 MET A N 1
ATOM 3073 C CA . MET A 1 393 ? -12.357 -5.726 -1.229 1.00 86.44 393 MET A CA 1
ATOM 3074 C C . MET A 1 393 ? -13.854 -5.688 -0.892 1.00 86.44 393 MET A C 1
ATOM 3076 O O . MET A 1 393 ? -14.271 -4.987 0.034 1.00 86.44 393 MET A O 1
ATOM 3080 N N . GLN A 1 394 ? -14.656 -6.411 -1.670 1.00 84.38 394 GLN A N 1
ATOM 3081 C CA . GLN A 1 394 ? -16.102 -6.493 -1.470 1.00 84.38 394 GLN A CA 1
ATOM 3082 C C . GLN A 1 394 ? -16.456 -7.569 -0.432 1.00 84.38 394 GLN A C 1
ATOM 3084 O O . GLN A 1 394 ? -15.606 -8.373 -0.052 1.00 84.38 394 GLN A O 1
ATOM 3089 N N . ALA A 1 395 ? -17.722 -7.601 -0.001 1.00 77.38 395 ALA A N 1
ATOM 3090 C CA . ALA A 1 395 ? -18.210 -8.580 0.975 1.00 77.38 395 ALA A CA 1
ATOM 3091 C C . ALA A 1 395 ? -18.075 -10.032 0.498 1.00 77.38 395 ALA A C 1
ATOM 3093 O O . ALA A 1 395 ? -17.777 -10.910 1.299 1.00 77.38 395 ALA A O 1
ATOM 3094 N N . ASP A 1 396 ? -18.158 -10.257 -0.813 1.00 81.31 396 ASP A N 1
ATOM 3095 C CA . ASP A 1 396 ? -17.991 -11.574 -1.438 1.00 81.31 396 ASP A CA 1
ATOM 3096 C C . ASP A 1 396 ? -16.514 -12.007 -1.551 1.00 81.31 396 ASP A C 1
ATOM 3098 O O . ASP A 1 396 ? -16.176 -12.880 -2.349 1.00 81.31 396 ASP A O 1
ATOM 3102 N N . ASN A 1 397 ? -15.599 -11.336 -0.838 1.00 81.69 397 ASN A N 1
ATOM 3103 C CA . ASN A 1 397 ? -14.143 -11.482 -0.958 1.00 81.69 397 ASN A CA 1
ATOM 3104 C C . ASN A 1 397 ? -13.585 -11.230 -2.371 1.00 81.69 397 ASN A C 1
ATOM 3106 O O . ASN A 1 397 ? -12.422 -11.526 -2.662 1.00 81.69 397 ASN A O 1
ATOM 3110 N N . SER A 1 398 ? -14.382 -10.620 -3.253 1.00 86.19 398 SER A N 1
ATOM 3111 C CA . SER A 1 398 ? -13.930 -10.217 -4.578 1.00 86.19 398 SER A CA 1
ATOM 3112 C C . SER A 1 398 ? -13.055 -8.964 -4.490 1.00 86.19 398 SER A C 1
ATOM 3114 O O . SER A 1 398 ? -13.361 -7.990 -3.793 1.00 86.19 398 SER A O 1
ATOM 3116 N N . LYS A 1 399 ? -11.930 -8.997 -5.208 1.00 92.25 399 LYS A N 1
ATOM 3117 C CA . LYS A 1 399 ? -10.960 -7.903 -5.291 1.00 92.25 399 LYS A CA 1
ATOM 3118 C C . LYS A 1 399 ? -11.066 -7.261 -6.678 1.00 92.25 399 LYS A C 1
ATOM 3120 O O . LYS A 1 399 ? -10.475 -7.774 -7.629 1.00 92.25 399 LYS A O 1
ATOM 3125 N N . PRO A 1 400 ? -11.839 -6.170 -6.834 1.00 92.19 400 PRO A N 1
ATOM 3126 C CA . PRO A 1 400 ? -12.105 -5.573 -8.147 1.00 92.19 400 PRO A CA 1
ATOM 3127 C C . PRO A 1 400 ? -10.827 -5.080 -8.834 1.00 92.19 400 PRO A C 1
ATOM 3129 O O . PRO A 1 400 ? -10.674 -5.222 -10.045 1.00 92.19 400 PRO A O 1
ATOM 3132 N N . VAL A 1 401 ? -9.882 -4.558 -8.053 1.00 94.12 401 VAL A N 1
ATOM 3133 C CA . VAL A 1 401 ? -8.590 -4.065 -8.541 1.00 94.12 401 VAL A CA 1
ATOM 3134 C C . VAL A 1 401 ? -7.704 -5.204 -9.029 1.00 94.12 401 VAL A C 1
ATOM 3136 O O . VAL A 1 401 ? -7.128 -5.117 -10.110 1.00 94.12 401 VAL A O 1
ATOM 3139 N N . ASP A 1 402 ? -7.631 -6.291 -8.264 1.00 95.25 402 ASP A N 1
ATOM 3140 C CA . ASP A 1 402 ? -6.898 -7.496 -8.648 1.00 95.25 402 ASP A CA 1
ATOM 3141 C C . ASP A 1 402 ? -7.429 -8.088 -9.967 1.00 95.25 402 ASP A C 1
ATOM 3143 O O . ASP A 1 402 ? -6.657 -8.389 -10.879 1.00 95.25 402 ASP A O 1
ATOM 3147 N N . ALA A 1 403 ? -8.757 -8.169 -10.110 1.00 94.62 403 ALA A N 1
ATOM 3148 C CA . ALA A 1 403 ? -9.408 -8.625 -11.336 1.00 94.62 403 ALA A CA 1
ATOM 3149 C C . ALA A 1 403 ? -9.127 -7.695 -12.531 1.00 94.62 403 ALA A C 1
ATOM 3151 O O . ALA A 1 403 ? -8.839 -8.173 -13.630 1.00 94.62 403 ALA A O 1
ATOM 3152 N N . ALA A 1 404 ? -9.158 -6.375 -12.320 1.00 94.81 404 ALA A N 1
ATOM 3153 C CA . ALA A 1 404 ? -8.832 -5.393 -13.353 1.00 94.81 404 ALA A CA 1
ATOM 3154 C C . ALA A 1 404 ? -7.370 -5.512 -13.815 1.00 94.81 404 ALA A C 1
ATOM 3156 O O . ALA A 1 404 ? -7.098 -5.465 -15.013 1.00 94.81 404 ALA A O 1
ATOM 3157 N N . ILE A 1 405 ? -6.425 -5.730 -12.895 1.00 96.00 405 ILE A N 1
ATOM 3158 C CA . ILE A 1 405 ? -5.009 -5.925 -13.239 1.00 96.00 405 ILE A CA 1
ATOM 3159 C C . ILE A 1 405 ? -4.816 -7.193 -14.075 1.00 96.00 405 ILE A C 1
ATOM 3161 O O . ILE A 1 405 ? -4.149 -7.132 -15.107 1.00 96.00 405 ILE A O 1
ATOM 3165 N N . LYS A 1 406 ? -5.439 -8.314 -13.683 1.00 95.75 406 LYS A N 1
ATOM 3166 C CA . LYS A 1 406 ? -5.430 -9.572 -14.458 1.00 95.75 406 LYS A CA 1
ATOM 3167 C C . LYS A 1 406 ? -5.996 -9.397 -15.863 1.00 95.75 406 LYS A C 1
ATOM 3169 O O . LYS A 1 406 ? -5.458 -9.953 -16.811 1.00 95.75 406 LYS A O 1
ATOM 3174 N N . LEU A 1 407 ? -7.038 -8.585 -16.012 1.00 95.44 407 LEU A N 1
ATOM 3175 C CA . LEU A 1 407 ? -7.612 -8.287 -17.317 1.00 95.44 407 LEU A CA 1
ATOM 3176 C C . LEU A 1 407 ? -6.680 -7.412 -18.170 1.00 95.44 407 LEU A C 1
ATOM 3178 O O . LEU A 1 407 ? -6.429 -7.723 -19.332 1.00 95.44 407 LEU A O 1
ATOM 3182 N N . TYR A 1 408 ? -6.186 -6.300 -17.621 1.00 95.50 408 TYR A N 1
ATOM 3183 C CA . TYR A 1 408 ? -5.440 -5.313 -18.403 1.00 95.50 408 TYR A CA 1
ATOM 3184 C C . TYR A 1 408 ? -3.977 -5.682 -18.659 1.00 95.50 408 TYR A C 1
ATOM 3186 O O . TYR A 1 408 ? -3.402 -5.165 -19.616 1.00 95.50 408 TYR A O 1
ATOM 3194 N N . MET A 1 409 ? -3.382 -6.607 -17.899 1.00 94.94 409 MET A N 1
ATOM 3195 C CA . MET A 1 409 ? -2.029 -7.102 -18.194 1.00 94.94 409 MET A CA 1
ATOM 3196 C C . MET A 1 409 ? -1.941 -7.864 -19.531 1.00 94.94 409 MET A C 1
ATOM 3198 O O . MET A 1 409 ? -0.875 -7.933 -20.145 1.00 94.94 409 MET A O 1
ATOM 3202 N N . GLU A 1 410 ? -3.057 -8.420 -20.012 1.00 93.50 410 GLU A N 1
ATOM 3203 C CA . GLU A 1 410 ? -3.137 -9.143 -21.291 1.00 93.50 410 GLU A CA 1
ATOM 3204 C C . GLU A 1 410 ? -3.677 -8.276 -22.436 1.00 93.50 410 GLU A C 1
ATOM 3206 O O . GLU A 1 410 ? -3.546 -8.625 -23.610 1.00 93.50 410 GLU A O 1
ATOM 3211 N N . ARG A 1 411 ? -4.265 -7.123 -22.110 1.00 93.94 411 ARG A N 1
ATOM 3212 C CA . ARG A 1 411 ? -4.904 -6.227 -23.075 1.00 93.94 411 ARG A CA 1
ATOM 3213 C C . ARG A 1 411 ? -3.886 -5.598 -24.022 1.00 93.94 411 ARG A C 1
ATOM 3215 O O . ARG A 1 411 ? -2.776 -5.215 -23.643 1.00 93.94 411 ARG A O 1
ATOM 3222 N N . THR A 1 412 ? -4.302 -5.449 -25.275 1.00 94.69 412 THR A N 1
ATOM 3223 C CA . THR A 1 412 ? -3.489 -4.894 -26.365 1.00 94.69 412 THR A CA 1
ATOM 3224 C C . THR A 1 412 ? -2.962 -3.497 -26.062 1.00 94.69 412 THR A C 1
ATOM 3226 O O . THR A 1 412 ? -1.826 -3.187 -26.398 1.00 94.69 412 THR A O 1
ATOM 3229 N N . GLU A 1 413 ? -3.748 -2.676 -25.373 1.00 93.19 413 GLU A N 1
ATOM 3230 C CA . GLU A 1 413 ? -3.429 -1.297 -25.010 1.00 93.19 413 GLU A CA 1
ATOM 3231 C C . GLU A 1 413 ? -2.167 -1.197 -24.147 1.00 93.19 413 GLU A C 1
ATOM 3233 O O . GLU A 1 413 ? -1.459 -0.194 -24.208 1.00 93.19 413 GLU A O 1
ATOM 3238 N N . VAL A 1 414 ? -1.880 -2.237 -23.360 1.00 95.44 414 VAL A N 1
ATOM 3239 C CA . VAL A 1 414 ? -0.682 -2.339 -22.521 1.00 95.44 414 VAL A CA 1
ATOM 3240 C C . VAL A 1 414 ? 0.395 -3.157 -23.232 1.00 95.44 414 VAL A C 1
ATOM 3242 O O . VAL A 1 414 ? 1.548 -2.738 -23.307 1.00 95.44 414 VAL A O 1
ATOM 3245 N N . ARG A 1 415 ? 0.030 -4.307 -23.813 1.00 94.44 415 ARG A N 1
ATOM 3246 C CA . ARG A 1 415 ? 0.979 -5.225 -24.462 1.00 94.44 415 ARG A CA 1
ATOM 3247 C C . ARG A 1 415 ? 1.672 -4.633 -25.689 1.00 94.44 415 ARG A C 1
ATOM 3249 O O . ARG A 1 415 ? 2.837 -4.944 -25.917 1.00 94.44 415 ARG A O 1
ATOM 3256 N N . LEU A 1 416 ? 1.008 -3.763 -26.454 1.00 94.38 416 LEU A N 1
ATOM 3257 C CA . LEU A 1 416 ? 1.623 -3.082 -27.602 1.00 94.38 416 LEU A CA 1
ATOM 3258 C C . LEU A 1 416 ? 2.796 -2.191 -27.182 1.00 94.38 416 LEU A C 1
ATOM 3260 O O . LEU A 1 416 ? 3.791 -2.116 -27.896 1.00 94.38 416 LEU A O 1
ATOM 3264 N N . LEU A 1 417 ? 2.716 -1.576 -25.999 1.00 93.69 417 LEU A N 1
ATOM 3265 C CA . LEU A 1 417 ? 3.803 -0.759 -25.462 1.00 93.69 417 LEU A CA 1
ATOM 3266 C C . LEU A 1 417 ? 5.030 -1.599 -25.104 1.00 93.69 417 LEU A C 1
ATOM 3268 O O . LEU A 1 417 ? 6.121 -1.055 -25.043 1.00 93.69 417 LEU A O 1
ATOM 3272 N N . LEU A 1 418 ? 4.897 -2.914 -24.919 1.00 94.44 418 LEU A N 1
ATOM 3273 C CA . LEU A 1 418 ? 6.014 -3.818 -24.631 1.00 94.44 418 LEU A CA 1
ATOM 3274 C C . LEU A 1 418 ? 6.655 -4.416 -25.894 1.00 94.44 418 LEU A C 1
ATOM 3276 O O . LEU A 1 418 ? 7.600 -5.190 -25.787 1.00 94.44 418 LEU A O 1
ATOM 3280 N N . GLN A 1 419 ? 6.186 -4.070 -27.097 1.00 92.94 419 GLN A N 1
ATOM 3281 C CA . GLN A 1 419 ? 6.761 -4.618 -28.326 1.00 92.94 419 GLN A CA 1
ATOM 3282 C C . GLN A 1 419 ? 8.115 -3.975 -28.672 1.00 92.94 419 GLN A C 1
ATOM 3284 O O . GLN A 1 419 ? 8.236 -2.748 -28.634 1.00 92.94 419 GLN A O 1
ATOM 3289 N N . PRO A 1 420 ? 9.130 -4.762 -29.084 1.00 92.88 420 PRO A N 1
ATOM 3290 C CA . PRO A 1 420 ? 10.370 -4.229 -29.636 1.00 92.88 420 PRO A CA 1
ATOM 3291 C C . PRO A 1 420 ? 10.088 -3.220 -30.751 1.00 92.88 420 PRO A C 1
ATOM 3293 O O . PRO A 1 420 ? 9.297 -3.479 -31.658 1.00 92.88 420 PRO A O 1
ATOM 3296 N N . LEU A 1 421 ? 10.746 -2.067 -30.693 1.00 91.56 421 LEU A N 1
ATOM 3297 C CA . LEU A 1 421 ? 10.598 -1.016 -31.699 1.00 91.56 421 LEU A CA 1
ATOM 3298 C C . LEU A 1 421 ? 11.675 -1.170 -32.782 1.00 91.56 421 LEU A C 1
ATOM 3300 O O . LEU A 1 421 ? 12.746 -1.712 -32.499 1.00 91.56 421 LEU A O 1
ATOM 3304 N N . PRO A 1 422 ? 11.429 -0.739 -34.030 1.00 90.62 422 PRO A N 1
ATOM 3305 C CA . PRO A 1 422 ? 12.428 -0.850 -35.083 1.00 90.62 422 PRO A CA 1
ATOM 3306 C C . PRO A 1 422 ? 13.702 -0.105 -34.674 1.00 90.62 422 PRO A C 1
ATOM 3308 O O . PRO A 1 422 ? 13.653 1.013 -34.149 1.00 90.62 422 PRO A O 1
ATOM 3311 N N . ALA A 1 423 ? 14.854 -0.734 -34.898 1.00 84.44 423 ALA A N 1
ATOM 3312 C CA . ALA A 1 423 ? 16.124 -0.043 -34.791 1.00 84.44 423 ALA A CA 1
ATOM 3313 C C . ALA A 1 423 ? 16.100 1.081 -35.828 1.00 84.44 423 ALA A C 1
ATOM 3315 O O . ALA A 1 423 ? 15.747 0.845 -36.986 1.00 84.44 423 ALA A O 1
ATOM 3316 N N . ALA A 1 424 ? 16.428 2.308 -35.416 1.00 76.50 424 ALA A N 1
ATOM 3317 C CA . ALA A 1 424 ? 16.557 3.401 -36.364 1.00 76.50 424 ALA A CA 1
ATOM 3318 C C . ALA A 1 424 ? 17.553 2.952 -37.439 1.00 76.50 424 ALA A C 1
ATOM 3320 O O . ALA A 1 424 ? 18.734 2.752 -37.153 1.00 76.50 424 ALA A O 1
ATOM 3321 N N . SER A 1 425 ? 17.060 2.739 -38.662 1.00 58.09 425 SER A N 1
ATOM 3322 C CA . SER A 1 425 ? 17.934 2.601 -39.818 1.00 58.09 425 SER A CA 1
ATOM 3323 C C . SER A 1 425 ? 18.703 3.902 -39.855 1.00 58.09 425 SER A C 1
ATOM 3325 O O . SER A 1 425 ? 18.081 4.959 -39.972 1.00 58.09 425 SER A O 1
ATOM 3327 N N . GLY A 1 426 ? 20.016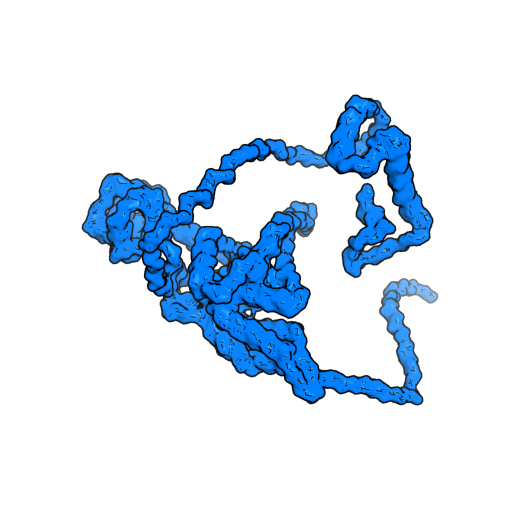 3.838 -39.622 1.00 48.69 426 GLY A N 1
ATOM 3328 C CA . GLY A 1 426 ? 20.856 5.021 -39.649 1.00 48.69 426 GLY A CA 1
ATOM 3329 C C . GLY A 1 426 ? 20.487 5.808 -40.894 1.00 48.69 426 GLY A C 1
ATOM 3330 O O . GLY A 1 426 ? 20.561 5.277 -42.003 1.00 48.69 426 GLY A O 1
ATOM 3331 N N . CYS A 1 427 ? 20.016 7.040 -40.701 1.00 37.59 427 CYS A N 1
ATOM 3332 C CA . CYS A 1 427 ? 20.012 8.011 -41.771 1.00 37.59 427 CYS A CA 1
ATOM 3333 C C . CYS A 1 427 ? 21.482 8.117 -42.168 1.00 37.59 427 CYS A C 1
ATOM 3335 O O . CYS A 1 427 ? 22.276 8.775 -41.496 1.00 37.59 427 CYS A O 1
ATOM 3337 N N . SER A 1 428 ? 21.877 7.347 -43.181 1.00 37.75 428 SER A N 1
ATOM 3338 C CA . SER A 1 428 ? 23.101 7.602 -43.905 1.00 37.75 428 SER A CA 1
ATOM 3339 C C . SER A 1 428 ? 22.850 8.969 -44.501 1.00 37.75 428 SER A C 1
ATOM 3341 O O . SER A 1 428 ? 22.073 9.121 -45.440 1.00 37.75 428 SER A O 1
ATOM 3343 N N . ALA A 1 429 ? 23.408 9.982 -43.841 1.00 37.12 429 ALA A N 1
ATOM 3344 C CA . ALA A 1 429 ? 23.525 11.303 -44.403 1.00 37.12 429 ALA A CA 1
ATOM 3345 C C . ALA A 1 429 ? 24.197 11.098 -45.757 1.00 37.12 429 ALA A C 1
ATOM 3347 O O . ALA A 1 429 ? 25.396 10.835 -45.842 1.00 37.12 429 ALA A O 1
ATOM 3348 N N . PHE A 1 430 ? 23.380 11.108 -46.805 1.00 34.62 430 PHE A N 1
ATOM 3349 C CA . PHE A 1 430 ? 23.837 11.202 -48.168 1.00 34.62 430 PHE A CA 1
ATOM 3350 C C . PHE A 1 430 ? 24.671 12.479 -48.176 1.00 34.62 430 PHE A C 1
ATOM 3352 O O . PHE A 1 430 ? 24.146 13.567 -47.930 1.00 34.62 430 PHE A O 1
ATOM 3359 N N . THR A 1 431 ? 25.989 12.335 -48.305 1.00 38.56 431 THR A N 1
ATOM 3360 C CA . THR A 1 431 ? 26.906 13.454 -48.491 1.00 38.56 431 THR A CA 1
ATOM 3361 C C . THR A 1 431 ? 26.583 14.061 -49.843 1.00 38.56 431 THR A C 1
ATOM 3363 O O . THR A 1 431 ? 27.223 13.757 -50.846 1.00 38.56 431 THR A O 1
ATOM 3366 N N . ASP A 1 432 ? 25.539 14.879 -49.874 1.00 36.38 432 ASP A N 1
ATOM 3367 C CA . ASP A 1 432 ? 25.219 15.715 -51.007 1.00 36.38 432 ASP A CA 1
ATOM 3368 C C . ASP A 1 432 ? 26.183 16.896 -50.930 1.00 36.38 432 ASP A C 1
ATOM 3370 O O . ASP A 1 432 ? 25.981 17.889 -50.227 1.00 36.38 432 ASP A O 1
ATOM 3374 N N . ALA A 1 433 ? 27.325 16.715 -51.586 1.00 45.59 433 ALA A N 1
ATOM 3375 C CA . ALA A 1 433 ? 28.350 17.723 -51.765 1.00 45.59 433 ALA A CA 1
ATOM 3376 C C . ALA A 1 433 ? 27.857 18.815 -52.726 1.00 45.59 433 ALA A C 1
ATOM 3378 O O . ALA A 1 433 ? 28.468 19.025 -53.764 1.00 45.59 433 ALA A O 1
ATOM 3379 N N . AS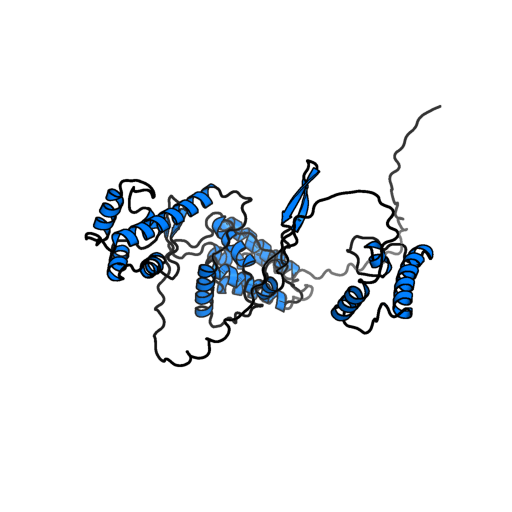N A 1 434 ? 26.748 19.495 -52.414 1.00 47.31 434 ASN A N 1
ATOM 3380 C CA . ASN A 1 434 ? 26.446 20.820 -52.953 1.00 47.31 434 ASN A CA 1
ATOM 3381 C C . ASN A 1 434 ? 25.236 21.478 -52.262 1.00 47.31 434 ASN A C 1
ATOM 3383 O O . ASN A 1 434 ? 24.114 21.418 -52.762 1.00 47.31 434 ASN A O 1
ATOM 3387 N N . LYS A 1 435 ? 25.449 22.167 -51.134 1.00 36.78 435 LYS A N 1
ATOM 3388 C CA . LYS A 1 435 ? 24.637 23.343 -50.760 1.00 36.78 435 LYS A CA 1
ATOM 3389 C C . LYS A 1 435 ? 25.317 24.166 -49.659 1.00 36.78 435 LYS A C 1
ATOM 3391 O O . LYS A 1 435 ? 25.846 23.586 -48.712 1.00 36.78 435 LYS A O 1
ATOM 3396 N N . PRO A 1 436 ? 25.340 25.507 -49.776 1.00 36.28 436 PRO A N 1
ATOM 3397 C CA . PRO A 1 436 ? 26.102 26.358 -48.877 1.00 36.28 436 PRO A CA 1
ATOM 3398 C C . PRO A 1 436 ? 25.404 26.521 -47.524 1.00 36.28 436 PRO A C 1
ATOM 3400 O O . PRO A 1 436 ? 24.181 26.611 -47.432 1.00 36.28 436 PRO A O 1
ATOM 3403 N N . CYS A 1 437 ? 26.228 26.584 -46.479 1.00 32.09 437 CYS A N 1
ATOM 3404 C CA . CYS A 1 437 ? 25.862 26.758 -45.080 1.00 32.09 437 CYS A CA 1
ATOM 3405 C C . CYS A 1 437 ? 24.910 27.942 -44.841 1.00 32.09 437 CYS A C 1
ATOM 3407 O O . CYS A 1 437 ? 25.285 29.100 -45.041 1.00 32.09 437 CYS A O 1
ATOM 3409 N N . CYS A 1 438 ? 23.734 27.674 -44.273 1.00 31.75 438 CYS A N 1
ATOM 3410 C CA . CYS A 1 438 ? 22.969 28.695 -43.566 1.00 31.75 438 CYS A CA 1
ATOM 3411 C C . CYS A 1 438 ? 23.630 28.940 -42.202 1.00 31.75 438 CYS A C 1
ATOM 3413 O O . CYS A 1 438 ? 23.596 28.094 -41.311 1.00 31.75 438 CYS A O 1
ATOM 3415 N N . ARG A 1 439 ? 24.280 30.100 -42.067 1.00 34.72 439 ARG A N 1
ATOM 3416 C CA . ARG A 1 439 ? 24.803 30.628 -40.803 1.00 34.72 439 ARG A CA 1
ATOM 3417 C C . ARG A 1 439 ? 23.649 30.949 -39.849 1.00 34.72 439 ARG A C 1
ATOM 3419 O O . ARG A 1 439 ? 22.694 31.616 -40.238 1.00 34.72 439 ARG A O 1
ATOM 3426 N N . ASN A 1 440 ? 23.805 30.525 -38.596 1.00 35.06 440 ASN A N 1
ATOM 3427 C CA . ASN A 1 440 ? 23.001 30.934 -37.447 1.00 35.06 440 ASN A CA 1
ATOM 3428 C C . ASN A 1 440 ? 22.866 32.463 -37.373 1.00 35.06 440 ASN A C 1
ATOM 3430 O O . ASN A 1 440 ? 23.871 33.157 -37.208 1.00 35.06 440 ASN A O 1
ATOM 3434 N N . PHE A 1 441 ? 21.632 32.968 -37.414 1.00 30.84 441 PHE A N 1
ATOM 3435 C CA . PHE A 1 441 ? 21.309 34.319 -36.964 1.00 30.84 441 PHE A CA 1
ATOM 3436 C C . PHE A 1 441 ? 20.759 34.254 -35.541 1.00 30.84 441 PHE A C 1
ATOM 3438 O O . PHE A 1 441 ? 19.689 33.718 -35.273 1.00 30.84 441 PHE A O 1
ATOM 3445 N N . ASN A 1 442 ? 21.567 34.784 -34.633 1.00 34.59 442 ASN A N 1
ATOM 3446 C CA . ASN A 1 442 ? 21.262 35.033 -33.238 1.00 34.59 442 ASN A CA 1
ATOM 3447 C C . ASN A 1 442 ? 20.426 36.323 -33.162 1.00 34.59 442 ASN A C 1
ATOM 3449 O O . ASN A 1 442 ? 20.959 37.397 -33.431 1.00 34.59 442 ASN A O 1
ATOM 3453 N N . THR A 1 443 ? 19.140 36.246 -32.822 1.00 35.16 443 THR A N 1
ATOM 3454 C CA . THR A 1 443 ? 18.312 37.434 -32.554 1.00 35.16 443 THR A CA 1
ATOM 3455 C C . THR A 1 443 ? 18.145 37.610 -31.049 1.00 35.16 443 THR A C 1
ATOM 3457 O O . THR A 1 443 ? 17.225 37.065 -30.441 1.00 35.16 443 THR A O 1
ATOM 3460 N N . LYS A 1 444 ? 19.056 38.387 -30.451 1.00 36.00 444 LYS A N 1
ATOM 3461 C CA . LYS A 1 444 ? 18.777 39.136 -29.219 1.00 36.00 444 LYS A CA 1
ATOM 3462 C C . LYS A 1 444 ? 17.966 40.376 -29.593 1.00 36.00 444 LYS A C 1
ATOM 3464 O O . LYS A 1 444 ? 18.300 41.051 -30.562 1.00 36.00 444 LYS A O 1
ATOM 3469 N N . GLY A 1 445 ? 16.907 40.632 -28.830 1.00 33.03 445 GLY A N 1
ATOM 3470 C CA . GLY A 1 445 ? 16.035 41.790 -28.987 1.00 33.03 445 GLY A CA 1
ATOM 3471 C C . GLY A 1 445 ? 16.748 43.116 -28.721 1.00 33.03 445 GLY A C 1
ATOM 3472 O O . GLY A 1 445 ? 17.605 43.211 -27.842 1.00 33.03 445 GLY A O 1
ATOM 3473 N N . CYS A 1 446 ? 16.343 44.131 -29.478 1.00 32.09 446 CYS A N 1
ATOM 3474 C CA . CYS A 1 446 ? 16.588 45.536 -29.196 1.00 32.09 446 CYS A CA 1
ATOM 3475 C C . CYS A 1 446 ? 15.238 46.254 -29.280 1.00 32.09 446 CYS A C 1
ATOM 3477 O O . CYS A 1 446 ? 14.711 46.440 -30.374 1.00 32.09 446 CYS A O 1
ATOM 3479 N N . ASP A 1 447 ? 14.703 46.619 -28.116 1.00 35.09 447 ASP A N 1
ATOM 3480 C CA . ASP A 1 447 ? 13.658 47.627 -27.946 1.00 35.09 447 ASP A CA 1
ATOM 3481 C C . ASP A 1 447 ? 14.302 48.954 -27.510 1.00 35.09 447 ASP A C 1
ATOM 3483 O O . ASP A 1 447 ? 15.261 48.960 -26.734 1.00 35.09 447 ASP A O 1
ATOM 3487 N N . GLY A 1 448 ? 13.735 50.062 -27.999 1.00 32.38 448 GLY A N 1
ATOM 3488 C CA . GLY A 1 448 ? 14.077 51.463 -27.695 1.00 32.38 448 GLY A CA 1
ATOM 3489 C C . GLY A 1 448 ? 14.306 52.245 -28.996 1.00 32.38 448 GLY A C 1
ATOM 3490 O O . GLY A 1 448 ? 15.315 52.039 -29.656 1.00 32.38 448 GLY A O 1
ATOM 3491 N N . GLY A 1 449 ? 13.367 53.047 -29.522 1.00 32.03 449 GLY A N 1
ATOM 3492 C CA . GLY A 1 449 ? 12.821 54.275 -28.920 1.00 32.03 449 GLY A CA 1
ATOM 3493 C C . GLY A 1 449 ? 13.916 55.351 -28.954 1.00 32.03 449 GLY A C 1
ATOM 3494 O O . GLY A 1 449 ? 14.878 55.218 -28.217 1.00 32.03 449 GLY A O 1
ATOM 3495 N N . THR A 1 450 ? 13.912 56.350 -29.845 1.00 33.59 450 THR A N 1
ATOM 3496 C CA . THR A 1 450 ? 13.111 57.586 -29.731 1.00 33.59 450 THR A CA 1
ATOM 3497 C C . THR A 1 450 ? 13.174 58.454 -31.001 1.00 33.59 450 THR A C 1
ATOM 3499 O O . THR A 1 450 ? 14.159 58.449 -31.734 1.00 33.59 450 THR A O 1
ATOM 3502 N N . ALA A 1 451 ? 12.116 59.245 -31.188 1.00 37.12 451 ALA A N 1
ATOM 3503 C CA . ALA A 1 451 ? 11.949 60.338 -32.144 1.00 37.12 451 ALA A CA 1
ATOM 3504 C C . ALA A 1 451 ? 12.903 61.531 -31.925 1.00 37.12 451 ALA A C 1
ATOM 3506 O O . ALA A 1 451 ? 13.213 61.835 -30.778 1.00 37.12 451 ALA A O 1
ATOM 3507 N N . PHE A 1 452 ? 13.281 62.234 -33.000 1.00 35.19 452 PHE A N 1
ATOM 3508 C CA . PHE A 1 452 ? 12.971 63.649 -33.310 1.00 35.19 452 PHE A CA 1
ATOM 3509 C C . PHE A 1 452 ? 13.913 64.187 -34.406 1.00 35.19 452 PHE A C 1
ATOM 3511 O O . PHE A 1 452 ? 15.118 63.970 -34.324 1.00 35.19 452 PHE A O 1
ATOM 3518 N N . SER A 1 453 ? 13.305 64.944 -35.332 1.00 37.44 453 SER A N 1
ATOM 3519 C CA . SER A 1 453 ? 13.854 65.881 -36.338 1.00 37.44 453 SER A CA 1
ATOM 3520 C C . SER A 1 453 ? 14.806 65.370 -37.417 1.00 37.44 453 SER A C 1
ATOM 3522 O O . SER A 1 453 ? 15.981 65.076 -37.115 1.00 37.44 453 SER A O 1
#

Organism: NCBI:txid1628268